Protein AF-A0A959LLV3-F1 (afdb_monomer_lite)

pLDDT: mean 79.11, std 17.23, range [24.64, 98.25]

Radius of gyration: 34.24 Å; chains: 1; bounding box: 100×91×89 Å

Foldseek 3Di:
DQKWKKKFKDFDADPVRFTWDWDADPPDPLAQVRIDTDGDGDPGHDIDTCRVFKPCPVVWDFDQWACADPVRHRDDPPPPDRDFRKIDWMKGADPRLVVLCVFQPVDSNNQVIKMWMWMADPVVRDIDGFWIWHNVQWDDD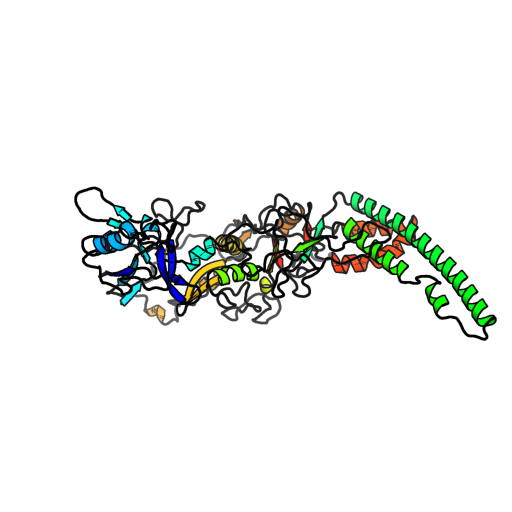PDPGSMTTGIIGGNPLLVVLLQPDALLPCPQQQADQFRPPPRFFFWFWEFAADPPLVQLLVQLVVLLVVLVVVLVVVVVVLVVLVVVLVVVQVVCCVVVVHDDDPVSVVVRDPPPPLNVQSLVLSLLSSCVSRRRQFIFGWHQPVSSVVVSCVVSQADEACVQEVLQHPQKDADPPLDDDPPVDPDRIDGRLSVQKTKTFFADDFGDGQWPDSPDSPDGTDGDPRGRHDNVRGDPGRSVVVLVLVCLVQCWDWDWDDDPNGIYIHIGHPVVVVPDPPPADCPPPDPRVVVCPDPDPDDPPLQAAAQKEFAAFDDWPFFPQQVLCRCVVRDIGGPDDCVPDVSHHHYHYRYSHFETGWDWAPLPSDDHSSVVSLVVLVVVCVVPVCSVVSSVSNVVVCCVQRHRRTYGNHSRTRGMYIFRWPPPDSRSTHGDNVPSNPDDDPDDPDDPPPDDD

Secondary structure (DSSP, 8-state):
--EEEEEEE--EE-TT--EEEEEEPTTS-SSGGGEEEEE---S--S-EE-GGGEE-GGG-----S--B-TTSSBPPTT-------BPPPEEE-HHHHHHHHHHHTSSTTTTT-EEEEEEEETTTTEEEEEEEEEGGGEEE--SSS--EEE-PEE--HHHHHHHHSBTT-GGGS-SSSS-STT----EEEEEE--SSHHHHHHHHHHHHHHHHHHHHHHHHHHHHHHHHHHHHHHHHHHHTTT---GGGGTSS--TTHHHHHHHHHHHHHHHHHTT-SEEEE--BHHHHHHHHHHHTT-B--TTTSHHHH-SEEEPTTS-----SS--SEEE-GGGGEEEEEESSSPPEESEE--SSTTSPPEE--S-S--GGG----BHHHHHHHHHHHTTEEEEEEEETTEEEEEEEEHHHHTTSPPSS--STTSGGGGG-SS---PPP---PBPSEEE--EEPPSS-HHHHHHHHHHT--EESS-TTT-TTB-SEEE--EEEEE---BTTSSSS--HHHHHHHHHHHGGGT-THHHHHHHHHHHHHHHHHTTPEEESSS-EEEEEEEEB-SS-STTB-B-TTTS---S---------S---

Sequence (593 aa):
MALRIYFRQLQNHDANGQSKIYKPRAGMPAIPQNMELVNGTVPKPDWEDMTDHVSGLESLKLTWTNERNDEGDPALNGSFQFKRAASASLTLNGKAYEYVKEWCEDDIAAALNAVEVKILDTGCDQEFYGWAIRSKELTSCEDEDCSYSVTLSQKDDPYHCIQKTLINDNHQFWFQEQPQGGKLHPRFTYCNEIRPNGMLIGVWYMISLLGSLVMTILWTVVILTGNIGGLIRKLFKWLNKGKVPQWLNAILPPGSDTIDEAKEKLKAMYIEGSGCGREHPAPLIRDYIQNVCDKCGVKVDQVTCPIFFSPILRSPAGEFVEASSGNESGPNPYYNACYLYAPYEKGVRRYSGMIGFGSAIQEDTTTFYQVNNAPNIPLSDFLNQLKGVYNADWYIKYVNGAPYLYFWRKDWFYREPAIYDFRKDSADRLKLLQGVCFEWNEVNYPASAKGLYAIDPQDLAGNEAAPQMGGTVDFALNDSNKLFQGILSKEVKYIGATKFRLDGANTDYLYDAMQQLLNGQALNPHIHSHMKHIIPWIREYADYALLLKNDTCELGKIIIWDGASRLHAKAVKDMVPMATDLQSSPVPNPNPR

Structure (mmCIF, N/CA/C/O backbone):
data_AF-A0A959LLV3-F1
#
_entry.id   AF-A0A959LLV3-F1
#
loop_
_atom_site.group_PDB
_atom_site.id
_atom_site.type_symbol
_atom_site.label_atom_id
_atom_site.label_alt_id
_atom_site.label_comp_id
_atom_site.label_asym_id
_atom_site.label_entity_id
_atom_site.label_seq_id
_atom_site.pdbx_PDB_ins_code
_atom_site.Cartn_x
_atom_site.Cartn_y
_atom_site.Cartn_z
_atom_site.occupancy
_atom_site.B_iso_or_equiv
_atom_site.auth_seq_id
_atom_site.auth_comp_id
_atom_site.auth_asym_id
_atom_site.auth_atom_id
_atom_site.pdbx_PDB_model_num
ATOM 1 N N . MET A 1 1 ? -24.295 -10.796 42.348 1.00 56.53 1 MET A N 1
ATOM 2 C CA . MET A 1 1 ? -23.160 -9.924 41.984 1.00 56.53 1 MET A CA 1
ATOM 3 C C . MET A 1 1 ? -23.501 -8.540 42.491 1.00 56.53 1 MET A C 1
ATOM 5 O O . MET A 1 1 ? -24.625 -8.115 42.258 1.00 56.53 1 MET A O 1
ATOM 9 N N . ALA A 1 2 ? -22.614 -7.889 43.239 1.00 82.94 2 ALA A N 1
ATOM 10 C CA . ALA A 1 2 ? -22.823 -6.507 43.664 1.00 82.94 2 ALA A CA 1
ATOM 11 C C . ALA A 1 2 ? -21.904 -5.625 42.813 1.00 82.94 2 ALA A C 1
ATOM 13 O O . ALA A 1 2 ? -20.702 -5.532 43.063 1.00 82.94 2 ALA A O 1
ATOM 14 N N . LEU A 1 3 ? -22.463 -5.057 41.748 1.00 90.00 3 LEU A N 1
ATOM 15 C CA . LEU A 1 3 ? -21.761 -4.098 40.903 1.00 90.00 3 LEU A CA 1
ATOM 16 C C . LEU A 1 3 ? -21.846 -2.719 41.555 1.00 90.00 3 LEU A C 1
ATOM 18 O O . LEU A 1 3 ? -22.908 -2.329 42.038 1.00 90.00 3 LEU A O 1
ATOM 22 N N . ARG A 1 4 ? -20.736 -1.984 41.550 1.00 93.38 4 ARG A N 1
ATOM 23 C CA . ARG A 1 4 ? -20.701 -0.557 41.881 1.00 93.38 4 ARG A CA 1
ATOM 24 C C . ARG A 1 4 ? -20.358 0.247 40.645 1.00 93.38 4 ARG A C 1
ATOM 26 O O . ARG A 1 4 ? -19.533 -0.190 39.844 1.00 93.38 4 ARG A O 1
ATOM 33 N N . ILE A 1 5 ? -20.967 1.413 40.495 1.00 93.75 5 ILE A N 1
ATOM 34 C CA . ILE A 1 5 ? -20.751 2.290 39.345 1.00 93.75 5 ILE A CA 1
ATOM 35 C C . ILE A 1 5 ? -20.266 3.656 39.819 1.00 93.75 5 ILE A C 1
ATOM 37 O O . ILE A 1 5 ? -20.811 4.242 40.751 1.00 93.75 5 ILE A O 1
ATOM 41 N N . TYR A 1 6 ? -19.217 4.147 39.172 1.00 96.12 6 TYR A N 1
ATOM 42 C CA . TYR A 1 6 ? -18.558 5.402 39.497 1.00 96.12 6 TYR A CA 1
ATOM 43 C C . TYR A 1 6 ? -18.555 6.314 38.281 1.00 96.12 6 TYR A C 1
ATOM 45 O O . TYR A 1 6 ? -18.242 5.856 37.178 1.00 96.12 6 TYR A O 1
ATOM 53 N N . PHE A 1 7 ? -18.856 7.594 38.486 1.00 96.19 7 PHE A N 1
ATOM 54 C CA . PHE A 1 7 ? -18.847 8.620 37.442 1.00 96.19 7 PHE A CA 1
ATOM 55 C C . PHE A 1 7 ? -17.717 9.621 37.670 1.00 96.19 7 PHE A C 1
ATOM 57 O O . PHE A 1 7 ? -17.367 9.922 38.809 1.00 96.19 7 PHE A O 1
ATOM 64 N N . ARG A 1 8 ? -17.172 10.162 36.581 1.00 95.19 8 ARG A N 1
ATOM 65 C CA . ARG A 1 8 ? -16.369 11.394 36.586 1.00 95.19 8 ARG A CA 1
ATOM 66 C C . ARG A 1 8 ? -16.562 12.156 35.281 1.00 95.19 8 ARG A C 1
ATOM 68 O O . ARG A 1 8 ? -16.921 11.559 34.267 1.00 95.19 8 ARG A O 1
ATOM 75 N N . GLN A 1 9 ? -16.276 13.451 35.251 1.00 94.69 9 GLN A N 1
ATOM 76 C CA . GLN A 1 9 ? -16.297 14.200 33.991 1.00 94.69 9 GLN A CA 1
ATOM 77 C C . GLN A 1 9 ? -15.119 13.787 33.095 1.00 94.69 9 GLN A C 1
ATOM 79 O O . GLN A 1 9 ? -13.988 13.635 33.563 1.00 94.69 9 GLN A O 1
ATOM 84 N N . LEU A 1 10 ? -15.374 13.596 31.795 1.00 90.12 10 LEU A N 1
ATOM 85 C CA . LEU A 1 10 ? -14.335 13.259 30.819 1.00 90.12 10 LEU A CA 1
ATOM 86 C C . LEU A 1 10 ? -13.317 14.400 30.709 1.00 90.12 10 LEU A C 1
ATOM 88 O O . LEU A 1 10 ? -13.620 15.472 30.186 1.00 90.12 10 LEU A O 1
ATOM 92 N N . GLN A 1 11 ? -12.087 14.135 31.140 1.00 91.56 11 GLN A N 1
ATOM 93 C CA . GLN A 1 11 ? -10.961 15.040 30.952 1.00 91.56 11 GLN A CA 1
ATOM 94 C C . GLN A 1 11 ? -10.339 14.826 29.566 1.00 91.56 11 GLN A C 1
ATOM 96 O O . GLN A 1 11 ? -9.846 13.740 29.253 1.00 91.56 11 GLN A O 1
ATOM 101 N N . ASN A 1 12 ? -10.322 15.874 28.739 1.00 84.19 12 ASN A N 1
ATOM 102 C CA . ASN A 1 12 ? -9.592 15.848 27.472 1.00 84.19 12 ASN A CA 1
ATOM 103 C C . ASN A 1 12 ? -8.103 16.101 27.720 1.00 84.19 12 ASN A C 1
ATOM 105 O O . ASN A 1 12 ? -7.742 16.886 28.602 1.00 84.19 12 ASN A O 1
ATOM 109 N N . HIS A 1 13 ? -7.251 15.477 26.913 1.00 80.44 13 HIS A N 1
ATOM 110 C CA . HIS A 1 13 ? -5.807 15.695 26.908 1.00 80.44 13 HIS A CA 1
ATOM 111 C C . HIS A 1 13 ? -5.336 15.990 25.481 1.00 80.44 13 HIS A C 1
ATOM 113 O O . HIS A 1 13 ? -5.915 15.476 24.524 1.00 80.44 13 HIS A O 1
ATOM 119 N N . ASP A 1 14 ? -4.305 16.820 25.324 1.00 75.94 14 ASP A N 1
ATOM 120 C CA . ASP A 1 14 ? -3.617 16.950 24.035 1.00 75.94 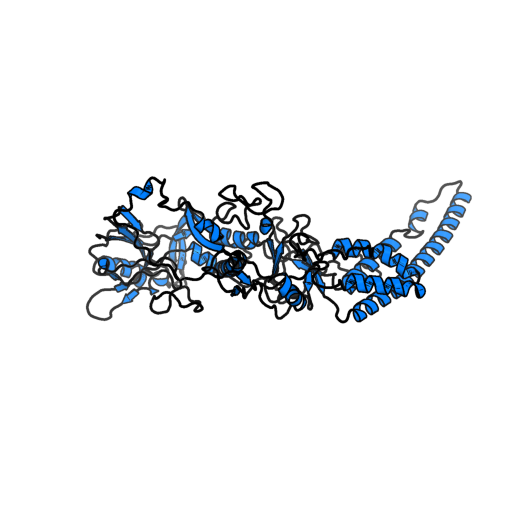14 ASP A CA 1
ATOM 121 C C . ASP A 1 14 ? -2.587 15.832 23.809 1.00 75.94 14 ASP A C 1
ATOM 123 O O . ASP A 1 14 ? -2.369 14.972 24.662 1.00 75.94 14 ASP A O 1
ATOM 127 N N . ALA A 1 15 ? -1.920 15.867 22.653 1.00 60.16 15 ALA A N 1
ATOM 128 C CA . ALA A 1 15 ? -0.862 14.921 22.296 1.00 60.16 15 ALA A CA 1
ATOM 129 C C . ALA A 1 15 ? 0.321 14.902 23.289 1.00 60.16 15 ALA A C 1
ATOM 131 O O . ALA A 1 15 ? 1.062 13.924 23.332 1.00 60.16 15 ALA A O 1
ATOM 132 N N . ASN A 1 16 ? 0.489 15.951 24.105 1.00 66.88 16 ASN A N 1
ATOM 133 C CA . ASN A 1 16 ? 1.526 16.048 25.134 1.00 66.88 16 ASN A CA 1
ATOM 134 C C . ASN A 1 16 ? 1.014 15.636 26.529 1.00 66.88 16 ASN A C 1
ATOM 136 O O . ASN A 1 16 ? 1.737 15.781 27.516 1.00 66.88 16 ASN A O 1
ATOM 140 N N . GLY A 1 17 ? -0.231 15.161 26.634 1.00 70.06 17 GLY A N 1
ATOM 141 C CA . GLY A 1 17 ? -0.870 14.773 27.891 1.00 70.06 17 GLY A CA 1
ATOM 142 C C . GLY A 1 17 ? -1.389 15.944 28.732 1.00 70.06 17 GLY A C 1
ATOM 143 O O . GLY A 1 17 ? -1.849 15.726 29.854 1.00 70.06 17 GLY A O 1
ATOM 144 N N . GLN A 1 18 ? -1.354 17.183 28.233 1.00 80.62 18 GLN A N 1
ATOM 145 C CA . GLN A 1 18 ? -1.837 18.340 28.991 1.00 80.62 18 GLN A CA 1
ATOM 146 C C . GLN A 1 18 ? -3.364 18.367 29.029 1.00 80.62 18 GLN A C 1
ATOM 148 O O . GLN A 1 18 ? -4.011 18.252 27.988 1.00 80.62 18 GLN A O 1
ATOM 153 N N . SER A 1 19 ? -3.932 18.574 30.219 1.00 88.44 19 SER A N 1
ATOM 154 C CA . SER A 1 19 ? -5.378 18.683 30.429 1.00 88.44 19 SER A CA 1
ATOM 155 C C . SER A 1 19 ? -5.977 19.863 29.660 1.00 88.44 19 SER A C 1
ATOM 157 O O . SER A 1 19 ? -5.518 21.007 29.777 1.00 88.44 19 SER A O 1
ATOM 159 N N . LYS A 1 20 ? -7.019 19.578 28.877 1.00 90.00 20 LYS A N 1
ATOM 160 C CA . LYS A 1 20 ? -7.792 20.549 28.104 1.00 90.00 20 LYS A CA 1
ATOM 161 C C . LYS A 1 20 ? -9.269 20.519 28.481 1.00 90.00 20 LYS A C 1
ATOM 163 O O . LYS A 1 20 ? -9.827 19.462 28.767 1.00 90.00 20 LYS A O 1
ATOM 168 N N . ILE A 1 21 ? -9.921 21.670 28.382 1.00 92.50 21 ILE A N 1
ATOM 169 C CA . ILE A 1 21 ? -11.373 21.829 28.512 1.00 92.50 21 ILE A CA 1
ATOM 170 C C . ILE A 1 21 ? -11.913 22.660 27.354 1.00 92.50 21 ILE A C 1
ATOM 172 O O . ILE A 1 21 ? -11.187 23.468 26.771 1.00 92.50 21 ILE A O 1
ATOM 176 N N . TYR A 1 22 ? -13.188 22.469 27.028 1.00 91.50 22 TYR A N 1
ATOM 177 C CA . TYR A 1 22 ? -13.872 23.303 26.049 1.00 91.50 22 TYR A CA 1
ATOM 178 C C . TYR A 1 22 ? -14.249 24.642 26.680 1.00 91.50 22 TYR A C 1
ATOM 180 O O . TYR A 1 22 ? -14.864 24.684 27.745 1.00 91.50 22 TYR A O 1
ATOM 188 N N . LYS A 1 23 ? -13.888 25.746 26.025 1.00 91.25 23 LYS A N 1
ATOM 189 C CA . LYS A 1 23 ? -14.382 27.085 26.363 1.00 91.25 23 LYS A CA 1
ATOM 190 C C . LYS A 1 23 ? -14.812 27.833 25.106 1.00 91.25 23 LYS A C 1
ATOM 192 O O . LYS A 1 23 ? -14.258 27.570 24.039 1.00 91.25 23 LYS A O 1
ATOM 197 N N . PRO A 1 24 ? -15.751 28.787 25.218 1.00 90.00 24 PRO A N 1
ATOM 198 C CA . PRO A 1 24 ? -16.044 29.699 24.126 1.00 90.00 24 PRO A CA 1
ATOM 199 C C . PRO A 1 24 ? -14.785 30.465 23.728 1.00 90.00 24 PRO A C 1
ATOM 201 O O . PRO A 1 24 ? -14.076 30.999 24.587 1.00 90.00 24 PRO A O 1
ATOM 204 N N . ARG A 1 25 ? -14.532 30.550 22.424 1.00 90.19 25 ARG A N 1
ATOM 205 C CA . ARG A 1 25 ? -13.453 31.359 21.865 1.00 90.19 25 ARG A CA 1
ATOM 206 C C . ARG A 1 25 ? -13.613 32.811 22.307 1.00 90.19 25 ARG A C 1
ATOM 208 O O . ARG A 1 25 ? -14.714 33.365 22.270 1.00 90.19 25 ARG A O 1
ATOM 215 N N . ALA A 1 26 ? -12.513 33.439 22.717 1.00 89.44 26 ALA A N 1
ATOM 216 C CA . ALA A 1 26 ? -12.541 34.801 23.242 1.00 89.44 26 ALA A CA 1
ATOM 217 C C . ALA A 1 26 ? -13.235 35.778 22.267 1.00 89.44 26 ALA A C 1
ATOM 219 O O . ALA A 1 26 ? -12.851 35.886 21.103 1.00 89.44 26 ALA A O 1
ATOM 220 N N . GLY A 1 27 ? -14.261 36.487 22.753 1.00 89.38 27 GLY A N 1
ATOM 221 C CA . GLY A 1 27 ? -15.034 37.460 21.971 1.00 89.38 27 GLY A CA 1
ATOM 222 C C . GLY A 1 27 ? -16.145 36.875 21.089 1.00 89.38 27 GLY A C 1
ATOM 223 O O . GLY A 1 27 ? -16.822 37.639 20.405 1.00 89.38 27 GLY A O 1
ATOM 224 N N . MET A 1 28 ? -16.362 35.558 21.107 1.00 89.25 28 MET A N 1
ATOM 225 C CA . MET A 1 28 ? -17.459 34.899 20.394 1.00 89.25 28 MET A CA 1
ATOM 226 C C . MET A 1 28 ? -18.617 34.549 21.345 1.00 89.25 28 MET A C 1
ATOM 228 O O . MET A 1 28 ? -18.387 34.309 22.533 1.00 89.25 28 MET A O 1
ATOM 232 N N . PRO A 1 29 ? -19.869 34.482 20.851 1.00 85.94 29 PRO A N 1
ATOM 233 C CA . PRO A 1 29 ? -20.989 33.997 21.646 1.00 85.94 29 PRO A CA 1
ATOM 234 C C . PRO A 1 29 ? -20.775 32.535 22.050 1.00 85.94 29 PRO A C 1
ATOM 236 O O . PRO A 1 29 ? -20.217 31.740 21.287 1.00 85.94 29 PRO A O 1
ATOM 239 N N . ALA A 1 30 ? -21.238 32.200 23.252 1.00 85.50 30 ALA A N 1
ATOM 240 C CA . ALA A 1 30 ? -21.077 30.899 23.882 1.00 85.50 30 ALA A CA 1
ATOM 241 C C . ALA A 1 30 ? -22.056 29.874 23.283 1.00 85.50 30 ALA A C 1
ATOM 243 O O . ALA A 1 30 ? -23.089 29.557 23.861 1.00 85.50 30 ALA A O 1
ATOM 244 N N . ILE A 1 31 ? -21.741 29.419 22.072 1.00 84.56 31 ILE A N 1
ATOM 245 C CA . ILE A 1 31 ? -22.479 28.391 21.331 1.00 84.56 31 ILE A CA 1
ATOM 246 C C . ILE A 1 31 ? -21.525 27.253 20.939 1.00 84.56 31 ILE A C 1
ATOM 248 O O . ILE A 1 31 ? -20.337 27.521 20.732 1.00 84.56 31 ILE A O 1
ATOM 252 N N . PRO A 1 32 ? -22.009 26.006 20.759 1.00 77.62 32 PRO A N 1
ATOM 253 C CA . PRO A 1 32 ? -21.156 24.838 20.502 1.00 77.62 32 PRO A CA 1
ATOM 254 C C . PRO A 1 32 ? -20.165 24.994 19.336 1.00 77.62 32 PRO A C 1
ATOM 256 O O . PRO A 1 32 ? -19.060 24.463 19.377 1.00 77.62 32 PRO A O 1
ATOM 259 N N . GLN A 1 33 ? -20.533 25.763 18.307 1.00 82.56 33 GLN A N 1
ATOM 260 C CA . GLN A 1 33 ? -19.712 26.021 17.114 1.00 82.56 33 GLN A CA 1
ATOM 261 C C . GLN A 1 33 ? -18.476 26.891 17.393 1.00 82.56 33 GLN A C 1
ATOM 263 O O . GLN A 1 33 ? -17.529 26.882 16.611 1.00 82.56 33 GLN A O 1
ATOM 268 N N . ASN A 1 34 ? -18.483 27.636 18.499 1.00 88.00 34 ASN A N 1
ATOM 269 C CA . ASN A 1 34 ? -17.423 28.566 18.878 1.00 88.00 34 ASN A CA 1
ATOM 270 C C . ASN A 1 34 ? -16.546 28.025 20.011 1.00 88.00 34 ASN A C 1
ATOM 272 O O . ASN A 1 34 ? -15.788 28.790 20.607 1.00 88.00 34 ASN A O 1
ATOM 276 N N . MET A 1 35 ? -16.658 26.738 20.339 1.00 89.00 35 MET A N 1
ATOM 277 C CA . MET A 1 35 ? -15.869 26.131 21.405 1.00 89.00 35 MET A CA 1
ATOM 278 C C . MET A 1 35 ? -14.459 25.800 20.914 1.00 89.00 35 MET A C 1
ATOM 280 O O . MET A 1 35 ? -14.271 25.256 19.828 1.00 89.00 35 MET A O 1
ATOM 284 N N . GLU A 1 36 ? -13.459 26.094 21.737 1.00 91.06 36 GLU A N 1
ATOM 285 C CA . GLU A 1 36 ? -12.064 25.720 21.518 1.00 91.06 36 GLU A CA 1
ATOM 286 C C . GLU A 1 36 ? -11.511 24.956 22.728 1.00 91.06 36 GLU A C 1
ATOM 288 O O . GLU A 1 36 ? -11.966 25.130 23.861 1.00 91.06 36 GLU A O 1
ATOM 293 N N . LEU A 1 37 ? -10.533 24.082 22.479 1.00 90.38 37 LEU A N 1
ATOM 294 C CA . LEU A 1 37 ? -9.806 23.377 23.534 1.00 90.38 37 LEU A CA 1
ATOM 295 C C . LEU A 1 37 ? -8.749 24.312 24.122 1.00 90.38 37 LEU A C 1
ATOM 297 O O . LEU A 1 37 ? -7.776 24.661 23.454 1.00 90.38 37 LEU A O 1
ATOM 301 N N . VAL A 1 38 ? -8.911 24.673 25.391 1.00 92.62 38 VAL A N 1
ATOM 302 C CA . VAL A 1 38 ? -7.947 25.477 26.153 1.00 92.62 38 VAL A CA 1
ATOM 303 C C . VAL A 1 38 ? -7.377 24.675 27.313 1.00 92.62 38 VAL A C 1
ATOM 305 O O . VAL A 1 38 ? -7.992 23.717 27.774 1.00 92.62 38 VAL A O 1
ATOM 308 N N . ASN A 1 39 ? -6.210 25.075 27.818 1.00 94.75 39 ASN A N 1
ATOM 309 C CA . ASN A 1 39 ? -5.633 24.467 29.017 1.00 94.75 39 ASN A CA 1
ATOM 310 C C . ASN A 1 39 ? -6.580 24.622 30.214 1.00 94.75 39 ASN A C 1
ATOM 312 O O . ASN A 1 39 ? -7.019 25.732 30.526 1.00 94.75 39 ASN A O 1
ATOM 316 N N . GLY A 1 40 ? -6.863 23.516 30.898 1.00 93.62 40 GLY A N 1
ATOM 317 C CA . GLY A 1 40 ? -7.686 23.510 32.101 1.00 93.62 40 GLY A CA 1
ATOM 318 C C . GLY A 1 40 ? -8.113 22.109 32.520 1.00 93.62 40 GLY A C 1
ATOM 319 O O . GLY A 1 40 ? -7.952 21.144 31.773 1.00 93.62 40 GLY A O 1
ATOM 320 N N . THR A 1 41 ? -8.672 22.024 33.723 1.00 93.12 41 THR A N 1
ATOM 321 C CA . THR A 1 41 ? -9.193 20.788 34.315 1.00 93.12 41 THR A CA 1
ATOM 322 C C . THR A 1 41 ? -10.711 20.870 34.396 1.00 93.12 41 THR A C 1
ATOM 324 O O . THR A 1 41 ? -11.254 21.953 34.635 1.00 93.12 41 THR A O 1
ATOM 327 N N . VAL A 1 42 ? -11.394 19.748 34.178 1.00 93.62 42 VAL A N 1
ATOM 328 C CA . VAL A 1 42 ? -12.846 19.655 34.367 1.00 93.62 42 VAL A CA 1
ATOM 329 C C . VAL A 1 42 ? -13.226 19.897 35.839 1.00 93.62 42 VAL A C 1
ATOM 331 O O . VAL A 1 42 ? -12.426 19.582 36.722 1.00 93.62 42 VAL A O 1
ATOM 334 N N . PRO A 1 43 ? -14.416 20.454 36.129 1.00 93.56 43 PRO A N 1
ATOM 335 C CA . PRO A 1 43 ? -14.851 20.748 37.499 1.00 93.56 43 PRO A CA 1
ATOM 336 C C . PRO A 1 43 ? -14.852 19.552 38.463 1.00 93.56 43 PRO A C 1
ATOM 338 O O . PRO A 1 43 ? -14.486 19.713 39.626 1.00 93.56 43 PRO A O 1
ATOM 341 N N . LYS A 1 44 ? -15.256 18.365 37.994 1.00 93.88 44 LYS A N 1
ATOM 342 C CA . LYS A 1 44 ? -15.373 17.135 38.798 1.00 93.88 44 LYS A CA 1
ATOM 343 C C . LYS A 1 44 ? -14.497 16.015 38.194 1.00 93.88 44 LYS A C 1
ATOM 345 O O . LYS A 1 44 ? -15.024 15.132 37.512 1.00 93.88 44 LYS A O 1
ATOM 350 N N . PRO A 1 45 ? -13.158 16.066 38.375 1.00 89.81 45 PRO A N 1
ATOM 351 C CA . PRO A 1 45 ? -12.219 15.126 37.749 1.00 89.81 45 PRO A CA 1
ATOM 352 C C . PRO A 1 45 ? -12.105 13.779 38.484 1.00 89.81 45 PRO A C 1
ATOM 354 O O . PRO A 1 45 ? -11.602 12.807 37.914 1.00 89.81 45 PRO A O 1
ATOM 357 N N . ASP A 1 46 ? -12.549 13.722 39.740 1.00 94.81 46 ASP A N 1
ATOM 358 C CA . ASP A 1 46 ? -12.452 12.545 40.600 1.00 94.81 46 ASP A CA 1
ATOM 359 C C . ASP A 1 46 ? -13.658 11.610 40.436 1.00 94.81 46 ASP A C 1
ATOM 361 O O . ASP A 1 46 ? -14.742 12.024 40.029 1.00 94.81 46 ASP A O 1
ATOM 365 N N . TRP A 1 47 ? -13.458 10.328 40.753 1.00 94.38 47 TRP A N 1
ATOM 366 C CA . TRP A 1 47 ? -14.509 9.312 40.700 1.00 94.38 47 TRP A CA 1
ATOM 367 C C . TRP A 1 47 ? -15.489 9.462 41.869 1.00 94.38 47 TRP A C 1
ATOM 369 O O . TRP A 1 47 ? -15.095 9.357 43.030 1.00 94.38 47 TRP A O 1
ATOM 379 N N . GLU A 1 48 ? -16.773 9.615 41.561 1.00 96.50 48 GLU A N 1
ATOM 380 C CA . GLU A 1 48 ? -17.873 9.648 42.525 1.00 96.50 48 GLU A CA 1
ATOM 381 C C . GLU A 1 48 ? -18.714 8.370 42.433 1.00 96.50 48 GLU A C 1
ATOM 383 O O . GLU A 1 48 ? -19.073 7.946 41.336 1.00 96.50 48 GLU A O 1
ATOM 388 N N . ASP A 1 49 ? -19.036 7.755 43.575 1.00 95.88 49 ASP A N 1
ATOM 389 C CA . ASP A 1 49 ? -19.913 6.577 43.632 1.00 95.88 49 ASP A CA 1
ATOM 390 C C . ASP A 1 49 ? -21.362 6.986 43.335 1.00 95.88 49 ASP A C 1
ATOM 392 O O . ASP A 1 49 ? -21.923 7.853 44.010 1.00 95.88 49 ASP A O 1
ATOM 396 N N . MET A 1 50 ? -21.950 6.369 42.312 1.00 96.12 50 MET A N 1
ATOM 397 C CA . MET A 1 50 ? -23.312 6.633 41.844 1.00 96.12 50 MET A CA 1
ATOM 398 C C . MET A 1 50 ? -24.209 5.398 41.965 1.00 96.12 50 MET A C 1
ATOM 400 O O . MET A 1 50 ? -25.317 5.395 41.437 1.00 96.12 50 MET A O 1
ATOM 404 N N . THR A 1 51 ? -23.757 4.348 42.656 1.00 94.25 51 THR A N 1
ATOM 405 C CA . THR A 1 51 ? -24.436 3.042 42.708 1.00 94.25 51 THR A CA 1
ATOM 406 C C . THR A 1 51 ? -25.888 3.137 43.167 1.00 94.25 51 THR A C 1
ATOM 408 O O . THR A 1 51 ? -26.766 2.590 42.506 1.00 94.25 51 THR A O 1
ATOM 411 N N . ASP A 1 52 ? -26.168 3.909 44.217 1.00 94.75 52 ASP A N 1
ATOM 412 C CA . ASP A 1 52 ? -27.527 4.060 44.763 1.00 94.75 52 ASP A CA 1
ATOM 413 C C . ASP A 1 52 ? -28.459 4.904 43.870 1.00 94.75 52 ASP A C 1
ATOM 415 O O . ASP A 1 52 ? -29.656 5.027 44.128 1.00 94.75 52 ASP A O 1
ATOM 419 N N . HIS A 1 53 ? -27.912 5.498 42.809 1.00 94.19 53 HIS A N 1
ATOM 420 C CA . HIS A 1 53 ? -28.592 6.411 41.894 1.00 94.19 53 HIS A CA 1
ATOM 421 C C . HIS A 1 53 ? -28.717 5.847 40.470 1.00 94.19 53 HIS A C 1
ATOM 423 O O . HIS A 1 53 ? -29.166 6.550 39.562 1.00 94.19 53 HIS A O 1
ATOM 429 N N . VAL A 1 54 ? -28.344 4.580 40.264 1.00 92.81 54 VAL A N 1
ATOM 430 C CA . VAL A 1 54 ? -28.433 3.892 38.972 1.00 92.81 54 VAL A CA 1
ATOM 431 C C . VAL A 1 54 ? -29.221 2.597 39.133 1.00 92.81 54 VAL A C 1
ATOM 433 O O . VAL A 1 54 ? -28.856 1.717 39.908 1.00 92.81 54 VAL A O 1
ATOM 436 N N . SER A 1 55 ? -30.302 2.462 38.372 1.00 91.69 55 SER A N 1
ATOM 437 C CA . SER A 1 55 ? -31.125 1.249 38.313 1.00 91.69 55 SER A CA 1
ATOM 438 C C . SER A 1 55 ? -30.820 0.440 37.046 1.00 91.69 55 SER A C 1
ATOM 440 O O . SER A 1 55 ? -30.379 0.995 36.035 1.00 91.69 55 SER A O 1
ATOM 442 N N . GLY A 1 56 ? -31.054 -0.877 37.086 1.00 87.31 56 GLY A N 1
ATOM 443 C CA . GLY A 1 56 ? -30.778 -1.787 35.967 1.00 87.31 56 GLY A CA 1
ATOM 444 C C . GLY A 1 56 ? -29.369 -2.393 35.968 1.00 87.31 56 GLY A C 1
ATOM 445 O O . GLY A 1 56 ? -29.021 -3.113 35.028 1.00 87.31 56 GLY A O 1
ATOM 446 N N . LEU A 1 57 ? -28.564 -2.149 37.012 1.00 86.88 57 LEU A N 1
ATOM 447 C CA . LEU A 1 57 ? -27.207 -2.699 37.161 1.00 86.88 57 LEU A CA 1
ATOM 448 C C . LEU A 1 57 ? -27.197 -4.234 37.154 1.00 86.88 57 LEU A C 1
ATOM 450 O O . LEU A 1 57 ? -26.293 -4.851 36.603 1.00 86.88 57 LEU A O 1
ATOM 454 N N . GLU A 1 58 ? -28.225 -4.866 37.708 1.00 82.81 58 GLU A N 1
ATOM 455 C CA . GLU A 1 58 ? -28.421 -6.317 37.722 1.00 82.81 58 GLU A CA 1
ATOM 456 C C . GLU A 1 58 ? -28.595 -6.930 36.324 1.00 82.81 58 GLU A C 1
ATOM 458 O O . GLU A 1 58 ? -28.322 -8.114 36.126 1.00 82.81 58 GLU A O 1
ATOM 463 N N . SER A 1 59 ? -29.026 -6.121 35.353 1.00 80.38 59 SER A N 1
ATOM 464 C CA . SER A 1 59 ? -29.208 -6.514 33.954 1.00 80.38 59 SER A CA 1
ATOM 465 C C . SER A 1 59 ? -28.059 -6.059 33.048 1.00 80.38 59 SER A C 1
ATOM 467 O O . SER A 1 59 ? -28.090 -6.295 31.835 1.00 80.38 59 SER A O 1
ATOM 469 N N . LEU A 1 60 ? -27.034 -5.422 33.625 1.00 80.62 60 LEU A N 1
ATOM 470 C CA . LEU A 1 60 ? -25.938 -4.821 32.884 1.00 80.62 60 LEU A CA 1
ATOM 471 C C . LEU A 1 60 ? -25.133 -5.888 32.142 1.00 80.62 60 LEU A C 1
ATOM 473 O O . LEU A 1 60 ? -24.395 -6.680 32.725 1.00 80.62 60 LEU A O 1
ATOM 477 N N . LYS A 1 61 ? -25.243 -5.867 30.816 1.00 77.44 61 LYS A N 1
ATOM 478 C CA . LYS A 1 61 ? -24.384 -6.636 29.919 1.00 77.44 61 LYS A CA 1
ATOM 479 C C . LYS A 1 61 ? -23.402 -5.685 29.269 1.00 77.44 61 LYS A C 1
ATOM 481 O O . LYS A 1 61 ? -23.809 -4.815 28.504 1.00 77.44 61 LYS A O 1
ATOM 486 N N . LEU A 1 62 ? -22.122 -5.856 29.575 1.00 71.62 62 LEU A N 1
ATOM 487 C CA . LEU A 1 62 ? -21.041 -5.174 28.877 1.00 71.62 62 LEU A CA 1
ATOM 488 C C . LEU A 1 62 ? -20.638 -6.026 27.680 1.00 71.62 62 LEU A C 1
ATOM 490 O O . LEU A 1 62 ? -20.377 -7.221 27.814 1.00 71.62 62 LEU A O 1
ATOM 494 N N . THR A 1 63 ? -20.629 -5.420 26.501 1.00 61.72 63 THR A N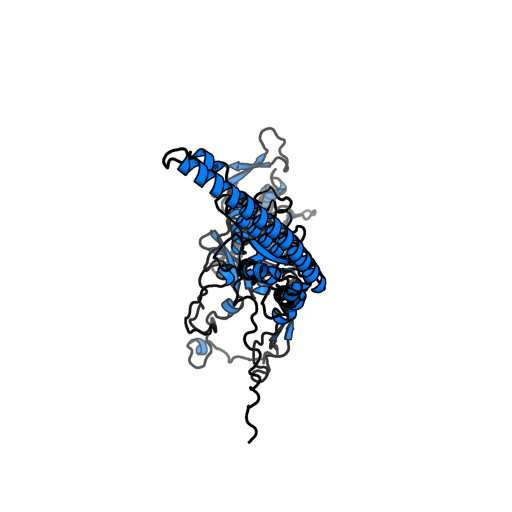 1
ATOM 495 C CA . THR A 1 63 ? -20.228 -6.102 25.272 1.00 61.72 63 THR A CA 1
ATOM 496 C C . THR A 1 63 ? -19.111 -5.305 24.642 1.00 61.72 63 THR A C 1
ATOM 498 O O . THR A 1 63 ? -19.280 -4.125 24.374 1.00 61.72 63 THR A O 1
ATOM 501 N N . TRP A 1 64 ? -17.955 -5.928 24.447 1.00 59.38 64 TRP A N 1
ATOM 502 C CA . TRP A 1 64 ? -16.827 -5.321 23.749 1.00 59.38 64 TRP A CA 1
ATOM 503 C C . TRP A 1 64 ? -16.904 -5.724 22.280 1.00 59.38 64 TRP A C 1
ATOM 505 O O . TRP A 1 64 ? -17.226 -6.875 21.995 1.00 59.38 64 TRP A O 1
ATOM 515 N N . THR A 1 65 ? -16.680 -4.754 21.389 1.00 53.28 65 THR A N 1
ATOM 516 C CA . THR A 1 65 ? -16.643 -4.856 19.916 1.00 53.28 65 THR A CA 1
ATOM 517 C C . THR A 1 65 ? -17.029 -6.225 19.340 1.00 53.28 65 THR A C 1
ATOM 519 O O . THR A 1 65 ? -16.165 -7.039 19.027 1.00 53.28 65 THR A O 1
ATOM 522 N N . ASN A 1 66 ? -18.332 -6.441 19.156 1.00 45.34 66 ASN A N 1
ATOM 523 C CA . ASN A 1 66 ? -18.864 -7.379 18.170 1.00 45.34 66 ASN A CA 1
ATOM 524 C C . ASN A 1 66 ? -19.727 -6.575 17.197 1.00 45.34 66 ASN A C 1
ATOM 526 O O . ASN A 1 66 ? -20.393 -5.624 17.610 1.00 45.34 66 ASN A O 1
ATOM 530 N N . GLU A 1 67 ? -19.704 -6.943 15.916 1.00 48.56 67 GLU A N 1
ATOM 531 C CA . GLU A 1 67 ? -20.632 -6.411 14.915 1.00 48.56 67 GLU A CA 1
ATOM 532 C C . GLU A 1 67 ? -22.061 -6.612 15.450 1.00 48.56 67 GLU A C 1
ATOM 534 O O . GLU A 1 67 ? -22.385 -7.715 15.895 1.00 48.56 67 GLU A O 1
ATOM 539 N N . ARG A 1 68 ? -22.891 -5.560 15.493 1.00 44.69 68 ARG A N 1
ATOM 540 C CA . ARG A 1 68 ? -24.277 -5.648 15.980 1.00 44.69 68 ARG A CA 1
ATOM 541 C C . ARG A 1 68 ? -25.255 -4.961 15.034 1.00 44.69 68 ARG A C 1
ATOM 543 O O . ARG A 1 68 ? -24.919 -3.929 14.457 1.00 44.69 68 ARG A O 1
ATOM 550 N N . ASN A 1 69 ? -26.444 -5.537 14.877 1.00 49.53 69 ASN A N 1
ATOM 551 C CA . ASN A 1 69 ? -27.535 -4.950 14.098 1.00 49.53 69 ASN A CA 1
ATOM 552 C C . ASN A 1 69 ? -28.218 -3.799 14.865 1.00 49.53 69 ASN A C 1
ATOM 554 O O . ASN A 1 69 ? -27.760 -3.385 15.937 1.00 49.53 69 ASN A O 1
ATOM 558 N N . ASP A 1 70 ? -29.321 -3.269 14.322 1.00 41.56 70 ASP A N 1
ATOM 559 C CA . ASP A 1 70 ? -29.990 -2.130 14.941 1.00 41.56 70 ASP A CA 1
ATOM 560 C C . ASP A 1 70 ? -30.546 -2.384 16.345 1.00 41.56 70 ASP A C 1
ATOM 562 O O . ASP A 1 70 ? -30.606 -1.454 17.151 1.00 41.56 70 ASP A O 1
ATOM 566 N N . GLU A 1 71 ? -30.816 -3.648 16.651 1.00 43.25 71 GLU A N 1
ATOM 567 C CA . GLU A 1 71 ? -31.427 -4.151 17.880 1.00 43.25 71 GLU A CA 1
ATOM 568 C C . GLU A 1 71 ? -30.390 -4.592 18.930 1.00 43.25 71 GLU A C 1
ATOM 570 O O . GLU A 1 71 ? -30.745 -4.959 20.048 1.00 43.25 71 GLU A O 1
ATOM 575 N N . GLY A 1 72 ? -29.092 -4.526 18.607 1.00 39.16 72 GLY A N 1
ATOM 576 C CA . GLY A 1 72 ? -28.031 -4.960 19.513 1.00 39.16 72 GLY A CA 1
ATOM 577 C C . GLY A 1 72 ? -27.787 -6.472 19.505 1.00 39.16 72 GLY A C 1
ATOM 578 O O . GLY A 1 72 ? -27.106 -6.973 20.399 1.00 39.16 72 GLY A O 1
ATOM 579 N N . ASP A 1 73 ? -28.269 -7.205 18.509 1.00 47.31 73 ASP A N 1
ATOM 580 C CA . ASP A 1 73 ? -27.903 -8.605 18.284 1.00 47.31 73 ASP A CA 1
ATOM 581 C C . ASP A 1 73 ? -26.625 -8.708 17.445 1.00 47.31 73 ASP A C 1
ATOM 583 O O . ASP A 1 73 ? -26.327 -7.766 16.710 1.00 47.31 73 ASP A O 1
ATOM 587 N N . PRO A 1 74 ? -25.844 -9.807 17.527 1.00 48.28 74 PRO A N 1
ATOM 588 C CA . PRO A 1 74 ? -24.696 -10.022 16.647 1.00 48.28 74 PRO A CA 1
ATOM 589 C C . PRO A 1 74 ? -25.097 -9.826 15.179 1.00 48.28 74 PRO A C 1
ATOM 591 O O . PRO A 1 74 ? -26.076 -10.413 14.720 1.00 48.28 74 PRO A O 1
ATOM 594 N N . ALA A 1 75 ? -24.364 -8.992 14.443 1.00 48.62 75 ALA A N 1
ATOM 595 C CA . ALA A 1 75 ? -24.656 -8.722 13.045 1.00 48.62 75 ALA A CA 1
ATOM 596 C C . ALA A 1 75 ? -24.554 -10.020 12.237 1.00 48.62 75 ALA A C 1
ATOM 598 O O . ALA A 1 75 ? -23.600 -10.790 12.368 1.00 48.62 75 ALA A O 1
ATOM 599 N N . LEU A 1 76 ? -25.540 -10.256 11.375 1.00 44.88 76 LEU A N 1
ATOM 600 C CA . LEU A 1 76 ? -25.443 -11.293 10.357 1.00 44.88 76 LEU A CA 1
ATOM 601 C C . LEU A 1 76 ? -24.335 -10.903 9.368 1.00 44.88 76 LEU A C 1
ATOM 603 O O . LEU A 1 76 ? -24.241 -9.739 8.972 1.00 44.88 76 LEU A O 1
ATOM 607 N N . ASN A 1 77 ? -23.517 -11.880 8.959 1.00 40.72 77 ASN A N 1
ATOM 608 C CA . ASN A 1 77 ? -22.437 -11.701 7.982 1.00 40.72 77 ASN A CA 1
ATOM 609 C C . ASN A 1 77 ? -22.895 -10.818 6.803 1.00 40.72 77 ASN A C 1
ATOM 611 O O . ASN A 1 77 ? -23.695 -11.254 5.975 1.00 40.72 77 ASN A O 1
ATOM 615 N N . GLY A 1 78 ? -22.361 -9.595 6.708 1.00 39.75 78 GLY A N 1
ATOM 616 C CA . GLY A 1 78 ? -22.565 -8.702 5.562 1.00 39.75 78 GLY A CA 1
ATOM 617 C C . GLY A 1 78 ? -23.250 -7.359 5.836 1.00 39.75 78 GLY A C 1
ATOM 618 O O . GLY A 1 78 ? -23.242 -6.519 4.935 1.00 39.75 78 GLY A O 1
ATOM 619 N N . SER A 1 79 ? -23.785 -7.092 7.035 1.00 39.69 79 SER A N 1
ATOM 620 C CA . SER A 1 79 ? -24.256 -5.741 7.393 1.00 39.69 79 SER A CA 1
ATOM 621 C C . SER A 1 79 ? -23.133 -4.927 8.049 1.00 39.69 79 SER A C 1
ATOM 623 O O . SER A 1 79 ? -22.854 -5.070 9.237 1.00 39.69 79 SER A O 1
ATOM 625 N N . PHE A 1 80 ? -22.477 -4.066 7.269 1.00 39.94 80 PHE A N 1
ATOM 626 C CA . PHE A 1 80 ? -21.363 -3.210 7.700 1.00 39.94 80 PHE A CA 1
ATOM 627 C C . PHE A 1 80 ? -21.809 -2.027 8.577 1.00 39.94 80 PHE A C 1
ATOM 629 O O . PHE A 1 80 ? -21.632 -0.869 8.203 1.00 39.94 80 PHE A O 1
ATOM 636 N N . GLN A 1 81 ? -22.369 -2.286 9.757 1.00 40.47 81 GLN A N 1
ATOM 637 C CA . GLN A 1 81 ? -22.470 -1.258 10.792 1.00 40.47 81 GLN A CA 1
ATOM 638 C C . GLN A 1 81 ? -21.827 -1.762 12.080 1.00 40.47 81 GLN A C 1
ATOM 640 O O . GLN A 1 81 ? -22.433 -2.464 12.882 1.00 40.47 81 GLN A O 1
ATOM 645 N N . PHE A 1 82 ? -20.563 -1.385 12.287 1.00 42.50 82 PHE A N 1
ATOM 646 C CA . PHE A 1 82 ? -19.923 -1.500 13.593 1.00 42.50 82 PHE A CA 1
ATOM 647 C C . PHE A 1 82 ? -20.619 -0.525 14.548 1.00 42.50 82 PHE A C 1
ATOM 649 O O . PHE A 1 82 ? -20.242 0.646 14.644 1.00 42.50 82 PHE A O 1
ATOM 656 N N . LYS A 1 83 ? -21.664 -0.985 15.243 1.00 44.38 83 LYS A N 1
ATOM 657 C CA . LYS A 1 83 ? -22.185 -0.247 16.392 1.00 44.38 83 LYS A CA 1
ATOM 658 C C . LYS A 1 83 ? -21.134 -0.262 17.496 1.00 44.38 83 LYS A C 1
ATOM 660 O O . LYS A 1 83 ? -20.429 -1.250 17.695 1.00 44.38 83 LYS A O 1
ATOM 665 N N . ARG A 1 84 ? -21.013 0.868 18.200 1.00 51.78 84 ARG A N 1
ATOM 666 C CA . ARG A 1 84 ? -20.194 0.948 19.412 1.00 51.78 84 ARG A CA 1
ATOM 667 C C . ARG A 1 84 ? -20.612 -0.191 20.334 1.00 51.78 84 ARG A C 1
ATOM 669 O O . ARG A 1 84 ? -21.807 -0.422 20.499 1.00 51.78 84 ARG A O 1
ATOM 676 N N . ALA A 1 85 ? -19.630 -0.858 20.931 1.00 55.97 85 ALA A N 1
ATOM 677 C CA . ALA A 1 85 ? -19.833 -1.607 22.158 1.00 55.97 85 ALA A CA 1
ATOM 678 C C . ALA A 1 85 ? -20.744 -0.785 23.075 1.00 55.97 85 ALA A C 1
ATOM 680 O O . ALA A 1 85 ? -20.415 0.355 23.425 1.00 55.97 85 ALA A O 1
ATOM 681 N N . ALA A 1 86 ? -21.924 -1.334 23.337 1.00 59.47 86 ALA A N 1
ATOM 682 C CA . ALA A 1 86 ? -22.981 -0.688 24.085 1.00 59.47 86 ALA A CA 1
ATOM 683 C C . ALA A 1 86 ? -23.343 -1.586 25.260 1.00 59.47 86 ALA A C 1
ATOM 685 O O . ALA A 1 86 ? -23.369 -2.818 25.132 1.00 59.47 86 ALA A O 1
ATOM 686 N N . SER A 1 87 ? -23.599 -0.972 26.407 1.00 69.56 87 SER A N 1
ATOM 687 C CA . SER A 1 87 ? -24.235 -1.690 27.498 1.00 69.56 87 SER A CA 1
ATOM 688 C C . SER A 1 87 ? -25.728 -1.878 27.232 1.00 69.56 87 SER A C 1
ATOM 690 O O . SER A 1 87 ? -26.327 -1.150 26.438 1.00 69.56 87 SER A O 1
ATOM 692 N N . ALA A 1 88 ? -26.351 -2.803 27.962 1.00 68.56 88 ALA A N 1
ATOM 693 C CA . ALA A 1 88 ? -27.791 -2.711 28.203 1.00 68.56 88 ALA A CA 1
ATOM 694 C C . ALA A 1 88 ? -28.149 -1.326 28.786 1.00 68.56 88 ALA A C 1
ATOM 696 O O . ALA A 1 88 ? -27.307 -0.696 29.441 1.00 68.56 88 ALA A O 1
ATOM 697 N N . SER A 1 89 ? -29.371 -0.852 28.536 1.00 81.88 89 SER A N 1
ATOM 698 C CA . SER A 1 89 ? -29.829 0.445 29.038 1.00 81.88 89 SER A CA 1
ATOM 699 C C . SER A 1 89 ? -29.844 0.470 30.567 1.00 81.88 89 SER A C 1
ATOM 701 O O . SER A 1 89 ? -30.404 -0.416 31.210 1.00 81.88 89 SER A O 1
ATOM 703 N N . LEU A 1 90 ? -29.237 1.502 31.140 1.00 89.06 90 LEU A N 1
ATOM 704 C CA . LEU A 1 90 ? -29.275 1.842 32.557 1.00 89.06 90 LEU A CA 1
ATOM 705 C C . LEU A 1 90 ? -30.249 3.000 32.761 1.00 89.06 90 LEU A C 1
ATOM 707 O O . LEU A 1 90 ? -30.403 3.841 31.877 1.00 89.06 90 LEU A O 1
ATOM 711 N N . THR A 1 91 ? -30.882 3.064 33.930 1.00 91.38 91 THR A N 1
ATOM 712 C CA . THR A 1 91 ? -31.730 4.209 34.295 1.00 91.38 91 THR A CA 1
ATOM 713 C C . THR A 1 91 ? -31.024 5.040 35.355 1.00 91.38 91 THR A C 1
ATOM 715 O O . THR A 1 91 ? -30.692 4.528 36.424 1.00 91.38 91 THR A O 1
ATOM 718 N N . LEU A 1 92 ? -30.763 6.308 35.049 1.00 92.75 92 LEU A N 1
ATOM 719 C CA . LEU A 1 92 ? -30.132 7.260 35.958 1.00 92.75 92 LEU A CA 1
ATOM 720 C C . LEU A 1 92 ? -31.203 8.056 36.690 1.00 92.75 92 LEU A C 1
ATOM 722 O O . LEU A 1 92 ? -32.045 8.671 36.040 1.00 92.75 92 LEU A O 1
ATOM 726 N N . ASN A 1 93 ? -31.114 8.095 38.017 1.00 92.62 93 ASN A N 1
ATOM 727 C CA . ASN A 1 93 ? -32.044 8.800 38.895 1.00 92.62 93 ASN A CA 1
ATOM 728 C C . ASN A 1 93 ? -31.277 9.683 39.894 1.00 92.62 93 ASN A C 1
ATOM 730 O O . ASN A 1 93 ? -30.070 9.522 40.083 1.00 92.62 93 ASN A O 1
ATOM 734 N N . GLY A 1 94 ? -31.964 10.609 40.567 1.00 92.25 94 GLY A N 1
ATOM 735 C CA . GLY A 1 94 ? -31.398 11.403 41.667 1.00 92.25 94 GLY A CA 1
ATOM 736 C C . GLY A 1 94 ? -30.061 12.073 41.319 1.00 92.25 94 GLY A C 1
ATOM 737 O O . GLY A 1 94 ? -29.950 12.765 40.309 1.00 92.25 94 GLY A O 1
ATOM 738 N N . LYS A 1 95 ? -29.018 11.828 42.125 1.00 93.44 95 LYS A N 1
ATOM 739 C CA . LYS A 1 95 ? -27.701 12.462 41.944 1.00 93.44 95 LYS A CA 1
ATOM 740 C C . LYS A 1 95 ? -27.045 12.110 40.603 1.00 93.44 95 LYS A C 1
ATOM 742 O O . LYS A 1 95 ? -26.374 12.955 40.020 1.00 93.44 95 LYS A O 1
ATOM 747 N N . ALA A 1 96 ? -27.235 10.887 40.102 1.00 93.00 96 ALA A N 1
ATOM 748 C CA . ALA A 1 96 ? -26.669 10.467 38.818 1.00 93.00 96 ALA A CA 1
ATOM 749 C C . ALA A 1 96 ? -27.337 11.197 37.643 1.00 93.00 96 ALA A C 1
ATOM 751 O O . ALA A 1 96 ? -26.648 11.606 36.708 1.00 93.00 96 ALA A O 1
ATOM 752 N N . TYR A 1 97 ? -28.659 11.395 37.719 1.00 93.25 97 TYR A N 1
ATOM 753 C CA . TYR A 1 97 ? -29.417 12.199 36.759 1.00 93.25 97 TYR A CA 1
ATOM 754 C C . TYR A 1 97 ? -28.918 13.649 36.746 1.00 93.25 97 TYR A C 1
ATOM 756 O O . TYR A 1 97 ? -28.525 14.147 35.693 1.00 93.25 97 TYR A O 1
ATOM 764 N N . GLU A 1 98 ? -28.854 14.296 37.914 1.00 92.62 98 GLU A N 1
ATOM 765 C CA . GLU A 1 98 ? -28.398 15.688 38.038 1.00 92.62 98 GLU A CA 1
ATOM 766 C C . GLU A 1 98 ? -26.964 15.864 37.525 1.00 92.62 98 GLU A C 1
ATOM 768 O O . GLU A 1 98 ? -26.681 16.804 36.786 1.00 92.62 98 GLU A O 1
ATOM 773 N N . TYR A 1 99 ? -26.071 14.924 37.853 1.00 94.44 99 TYR A N 1
ATOM 774 C CA . TYR A 1 99 ? -24.672 14.961 37.424 1.00 94.44 99 TYR A CA 1
ATOM 775 C C . TYR A 1 99 ? -24.530 14.921 35.899 1.00 94.44 99 TYR A C 1
ATOM 777 O O . TYR A 1 99 ? -23.736 15.668 35.323 1.00 94.44 99 TYR A O 1
ATOM 785 N N . VAL A 1 100 ? -25.275 14.029 35.241 1.00 92.88 100 VAL A N 1
ATOM 786 C CA . VAL A 1 100 ? -25.229 13.887 33.783 1.00 92.88 100 VAL A CA 1
ATOM 787 C C . VAL A 1 100 ? -25.934 15.055 33.103 1.00 92.88 100 VAL A C 1
ATOM 789 O O . VAL A 1 100 ? -25.393 15.576 32.133 1.00 92.88 100 VAL A O 1
ATOM 792 N N . LYS A 1 101 ? -27.070 15.518 33.628 1.00 92.50 101 LYS A N 1
ATOM 793 C CA . LYS A 1 101 ? -27.782 16.685 33.099 1.00 92.50 101 LYS A CA 1
ATOM 794 C C . LYS A 1 101 ? -26.913 17.941 33.114 1.00 92.50 101 LYS A C 1
ATOM 796 O O . LYS A 1 101 ? -26.726 18.567 32.073 1.00 92.50 101 LYS A O 1
ATOM 801 N N . GLU A 1 102 ? -26.310 18.246 34.266 1.00 93.94 102 GLU A N 1
ATOM 802 C CA . GLU A 1 102 ? -25.456 19.426 34.455 1.00 93.94 102 GLU A CA 1
ATOM 803 C C . GLU A 1 102 ? -24.321 19.462 33.419 1.00 93.94 102 GLU A C 1
ATOM 805 O O . GLU A 1 102 ? -23.997 20.515 32.878 1.00 93.94 102 GLU A O 1
ATOM 810 N N . TRP A 1 103 ? -23.721 18.307 33.113 1.00 94.38 103 TRP A N 1
ATOM 811 C CA . TRP A 1 103 ? -22.521 18.233 32.278 1.00 94.38 103 TRP A CA 1
ATOM 812 C C . TRP A 1 103 ? -22.776 17.960 30.790 1.00 94.38 103 TRP A C 1
ATOM 814 O O . TRP A 1 103 ? -22.034 18.449 29.933 1.00 94.38 103 TRP A O 1
ATOM 824 N N . CYS A 1 104 ? -23.786 17.151 30.473 1.00 92.00 104 CYS A N 1
ATOM 825 C CA . CYS A 1 104 ? -24.066 16.663 29.122 1.00 92.00 104 CYS A CA 1
ATOM 826 C C . CYS A 1 104 ? -25.299 17.304 28.473 1.00 92.00 104 CYS A C 1
ATOM 828 O O . CYS A 1 104 ? -25.523 17.035 27.293 1.00 92.00 104 CYS A O 1
ATOM 830 N N . GLU A 1 105 ? -26.061 18.141 29.184 1.00 90.06 105 GLU A N 1
ATOM 831 C CA . GLU A 1 105 ? -27.220 18.859 28.630 1.00 90.06 105 GLU A CA 1
ATOM 832 C C . GLU A 1 105 ? -27.184 20.364 28.934 1.00 90.06 105 GLU A C 1
ATOM 834 O O . GLU A 1 105 ? -27.273 21.165 28.005 1.00 90.06 105 GLU A O 1
ATOM 839 N N . ASP A 1 106 ? -26.981 20.746 30.199 1.00 91.06 106 ASP A N 1
ATOM 840 C CA . ASP A 1 106 ? -27.046 22.149 30.635 1.00 91.06 106 ASP A CA 1
ATOM 841 C C . ASP A 1 106 ? -25.748 22.937 30.350 1.00 91.06 106 ASP A C 1
ATOM 843 O O . ASP A 1 106 ? -25.778 24.161 30.191 1.00 91.06 106 ASP A O 1
ATOM 847 N N . ASP A 1 107 ? -24.593 22.261 30.275 1.00 92.00 107 ASP A N 1
ATOM 848 C CA . ASP A 1 107 ? -23.312 22.908 29.977 1.00 92.00 107 ASP A CA 1
ATOM 849 C C . ASP A 1 107 ? -23.270 23.455 28.539 1.00 92.00 107 ASP A C 1
ATOM 851 O O . ASP A 1 107 ? -23.751 22.850 27.583 1.00 92.00 107 ASP A O 1
ATOM 855 N N . ILE A 1 108 ? -22.599 24.589 28.341 1.00 89.19 108 ILE A N 1
ATOM 856 C CA . ILE A 1 108 ? -22.464 25.217 27.015 1.00 89.19 108 ILE A CA 1
ATOM 857 C C . ILE A 1 108 ? -21.744 24.278 26.023 1.00 89.19 108 ILE A C 1
ATOM 859 O O . ILE A 1 108 ? -21.982 24.325 24.812 1.00 89.19 108 ILE A O 1
ATOM 863 N N . ALA A 1 109 ? -20.858 23.416 26.526 1.00 89.25 109 ALA A N 1
ATOM 864 C CA . ALA A 1 109 ? -20.148 22.387 25.777 1.00 89.25 109 ALA A CA 1
ATOM 865 C C . ALA A 1 109 ? -20.841 21.013 25.823 1.00 89.25 109 ALA A C 1
ATOM 867 O O . ALA A 1 109 ? -20.220 20.031 25.418 1.00 89.25 109 ALA A O 1
ATOM 868 N N . ALA A 1 110 ? -22.104 20.914 26.254 1.00 88.62 110 ALA A N 1
ATOM 869 C CA . ALA A 1 110 ? -22.870 19.669 26.405 1.00 88.62 110 ALA A CA 1
ATOM 870 C C . ALA A 1 110 ? -22.727 18.686 25.225 1.00 88.62 110 ALA A C 1
ATOM 872 O O . ALA A 1 110 ? -22.513 17.489 25.413 1.00 88.62 110 ALA A O 1
ATOM 873 N N . ALA A 1 111 ? -22.764 19.191 23.986 1.00 85.62 111 ALA A N 1
ATOM 874 C CA . ALA A 1 111 ? -22.613 18.377 22.775 1.00 85.62 111 ALA A CA 1
ATOM 875 C C . ALA A 1 111 ? -21.230 17.698 22.631 1.00 85.62 111 ALA A C 1
ATOM 877 O O . ALA A 1 111 ? -21.100 16.701 21.919 1.00 85.62 111 ALA A O 1
ATOM 878 N N . LEU A 1 112 ? -20.198 18.249 23.272 1.00 86.44 112 LEU A N 1
ATOM 879 C CA . LEU A 1 112 ? -18.805 17.792 23.223 1.00 86.44 112 LEU A CA 1
ATOM 880 C C . LEU A 1 112 ? -18.363 17.107 24.525 1.00 86.44 112 LEU A C 1
ATOM 882 O O . LEU A 1 112 ? -17.406 16.330 24.517 1.00 86.44 112 LEU A O 1
ATOM 886 N N . ASN A 1 113 ? -19.058 17.382 25.626 1.00 90.44 113 ASN A N 1
ATOM 887 C CA . ASN A 1 113 ? -18.810 16.793 26.931 1.00 90.44 113 ASN A CA 1
ATOM 888 C C . ASN A 1 113 ? -19.246 15.322 26.990 1.00 90.44 113 ASN A C 1
ATOM 890 O O . ASN A 1 113 ? -20.099 14.846 26.237 1.00 90.44 113 ASN A O 1
ATOM 894 N N . ALA A 1 114 ? -18.650 14.591 27.927 1.00 91.06 114 ALA A N 1
ATOM 895 C CA . ALA A 1 114 ? -19.057 13.239 28.278 1.00 91.06 114 ALA A CA 1
ATOM 896 C C . ALA A 1 114 ? -18.785 12.971 29.762 1.00 91.06 114 ALA A C 1
ATOM 898 O O . ALA A 1 114 ? -17.919 13.613 30.369 1.00 91.06 114 ALA A O 1
ATOM 899 N N . VAL A 1 115 ? -19.490 11.995 30.325 1.00 93.38 115 VAL A N 1
ATOM 900 C CA . VAL A 1 115 ? -19.224 11.443 31.659 1.00 93.38 115 VAL A CA 1
ATOM 901 C C . VAL A 1 115 ? -18.545 10.094 31.482 1.00 93.38 115 VAL A C 1
ATOM 903 O O . VAL A 1 115 ? -19.073 9.226 30.794 1.00 93.38 115 VAL A O 1
ATOM 906 N N . GLU A 1 116 ? -17.367 9.911 32.066 1.00 91.69 116 GLU A N 1
ATOM 907 C CA . GLU A 1 116 ? -16.719 8.605 32.121 1.00 91.69 116 GLU A CA 1
ATOM 908 C C . GLU A 1 116 ? -17.335 7.739 33.210 1.00 91.69 116 GLU A C 1
ATOM 910 O O . GLU A 1 116 ? -17.657 8.214 34.300 1.00 91.69 116 GLU A O 1
ATOM 915 N N . VAL A 1 117 ? -17.437 6.449 32.910 1.00 91.94 117 VAL A N 1
ATOM 916 C CA . VAL A 1 117 ? -18.049 5.451 33.774 1.00 91.94 117 VAL A CA 1
ATOM 917 C C . VAL A 1 117 ? -17.043 4.342 34.062 1.00 91.94 117 VAL A C 1
ATOM 919 O O . VAL A 1 117 ? -16.445 3.763 33.150 1.00 91.94 117 VAL A O 1
ATOM 922 N N . LYS A 1 118 ? -16.870 4.043 35.350 1.00 91.44 118 LYS A N 1
ATOM 923 C CA . LYS A 1 118 ? -16.119 2.895 35.864 1.00 91.44 118 LYS A CA 1
ATOM 924 C C . LYS A 1 118 ? -17.082 1.968 36.589 1.00 91.44 118 LYS A C 1
ATOM 926 O O . LYS A 1 118 ? -17.879 2.426 37.403 1.00 91.44 118 LYS A O 1
ATOM 931 N N . ILE A 1 119 ? -16.982 0.671 36.328 1.00 90.56 119 ILE A N 1
ATOM 932 C CA . ILE A 1 119 ? -17.799 -0.351 36.988 1.00 90.56 119 ILE A CA 1
ATOM 933 C C . ILE A 1 119 ? -16.870 -1.260 37.788 1.00 90.56 119 ILE A C 1
ATOM 935 O O . ILE A 1 119 ? -15.895 -1.765 37.245 1.00 90.56 119 ILE A O 1
ATOM 939 N N . LEU A 1 120 ? -17.157 -1.466 39.068 1.00 90.44 120 LEU A N 1
ATOM 940 C CA . LEU A 1 120 ? -16.426 -2.371 39.950 1.00 90.44 120 LEU A CA 1
ATOM 941 C C . LEU A 1 120 ? -17.308 -3.579 40.263 1.00 90.44 120 LEU A C 1
ATOM 943 O O . LEU A 1 120 ? -18.380 -3.426 40.854 1.00 90.44 120 LEU A O 1
ATOM 947 N N . ASP A 1 121 ? -16.846 -4.777 39.913 1.00 87.00 121 ASP A N 1
ATOM 948 C CA . ASP A 1 121 ? -17.442 -6.014 40.410 1.00 87.00 121 ASP A CA 1
ATOM 949 C C . ASP A 1 121 ? -16.826 -6.375 41.760 1.00 87.00 121 ASP A C 1
ATOM 951 O O . ASP A 1 121 ? -15.713 -6.896 41.842 1.00 87.00 121 ASP A O 1
ATOM 955 N N . THR A 1 122 ? -17.570 -6.109 42.835 1.00 86.56 122 THR A N 1
ATOM 956 C CA . THR A 1 122 ? -17.113 -6.391 44.205 1.00 86.56 122 THR A CA 1
ATOM 957 C C . THR A 1 122 ? -16.994 -7.885 44.512 1.00 86.56 122 THR A C 1
ATOM 959 O O . THR A 1 122 ? -16.350 -8.248 45.493 1.00 86.56 122 THR A O 1
ATOM 962 N N . GLY A 1 123 ? -17.594 -8.764 43.699 1.00 82.44 123 GLY A N 1
ATOM 963 C CA . GLY A 1 123 ? -17.466 -10.213 43.860 1.00 82.44 123 GLY A CA 1
ATOM 964 C C . GLY A 1 123 ? -16.147 -10.763 43.319 1.00 82.44 123 GLY A C 1
ATOM 965 O O . GLY A 1 123 ? -15.633 -11.746 43.852 1.00 82.44 123 GLY A O 1
ATOM 966 N N . CYS A 1 124 ? -15.601 -10.128 42.281 1.00 79.56 124 CYS A N 1
ATOM 967 C CA . CYS A 1 124 ? -14.377 -10.556 41.599 1.00 79.56 124 CYS A CA 1
ATOM 968 C C . CYS A 1 124 ? -13.192 -9.597 41.791 1.00 79.56 124 CYS A C 1
ATOM 970 O O . CYS A 1 124 ? -12.111 -9.888 41.288 1.00 79.56 124 CYS A O 1
ATOM 972 N N . ASP A 1 125 ? -13.392 -8.477 42.495 1.00 80.12 125 ASP A N 1
ATOM 973 C CA . ASP A 1 125 ? -12.424 -7.379 42.653 1.00 80.12 125 ASP A CA 1
ATOM 974 C C . ASP A 1 125 ? -11.861 -6.898 41.304 1.00 80.12 125 ASP A C 1
ATOM 976 O O . ASP A 1 125 ? -10.668 -6.647 41.131 1.00 80.12 125 ASP A O 1
ATOM 980 N N . GLN A 1 126 ? -12.744 -6.829 40.302 1.00 77.06 126 GLN A N 1
ATOM 981 C CA . GLN A 1 126 ? -12.386 -6.468 38.937 1.00 77.06 126 GLN A CA 1
ATOM 982 C C . GLN A 1 126 ? -13.030 -5.141 38.548 1.00 77.06 126 GLN A C 1
ATOM 984 O O . GLN A 1 126 ? -14.242 -4.952 38.664 1.00 77.06 126 GLN A O 1
ATOM 989 N N . GLU A 1 127 ? -12.205 -4.222 38.055 1.00 82.38 127 GLU A N 1
ATOM 990 C CA . GLU A 1 127 ? -12.644 -2.922 37.561 1.00 82.38 127 GLU A CA 1
ATOM 991 C C . GLU A 1 127 ? -12.732 -2.918 36.031 1.00 82.38 127 GLU A C 1
ATOM 993 O O . GLU A 1 127 ? -11.784 -3.266 35.321 1.00 82.38 127 GLU A O 1
ATOM 998 N N . PHE A 1 128 ? -13.870 -2.465 35.517 1.00 81.44 128 PHE A N 1
ATOM 999 C CA . PHE A 1 128 ? -14.124 -2.241 34.104 1.00 81.44 128 PHE A CA 1
ATOM 1000 C C . PHE A 1 128 ? -14.084 -0.739 33.817 1.00 81.44 128 PHE A C 1
ATOM 1002 O O . PHE A 1 128 ? -14.911 0.035 34.304 1.00 81.44 128 PHE A O 1
ATOM 1009 N N . TYR A 1 129 ? -13.115 -0.343 32.996 1.00 81.69 129 TYR A N 1
ATOM 1010 C CA . TYR A 1 129 ? -12.921 1.021 32.509 1.00 81.69 129 TYR A CA 1
ATOM 1011 C C . TYR A 1 129 ? -13.314 1.139 31.033 1.00 81.69 129 TYR A C 1
ATOM 1013 O O . TYR A 1 129 ? -13.574 0.140 30.362 1.00 81.69 129 TYR A O 1
ATOM 1021 N N . GLY A 1 130 ? -13.288 2.368 30.511 1.00 76.38 130 GLY A N 1
ATOM 1022 C CA . GLY A 1 130 ? -13.446 2.620 29.079 1.00 76.38 130 GLY A CA 1
ATOM 1023 C C . GLY A 1 130 ? -14.899 2.727 28.638 1.00 76.38 130 GLY A C 1
ATOM 1024 O O . GLY A 1 130 ? -15.200 2.411 27.495 1.00 76.38 130 GLY A O 1
ATOM 1025 N N . TRP A 1 131 ? -15.787 3.183 29.520 1.00 85.81 131 TRP A N 1
ATOM 1026 C CA . TRP A 1 131 ? -17.180 3.484 29.207 1.00 85.81 131 TRP A CA 1
ATOM 1027 C C . TRP A 1 131 ? -17.443 4.974 29.393 1.00 85.81 131 TRP A C 1
ATOM 1029 O O . TRP A 1 131 ? -16.843 5.615 30.259 1.00 85.81 131 TRP A O 1
ATOM 1039 N N . ALA A 1 132 ? -18.320 5.535 28.572 1.00 89.31 132 ALA A N 1
ATOM 1040 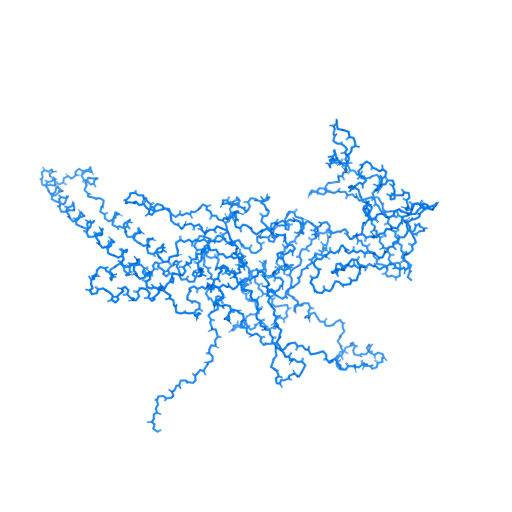C CA . ALA A 1 132 ? -18.738 6.920 28.674 1.00 89.31 132 ALA A CA 1
ATOM 1041 C C . ALA A 1 132 ? -20.225 7.075 28.344 1.00 89.31 132 ALA A C 1
ATOM 1043 O O . ALA A 1 132 ? -20.780 6.313 27.555 1.00 89.31 132 ALA A O 1
ATOM 1044 N N . ILE A 1 133 ? -20.839 8.091 28.939 1.00 90.56 133 ILE A N 1
ATOM 1045 C CA . ILE A 1 133 ? -22.178 8.580 28.619 1.00 90.56 133 ILE A CA 1
ATOM 1046 C C . ILE A 1 133 ? -22.001 9.899 27.873 1.00 90.56 133 ILE A C 1
ATOM 1048 O O . ILE A 1 133 ? -21.299 10.800 28.345 1.00 90.56 133 ILE A O 1
ATOM 1052 N N . ARG A 1 134 ? -22.610 10.010 26.693 1.00 88.56 134 ARG A N 1
ATOM 1053 C CA . ARG A 1 134 ? -22.604 11.231 25.871 1.00 88.56 134 ARG A CA 1
ATOM 1054 C C . ARG A 1 134 ? -24.024 11.762 25.706 1.00 88.56 134 ARG A C 1
ATOM 1056 O O . ARG A 1 134 ? -24.971 10.991 25.762 1.00 88.56 134 ARG A O 1
ATOM 1063 N N . SER A 1 135 ? -24.161 13.049 25.397 1.00 86.38 135 SER A N 1
ATOM 1064 C CA . SER A 1 135 ? -25.458 13.713 25.169 1.00 86.38 135 SER A CA 1
ATOM 1065 C C . SER A 1 135 ? -26.386 12.958 24.207 1.00 86.38 135 SER A C 1
ATOM 1067 O O . SER A 1 135 ? -27.563 12.779 24.484 1.00 86.38 135 SER A O 1
ATOM 1069 N N . LYS A 1 136 ? -25.844 12.418 23.110 1.00 83.00 136 LYS A N 1
ATOM 1070 C CA . LYS A 1 136 ? -26.602 11.631 22.118 1.00 83.00 136 LYS A CA 1
ATOM 1071 C C . LYS A 1 136 ? -27.144 10.279 22.612 1.00 83.00 136 LYS A C 1
ATOM 1073 O O . LYS A 1 136 ? -27.911 9.648 21.896 1.00 83.00 136 LYS A O 1
ATOM 1078 N N . GLU A 1 137 ? -26.647 9.783 23.741 1.00 79.88 137 GLU A N 1
ATOM 1079 C CA . GLU A 1 137 ? -27.043 8.503 24.348 1.00 79.88 137 GLU A CA 1
ATOM 1080 C C . GLU A 1 137 ? -28.099 8.707 25.445 1.00 79.88 137 GLU A C 1
ATOM 1082 O O . GLU A 1 137 ? -28.565 7.731 26.029 1.00 79.88 137 GLU A O 1
ATOM 1087 N N . LEU A 1 138 ? -28.475 9.962 25.721 1.00 85.19 138 LEU A N 1
ATOM 1088 C CA . LEU A 1 138 ? -29.516 10.315 26.675 1.00 85.19 138 LEU A CA 1
ATOM 1089 C C . LEU A 1 138 ? -30.876 10.234 25.987 1.00 85.19 138 LEU A C 1
ATOM 1091 O O . LEU A 1 138 ? -31.141 10.957 25.028 1.00 85.19 138 LEU A O 1
ATOM 1095 N N . THR A 1 139 ? -31.746 9.366 26.494 1.00 81.06 139 THR A N 1
ATOM 1096 C CA . THR A 1 139 ? -33.164 9.366 26.127 1.00 81.06 139 THR A CA 1
ATOM 1097 C C . THR A 1 139 ? -33.933 9.905 27.325 1.00 81.06 139 THR A C 1
ATOM 1099 O O . THR A 1 139 ? -34.004 9.238 28.361 1.00 81.06 139 THR A O 1
ATOM 1102 N N . SER A 1 140 ? -34.431 11.139 27.226 1.00 72.25 140 SER A N 1
ATOM 1103 C CA . SER A 1 140 ? -35.285 11.730 28.258 1.00 72.25 140 SER A CA 1
ATOM 1104 C C . SER A 1 140 ? -36.683 11.124 28.179 1.00 72.25 140 SER A C 1
ATOM 1106 O O . SER A 1 140 ? -37.276 11.085 27.099 1.00 72.25 140 SER A O 1
ATOM 1108 N N . CYS A 1 141 ? -37.230 10.699 29.313 1.00 58.97 141 CYS A N 1
ATOM 1109 C CA . CYS A 1 141 ? -38.667 10.476 29.433 1.00 58.97 141 CYS A CA 1
ATOM 1110 C C . CYS A 1 141 ? -39.328 11.838 29.701 1.00 58.97 141 CYS A C 1
ATOM 1112 O O . CYS A 1 141 ? -38.910 12.546 30.612 1.00 58.97 141 CYS A O 1
ATOM 1114 N N . GLU A 1 142 ? -40.311 12.233 28.887 1.00 54.34 142 GLU A N 1
ATOM 1115 C CA . GLU A 1 142 ? -41.055 13.500 29.051 1.00 54.34 142 GLU A CA 1
ATOM 1116 C C . GLU A 1 142 ? -42.116 13.444 30.172 1.00 54.34 142 GLU A C 1
ATOM 1118 O O . GLU A 1 142 ? -42.781 14.444 30.438 1.00 54.34 142 GLU A O 1
ATOM 1123 N N . ASP A 1 143 ? -42.259 12.303 30.848 1.00 52.69 143 ASP A N 1
ATOM 1124 C CA . ASP A 1 143 ? -43.216 12.115 31.937 1.00 52.69 143 ASP A CA 1
ATOM 1125 C C . ASP A 1 143 ? -42.583 12.444 33.302 1.00 52.69 143 ASP A C 1
ATOM 1127 O O . ASP A 1 143 ? -41.367 12.402 33.451 1.00 52.69 143 ASP A O 1
ATOM 1131 N N . GLU A 1 144 ? -43.420 12.780 34.288 1.00 58.59 144 GLU A N 1
ATOM 1132 C CA . GLU A 1 144 ? -43.159 13.448 35.586 1.00 58.59 144 GLU A CA 1
ATOM 1133 C C . GLU A 1 144 ? -42.011 12.912 36.490 1.00 58.59 144 GLU A C 1
ATOM 1135 O O . GLU A 1 144 ? -41.759 13.486 37.552 1.00 58.59 144 GLU A O 1
ATOM 1140 N N . ASP A 1 145 ? -41.270 11.882 36.073 1.00 64.00 145 ASP A N 1
ATOM 1141 C CA . ASP A 1 145 ? -40.110 11.315 36.762 1.00 64.00 145 ASP A CA 1
ATOM 1142 C C . ASP A 1 145 ? -38.781 11.733 36.094 1.00 64.00 145 ASP A C 1
ATOM 1144 O O . ASP A 1 145 ? -38.426 11.268 35.009 1.00 64.00 145 ASP A O 1
ATOM 1148 N N . CYS A 1 146 ? -37.997 12.573 36.786 1.00 75.38 146 CYS A N 1
ATOM 1149 C CA . CYS A 1 146 ? -36.653 13.026 36.390 1.00 75.38 146 CYS A CA 1
ATOM 1150 C C . CYS A 1 146 ? -35.642 11.864 36.284 1.00 75.38 146 CYS A C 1
ATOM 1152 O O . CYS A 1 146 ? -34.836 11.637 37.193 1.00 75.38 146 CYS A O 1
ATOM 1154 N N . SER A 1 147 ? -35.682 11.135 35.171 1.00 87.75 147 SER A N 1
ATOM 1155 C CA . SER A 1 147 ? -34.833 9.978 34.898 1.00 87.75 147 SER A CA 1
ATOM 1156 C C . SER A 1 147 ? -34.310 9.986 33.458 1.00 87.75 147 SER A C 1
ATOM 1158 O O . SER A 1 147 ? -34.993 10.431 32.534 1.00 87.75 147 SER A O 1
ATOM 1160 N N . TYR A 1 148 ? -33.084 9.494 33.254 1.00 87.94 148 TYR A N 1
ATOM 1161 C CA . TYR A 1 148 ? -32.556 9.214 31.912 1.00 87.94 148 TYR A CA 1
ATOM 1162 C C . TYR A 1 148 ? -32.426 7.717 31.700 1.00 87.94 148 TYR A C 1
ATOM 1164 O O . TYR A 1 148 ? -31.815 7.032 32.522 1.00 87.94 148 TYR A O 1
ATOM 1172 N N . SER A 1 149 ? -32.884 7.233 30.547 1.00 87.44 149 SER A N 1
ATOM 1173 C CA . SER A 1 149 ? -32.426 5.946 30.029 1.00 87.44 149 SER A CA 1
ATOM 1174 C C . SER A 1 149 ? -31.156 6.172 29.212 1.00 87.44 149 SER A C 1
ATOM 1176 O O . SER A 1 149 ? -31.162 6.954 28.256 1.00 87.44 149 SER A O 1
ATOM 1178 N N . VAL A 1 150 ? -30.060 5.523 29.607 1.00 87.62 150 VAL A N 1
ATOM 1179 C CA . VAL A 1 150 ? -28.744 5.683 28.977 1.00 87.62 150 VAL A CA 1
ATOM 1180 C C . VAL A 1 150 ? -28.144 4.342 28.598 1.00 87.62 150 VAL A C 1
ATOM 1182 O O . VAL A 1 150 ? -28.192 3.377 29.357 1.00 87.62 150 VAL A O 1
ATOM 1185 N N . THR A 1 151 ? -27.500 4.288 27.442 1.00 85.81 151 THR A N 1
ATOM 1186 C CA . THR A 1 151 ? -26.619 3.176 27.068 1.00 85.81 151 THR A CA 1
ATOM 1187 C C . THR A 1 151 ? -25.176 3.634 27.187 1.00 85.81 151 THR A C 1
ATOM 1189 O O . THR A 1 151 ? -24.808 4.643 26.585 1.00 85.81 151 THR A O 1
ATOM 1192 N N . LEU A 1 152 ? -24.345 2.901 27.928 1.00 84.50 152 LEU A N 1
ATOM 1193 C CA . LEU A 1 152 ? -22.920 3.206 28.018 1.00 84.50 152 LEU A CA 1
ATOM 1194 C C . LEU A 1 152 ? -22.258 2.916 26.674 1.00 84.50 152 LEU A C 1
ATOM 1196 O O . LEU A 1 152 ? -22.413 1.816 26.144 1.00 84.50 152 LEU A O 1
ATOM 1200 N N . SER A 1 153 ? -21.481 3.861 26.153 1.00 80.06 153 SER A N 1
ATOM 1201 C CA . SER A 1 153 ? -20.670 3.654 24.957 1.00 80.06 153 SER A CA 1
ATOM 1202 C C . SER A 1 153 ? -19.202 3.435 25.307 1.00 80.06 153 SER A C 1
ATOM 1204 O O . SER A 1 153 ? -18.653 4.098 26.187 1.00 80.06 153 SER A O 1
ATOM 1206 N N . GLN A 1 154 ? -18.537 2.509 24.616 1.00 75.81 154 GLN A N 1
ATOM 1207 C CA . GLN A 1 154 ? -17.104 2.301 24.818 1.00 75.81 154 GLN A CA 1
ATOM 1208 C C . GLN A 1 154 ? -16.306 3.553 24.399 1.00 75.81 154 GLN A C 1
ATOM 1210 O O . GLN A 1 154 ? -16.430 4.059 23.278 1.00 75.81 154 GLN A O 1
ATOM 1215 N N . LYS A 1 155 ? -15.460 4.049 25.307 1.00 74.12 155 LYS A N 1
ATOM 1216 C CA . LYS A 1 155 ? -14.439 5.071 25.065 1.00 74.12 155 LYS A CA 1
ATOM 1217 C C . LYS A 1 155 ? -13.220 4.388 24.449 1.00 74.12 155 LYS A C 1
ATOM 1219 O O . LYS A 1 155 ? -12.340 3.916 25.162 1.00 74.12 155 LYS A O 1
ATOM 1224 N N . ASP A 1 156 ? -13.182 4.348 23.123 1.00 73.38 156 ASP A N 1
ATOM 1225 C CA . ASP A 1 156 ? -12.016 3.882 22.371 1.00 73.38 156 ASP A CA 1
ATOM 1226 C C . ASP A 1 156 ? -11.573 4.958 21.373 1.00 73.38 156 ASP A C 1
ATOM 1228 O O . ASP A 1 156 ? -11.724 4.844 20.155 1.00 73.38 156 ASP A O 1
ATOM 1232 N N . ASP A 1 157 ? -11.102 6.083 21.921 1.00 77.88 157 ASP A N 1
ATOM 1233 C CA . ASP A 1 157 ? -10.637 7.228 21.133 1.00 77.88 157 ASP A CA 1
ATOM 1234 C C . ASP A 1 157 ? -9.519 6.842 20.140 1.00 77.88 157 ASP A C 1
ATOM 1236 O O . ASP A 1 157 ? -9.593 7.280 18.985 1.00 77.88 157 ASP A O 1
ATOM 1240 N N . PRO A 1 158 ? -8.535 5.983 20.497 1.00 83.25 158 PRO A N 1
ATOM 1241 C CA . PRO A 1 158 ? -7.540 5.515 19.535 1.00 83.25 158 PRO A CA 1
ATOM 1242 C C . PRO A 1 158 ? -8.149 4.677 18.406 1.00 83.25 158 PRO A C 1
ATOM 1244 O O . PRO A 1 158 ? -7.806 4.882 17.239 1.00 83.25 158 PRO A O 1
ATOM 1247 N N . TYR A 1 159 ? -9.095 3.785 18.714 1.00 81.62 159 TYR A N 1
ATOM 1248 C CA . TYR A 1 159 ? -9.798 3.002 17.695 1.00 81.62 159 TYR A CA 1
ATOM 1249 C C . TYR A 1 159 ? -10.611 3.889 16.755 1.00 81.62 159 TYR A C 1
ATOM 1251 O O . TYR A 1 159 ? -10.533 3.752 15.534 1.00 81.62 159 TYR A O 1
ATOM 1259 N N . HIS A 1 160 ? -11.326 4.875 17.296 1.00 81.00 160 HIS A N 1
ATOM 1260 C CA . HIS A 1 160 ? -12.065 5.845 16.493 1.00 81.00 160 HIS A CA 1
ATOM 1261 C C . HIS A 1 160 ? -11.161 6.724 15.626 1.00 81.00 160 HIS A C 1
ATOM 1263 O O . HIS A 1 160 ? -11.541 7.068 14.505 1.00 81.00 160 HIS A O 1
ATOM 1269 N N . CYS A 1 161 ? -9.973 7.084 16.113 1.00 86.19 161 CYS A N 1
ATOM 1270 C CA . CYS A 1 161 ? -8.987 7.782 15.299 1.00 86.19 161 CYS A CA 1
ATOM 1271 C C . CYS A 1 161 ? -8.534 6.913 14.114 1.00 86.19 161 CYS A C 1
ATOM 1273 O O . CYS A 1 161 ? -8.545 7.388 12.975 1.00 86.19 161 CYS A O 1
ATOM 1275 N N . ILE A 1 162 ? -8.238 5.630 14.350 1.00 89.06 162 ILE A N 1
ATOM 1276 C CA . ILE A 1 162 ? -7.861 4.656 13.309 1.00 89.06 162 ILE A CA 1
ATOM 1277 C C . ILE A 1 162 ? -8.977 4.462 12.269 1.00 89.06 162 ILE A C 1
ATOM 1279 O O . ILE A 1 162 ? -8.691 4.345 11.079 1.00 89.06 162 ILE A O 1
ATOM 1283 N N . GLN A 1 163 ? -10.244 4.479 12.691 1.00 85.25 163 GLN A N 1
ATOM 1284 C CA . GLN A 1 163 ? -11.405 4.345 11.800 1.00 85.25 163 GLN A CA 1
ATOM 1285 C C . GLN A 1 163 ? -11.666 5.564 10.908 1.00 85.25 163 GLN A C 1
ATOM 1287 O O . GLN A 1 163 ? -12.322 5.442 9.879 1.00 85.25 163 GLN A O 1
ATOM 1292 N N . LYS A 1 164 ? -11.211 6.754 11.308 1.00 87.00 164 LYS A N 1
ATOM 1293 C CA . LYS A 1 164 ? -11.449 7.999 10.557 1.00 87.00 164 LYS A CA 1
ATOM 1294 C C . LYS A 1 164 ? -10.245 8.445 9.741 1.00 87.00 164 LYS A C 1
ATOM 1296 O O . LYS A 1 164 ? -10.401 9.194 8.781 1.00 87.00 164 LYS A O 1
ATOM 1301 N N . THR A 1 165 ? -9.050 8.038 10.150 1.00 91.94 165 THR A N 1
ATOM 1302 C CA . THR A 1 165 ? -7.809 8.494 9.535 1.00 91.94 165 THR A CA 1
ATOM 1303 C C . THR A 1 165 ? -7.491 7.638 8.321 1.00 91.94 165 THR A C 1
ATOM 1305 O O . THR A 1 165 ? -7.309 6.424 8.437 1.00 91.94 165 THR A O 1
ATOM 1308 N N . LEU A 1 166 ? -7.410 8.285 7.159 1.00 96.31 166 LEU A N 1
ATOM 1309 C CA . LEU A 1 166 ? -6.998 7.646 5.916 1.00 96.31 166 LEU A CA 1
ATOM 1310 C C . LEU A 1 166 ? -5.547 7.172 6.010 1.00 96.31 166 LEU A C 1
ATOM 1312 O O . LEU A 1 166 ? -4.697 7.855 6.584 1.00 96.31 166 LEU A O 1
ATOM 1316 N N . ILE A 1 167 ? -5.243 6.022 5.410 1.00 97.31 167 ILE A N 1
ATOM 1317 C CA . ILE A 1 167 ? -3.889 5.455 5.477 1.00 97.31 167 ILE A CA 1
ATOM 1318 C C . ILE A 1 167 ? -2.825 6.371 4.856 1.00 97.31 167 ILE A C 1
ATOM 1320 O O . ILE A 1 167 ? -1.693 6.425 5.334 1.00 97.31 167 ILE A O 1
ATOM 1324 N N . ASN A 1 168 ? -3.207 7.138 3.836 1.00 95.81 168 ASN A N 1
ATOM 1325 C CA . ASN A 1 168 ? -2.375 8.100 3.117 1.00 95.81 168 ASN A CA 1
ATOM 1326 C C . ASN A 1 168 ? -2.406 9.523 3.712 1.00 95.81 168 ASN A C 1
ATOM 1328 O O . ASN A 1 168 ? -2.015 10.466 3.023 1.00 95.81 168 ASN A O 1
ATOM 1332 N N . ASP A 1 169 ? -2.909 9.716 4.935 1.00 96.12 169 ASP A N 1
ATOM 1333 C CA . ASP A 1 169 ? -2.946 11.035 5.570 1.00 96.12 169 ASP A CA 1
ATOM 1334 C C . ASP A 1 169 ? -1.544 11.660 5.621 1.00 96.12 169 ASP A C 1
ATOM 1336 O O . ASP A 1 169 ? -0.605 11.063 6.141 1.00 96.12 169 ASP A O 1
ATOM 1340 N N . ASN A 1 170 ? -1.379 12.859 5.064 1.00 95.06 170 ASN A N 1
ATOM 1341 C CA . ASN A 1 170 ? -0.052 13.424 4.817 1.00 95.06 170 ASN A CA 1
ATOM 1342 C C . ASN A 1 170 ? 0.496 14.270 5.986 1.00 95.06 170 ASN A C 1
ATOM 1344 O O . ASN A 1 170 ? 1.301 15.171 5.757 1.00 95.06 170 ASN A O 1
ATOM 1348 N N . HIS A 1 171 ? 0.083 14.018 7.237 1.00 93.75 171 HIS A N 1
ATOM 1349 C CA . HIS A 1 171 ? 0.556 14.792 8.403 1.00 93.75 171 HIS A CA 1
ATOM 1350 C C . HIS A 1 171 ? 2.080 14.731 8.613 1.00 93.75 171 HIS A C 1
ATOM 1352 O O . HIS A 1 171 ? 2.666 15.698 9.090 1.00 93.75 171 HIS A O 1
ATOM 1358 N N . GLN A 1 172 ? 2.725 13.637 8.193 1.00 92.12 172 GLN A N 1
ATOM 1359 C CA . GLN A 1 172 ? 4.183 13.452 8.220 1.00 92.12 172 GLN A CA 1
ATOM 1360 C C . GLN A 1 172 ? 4.893 13.832 6.908 1.00 92.12 172 GLN A C 1
ATOM 1362 O O . GLN A 1 172 ? 6.103 13.636 6.793 1.00 92.12 172 GLN A O 1
ATOM 1367 N N . PHE A 1 173 ? 4.172 14.347 5.904 1.00 95.06 173 PHE A N 1
ATOM 1368 C CA . PHE A 1 173 ? 4.702 14.621 4.558 1.00 95.06 173 PHE A CA 1
ATOM 1369 C C . PHE A 1 173 ? 5.272 13.377 3.839 1.00 95.06 173 PHE A C 1
ATOM 1371 O O . PHE A 1 173 ? 6.168 13.489 2.999 1.00 95.06 173 PHE A O 1
ATOM 1378 N N . TRP A 1 174 ? 4.776 12.177 4.179 1.00 94.62 174 TRP A N 1
ATOM 1379 C CA . TRP A 1 174 ? 5.194 10.896 3.587 1.00 94.62 174 TRP A CA 1
ATOM 1380 C C . TRP A 1 174 ? 4.452 10.538 2.291 1.00 94.62 174 TRP A C 1
ATOM 1382 O O . TRP A 1 174 ? 4.960 9.742 1.505 1.00 94.62 174 TRP A O 1
ATOM 1392 N N . PHE A 1 175 ? 3.262 11.092 2.058 1.00 96.19 175 PHE A N 1
ATOM 1393 C CA . PHE A 1 175 ? 2.341 10.707 0.982 1.00 96.19 175 PHE A CA 1
ATOM 1394 C C . PHE A 1 175 ? 2.089 11.876 0.026 1.00 96.19 175 PHE A C 1
ATOM 1396 O O . PHE A 1 175 ? 0.966 12.331 -0.177 1.00 96.19 175 PHE A O 1
ATOM 1403 N N . GLN A 1 176 ? 3.174 12.357 -0.573 1.00 94.44 176 GLN A N 1
ATOM 1404 C CA . GLN A 1 176 ? 3.200 13.404 -1.595 1.00 94.44 176 GLN A CA 1
ATOM 1405 C C . GLN A 1 176 ? 4.271 13.068 -2.636 1.00 94.44 176 GLN A C 1
ATOM 1407 O O . GLN A 1 176 ? 5.149 12.254 -2.351 1.00 94.44 176 GLN A O 1
ATOM 1412 N N . GLU A 1 177 ? 4.222 13.698 -3.812 1.00 92.81 177 GLU A N 1
ATOM 1413 C CA . GLU A 1 177 ? 5.108 13.377 -4.946 1.00 92.81 177 GLU A CA 1
ATOM 1414 C C . GLU A 1 177 ? 6.580 13.245 -4.544 1.00 92.81 177 GLU A C 1
ATOM 1416 O O . GLU A 1 177 ? 7.208 12.234 -4.855 1.00 92.81 177 GLU A O 1
ATOM 1421 N N . GLN A 1 178 ? 7.084 14.211 -3.772 1.00 92.81 178 GLN A N 1
ATOM 1422 C CA . GLN A 1 178 ? 8.404 14.190 -3.142 1.00 92.81 178 GLN A CA 1
ATOM 1423 C C . GLN A 1 178 ? 8.257 14.118 -1.619 1.00 92.81 178 GLN A C 1
ATOM 1425 O O . GLN A 1 178 ? 8.089 15.163 -0.974 1.00 92.81 178 GLN A O 1
ATOM 1430 N N . PRO A 1 179 ? 8.287 12.921 -1.011 1.00 92.88 179 PRO A N 1
ATOM 1431 C CA . PRO A 1 179 ? 8.138 12.822 0.430 1.00 92.88 179 PRO A CA 1
ATOM 1432 C C . PRO A 1 179 ? 9.310 13.489 1.170 1.00 92.88 179 PRO A C 1
ATOM 1434 O O . PRO A 1 179 ? 10.454 13.475 0.712 1.00 92.88 179 PRO A O 1
ATOM 1437 N N . GLN A 1 180 ? 9.029 14.101 2.322 1.00 91.50 180 GLN A N 1
ATOM 1438 C CA . GLN A 1 180 ? 10.053 14.764 3.140 1.00 91.50 180 GLN A CA 1
ATOM 1439 C C . GLN A 1 180 ? 10.709 13.792 4.133 1.00 91.50 180 GLN A C 1
ATOM 1441 O O . GLN A 1 180 ? 10.304 12.640 4.289 1.00 91.50 180 GLN A O 1
ATOM 1446 N N . GLY A 1 181 ? 11.773 14.249 4.802 1.00 84.25 181 GLY A N 1
ATOM 1447 C CA . GLY A 1 181 ? 12.448 13.465 5.843 1.00 84.25 181 GLY A CA 1
ATOM 1448 C C . GLY A 1 181 ? 13.203 12.237 5.319 1.00 84.25 181 GLY A C 1
ATOM 1449 O O . GLY A 1 181 ? 13.430 11.297 6.073 1.00 84.25 181 GLY A O 1
ATOM 1450 N N . GLY A 1 182 ? 13.567 12.220 4.030 1.00 83.69 182 GLY A N 1
ATOM 1451 C CA . GLY A 1 182 ? 14.283 11.105 3.399 1.00 83.69 182 GLY A CA 1
ATOM 1452 C C . GLY A 1 182 ? 13.418 9.871 3.122 1.00 83.69 182 GLY A C 1
ATOM 1453 O O . GLY A 1 182 ? 13.950 8.821 2.758 1.00 83.69 182 GLY A O 1
ATOM 1454 N N . LYS A 1 183 ? 12.093 9.969 3.288 1.00 90.88 183 LYS A N 1
ATOM 1455 C CA . LYS A 1 183 ? 11.164 8.892 2.943 1.00 90.88 183 LYS A CA 1
ATOM 1456 C C . LYS A 1 183 ? 11.071 8.771 1.418 1.00 90.88 183 LYS A C 1
ATOM 1458 O O . LYS A 1 183 ? 10.819 9.751 0.738 1.00 90.88 183 LYS A O 1
ATOM 1463 N N . LEU A 1 184 ? 11.263 7.572 0.873 1.00 93.62 184 LEU A N 1
ATOM 1464 C CA . LEU A 1 184 ? 11.087 7.282 -0.556 1.00 93.62 184 LEU A CA 1
ATOM 1465 C C . LEU A 1 184 ? 10.329 5.967 -0.692 1.00 93.62 184 LEU A C 1
ATOM 1467 O O . LEU A 1 184 ? 10.790 4.966 -0.148 1.00 93.62 184 LEU A O 1
ATOM 1471 N N . HIS A 1 185 ? 9.202 5.917 -1.399 1.00 95.56 185 HIS A N 1
ATOM 1472 C CA . HIS A 1 185 ? 8.476 4.655 -1.606 1.00 95.56 185 HIS A CA 1
ATOM 1473 C C . HIS A 1 185 ? 9.032 3.882 -2.810 1.00 95.56 185 HIS A C 1
ATOM 1475 O O . HIS A 1 185 ? 9.401 4.511 -3.798 1.00 95.56 185 HIS A O 1
ATOM 1481 N N . PRO A 1 186 ? 9.128 2.541 -2.761 1.00 96.12 186 PRO A N 1
ATOM 1482 C CA . PRO A 1 186 ? 9.605 1.751 -3.895 1.00 96.12 186 PRO A CA 1
ATOM 1483 C C . PRO A 1 186 ? 8.761 1.980 -5.156 1.00 96.12 186 PRO A C 1
ATOM 1485 O O . PRO A 1 186 ? 7.535 2.017 -5.085 1.00 96.12 186 PRO A O 1
ATOM 1488 N N . ARG A 1 187 ? 9.413 2.108 -6.313 1.00 95.12 187 ARG A N 1
ATOM 1489 C CA . ARG A 1 187 ? 8.781 2.284 -7.626 1.00 95.12 187 ARG A CA 1
ATOM 1490 C C . ARG A 1 187 ? 8.928 1.026 -8.459 1.00 95.12 187 ARG A C 1
ATOM 1492 O O . ARG A 1 187 ? 10.009 0.753 -8.975 1.00 95.12 187 ARG A O 1
ATOM 1499 N N . PHE A 1 188 ? 7.849 0.270 -8.597 1.00 95.12 188 PHE A N 1
ATOM 1500 C CA . PHE A 1 188 ? 7.862 -0.975 -9.352 1.00 95.12 188 PHE A CA 1
ATOM 1501 C C . PHE A 1 188 ? 7.673 -0.708 -10.832 1.00 95.12 188 PHE A C 1
ATOM 1503 O O . PHE A 1 188 ? 6.722 -0.040 -11.240 1.00 95.12 188 PHE A O 1
ATOM 1510 N N . THR A 1 189 ? 8.568 -1.272 -11.638 1.00 93.81 189 THR A N 1
ATOM 1511 C CA . THR A 1 189 ? 8.397 -1.260 -13.090 1.00 93.81 189 THR A CA 1
ATOM 1512 C C . THR A 1 189 ? 7.210 -2.125 -13.468 1.00 93.81 189 THR A C 1
ATOM 1514 O O . THR A 1 189 ? 7.072 -3.246 -12.973 1.00 93.81 189 THR A O 1
ATOM 1517 N N . TYR A 1 190 ? 6.383 -1.617 -14.375 1.00 94.38 190 TYR A N 1
ATOM 1518 C CA . TYR A 1 190 ? 5.360 -2.412 -15.030 1.00 94.38 190 TYR A CA 1
ATOM 1519 C C . TYR A 1 190 ? 5.516 -2.334 -16.540 1.00 94.38 190 TYR A C 1
ATOM 1521 O O . TYR A 1 190 ? 6.084 -1.385 -17.077 1.00 94.38 190 TYR A O 1
ATOM 1529 N N . CYS A 1 191 ? 4.994 -3.349 -17.210 1.00 94.06 191 CYS A N 1
ATOM 1530 C CA . CYS A 1 191 ? 4.933 -3.458 -18.645 1.00 94.06 191 CYS A CA 1
ATOM 1531 C C . CYS A 1 191 ? 3.478 -3.611 -19.080 1.00 94.06 191 CYS A C 1
ATOM 1533 O O . CYS A 1 191 ? 2.803 -4.550 -18.652 1.00 94.06 191 CYS A O 1
ATOM 1535 N N . ASN A 1 192 ? 3.005 -2.725 -19.956 1.00 92.94 192 ASN A N 1
ATOM 1536 C CA . ASN A 1 192 ? 1.731 -2.951 -20.629 1.00 92.94 192 ASN A CA 1
ATOM 1537 C C . ASN A 1 192 ? 1.895 -3.996 -21.725 1.00 92.94 192 ASN A C 1
ATOM 1539 O O . ASN A 1 192 ? 2.571 -3.754 -22.727 1.00 92.94 192 ASN A O 1
ATOM 1543 N N . GLU A 1 193 ? 1.264 -5.148 -21.541 1.00 89.56 193 GLU A N 1
ATOM 1544 C CA . GLU A 1 193 ? 1.325 -6.233 -22.511 1.00 89.56 193 GLU A CA 1
ATOM 1545 C C . GLU A 1 193 ? 0.584 -5.839 -23.803 1.00 89.56 193 GLU A C 1
ATOM 1547 O O . GLU A 1 193 ? -0.645 -5.733 -23.842 1.00 89.56 193 GLU A O 1
ATOM 1552 N N . ILE A 1 194 ? 1.334 -5.622 -24.888 1.00 87.88 194 ILE A N 1
ATOM 1553 C CA . ILE A 1 194 ? 0.772 -5.247 -26.191 1.00 87.88 194 ILE A CA 1
ATOM 1554 C C . ILE A 1 194 ? 0.216 -6.496 -26.881 1.00 87.88 194 ILE A C 1
ATOM 1556 O O . ILE A 1 194 ? 0.962 -7.407 -27.245 1.00 87.88 194 ILE A O 1
ATOM 1560 N N . ARG A 1 195 ? -1.100 -6.516 -27.119 1.00 84.56 195 ARG A N 1
ATOM 1561 C CA . ARG A 1 195 ? -1.792 -7.613 -27.809 1.00 84.56 195 ARG A CA 1
ATOM 1562 C C . ARG A 1 195 ? -2.471 -7.137 -29.098 1.00 84.56 195 ARG A C 1
ATOM 1564 O O . ARG A 1 195 ? -3.173 -6.128 -29.058 1.00 84.56 195 ARG A O 1
ATOM 1571 N N . PRO A 1 196 ? -2.351 -7.885 -30.211 1.00 88.94 196 PRO A N 1
ATOM 1572 C CA . PRO A 1 196 ? -1.516 -9.079 -30.395 1.00 88.94 196 PRO A CA 1
ATOM 1573 C C . PRO A 1 196 ? -0.011 -8.743 -30.425 1.00 88.94 196 PRO A C 1
ATOM 1575 O O . PRO A 1 196 ? 0.365 -7.642 -30.829 1.00 88.94 196 PRO A O 1
ATOM 1578 N N . ASN A 1 197 ? 0.854 -9.712 -30.087 1.00 88.88 197 ASN A N 1
ATOM 1579 C CA . ASN A 1 197 ? 2.315 -9.512 -30.027 1.00 88.88 197 ASN A CA 1
ATOM 1580 C C . ASN A 1 197 ? 2.923 -9.021 -31.362 1.00 88.88 197 ASN A C 1
ATOM 1582 O O . ASN A 1 197 ? 3.943 -8.337 -31.391 1.00 88.88 197 ASN A O 1
ATOM 1586 N N . GLY A 1 198 ? 2.252 -9.291 -32.489 1.00 89.69 198 GLY A N 1
ATOM 1587 C CA . GLY A 1 198 ? 2.629 -8.768 -33.807 1.00 89.69 198 GLY A CA 1
ATOM 1588 C C . GLY A 1 198 ? 2.732 -7.238 -33.875 1.00 89.69 198 GLY A C 1
ATOM 1589 O O . GLY A 1 198 ? 3.566 -6.722 -34.619 1.00 89.69 198 GLY A O 1
ATOM 1590 N N . MET A 1 199 ? 1.946 -6.501 -33.078 1.00 91.38 199 MET A N 1
ATOM 1591 C CA . MET A 1 199 ? 2.058 -5.039 -33.005 1.00 91.38 199 MET A CA 1
ATOM 1592 C C . MET A 1 199 ? 3.384 -4.606 -32.376 1.00 91.38 199 MET A C 1
ATOM 1594 O O . MET A 1 199 ? 4.044 -3.718 -32.914 1.00 91.38 199 MET A O 1
ATOM 1598 N N . LEU A 1 200 ? 3.807 -5.262 -31.290 1.00 92.69 200 LEU A N 1
ATOM 1599 C CA . LEU A 1 200 ? 5.104 -5.004 -30.664 1.00 92.69 200 LEU A CA 1
ATOM 1600 C C . LEU A 1 200 ? 6.249 -5.301 -31.636 1.00 92.69 200 LEU A C 1
ATOM 1602 O O . LEU A 1 200 ? 7.142 -4.472 -31.802 1.00 92.69 200 LEU A O 1
ATOM 1606 N N . ILE A 1 201 ? 6.194 -6.449 -32.318 1.00 92.25 201 ILE A N 1
ATOM 1607 C CA . ILE A 1 201 ? 7.192 -6.830 -33.327 1.00 92.25 201 ILE A CA 1
ATOM 1608 C C . ILE A 1 201 ? 7.298 -5.744 -34.404 1.00 92.25 201 ILE A C 1
ATOM 1610 O O . ILE A 1 201 ? 8.403 -5.318 -34.737 1.00 92.25 201 ILE A O 1
ATOM 1614 N N . GLY A 1 202 ? 6.163 -5.246 -34.907 1.00 90.94 202 GLY A N 1
ATOM 1615 C CA . GLY A 1 202 ? 6.128 -4.153 -35.881 1.00 90.94 202 GLY A CA 1
ATOM 1616 C C . GLY A 1 202 ? 6.759 -2.858 -35.357 1.00 90.94 202 GLY A C 1
ATOM 1617 O O . GLY A 1 202 ? 7.601 -2.269 -36.036 1.00 90.94 202 GLY A O 1
ATOM 1618 N N . VAL A 1 203 ? 6.412 -2.435 -34.135 1.00 91.56 203 VAL A N 1
ATOM 1619 C CA . VAL A 1 203 ? 6.986 -1.237 -33.492 1.00 91.56 203 VAL A CA 1
ATOM 1620 C C . VAL A 1 203 ? 8.498 -1.376 -33.337 1.00 91.56 203 VAL A C 1
ATOM 1622 O O . VAL A 1 203 ? 9.252 -0.498 -33.756 1.00 91.56 203 VAL A O 1
ATOM 1625 N N . TRP A 1 204 ? 8.966 -2.490 -32.786 1.00 91.94 204 TRP A N 1
ATOM 1626 C CA . TRP A 1 204 ? 10.389 -2.732 -32.585 1.00 91.94 204 TRP A CA 1
ATOM 1627 C C . TRP A 1 204 ? 11.167 -2.893 -33.896 1.00 91.94 204 TRP A C 1
ATOM 1629 O O . TRP A 1 204 ? 12.329 -2.485 -33.971 1.00 91.94 204 TRP A O 1
ATOM 1639 N N . TYR A 1 205 ? 10.541 -3.420 -34.950 1.00 91.00 205 TYR A N 1
ATOM 1640 C CA . TYR A 1 205 ? 11.135 -3.461 -36.286 1.00 91.00 205 TYR A CA 1
ATOM 1641 C C . TYR A 1 205 ? 11.309 -2.049 -36.859 1.00 91.00 205 TYR A C 1
ATOM 1643 O O . TYR A 1 205 ? 12.374 -1.720 -37.383 1.00 91.00 205 TYR A O 1
ATOM 1651 N N . MET A 1 206 ? 10.319 -1.169 -36.679 1.00 89.56 206 MET A N 1
ATOM 1652 C CA . MET A 1 206 ? 10.434 0.242 -37.065 1.00 89.56 206 MET A CA 1
ATOM 1653 C C . MET A 1 206 ? 11.506 0.980 -36.254 1.00 89.56 206 MET A C 1
ATOM 1655 O O . MET A 1 206 ? 12.304 1.716 -36.837 1.00 89.56 206 MET A O 1
ATOM 1659 N N . ILE A 1 207 ? 11.588 0.741 -34.939 1.00 90.25 207 ILE A N 1
ATOM 1660 C CA . ILE A 1 207 ? 12.664 1.279 -34.088 1.00 90.25 207 ILE A CA 1
ATOM 1661 C C . ILE A 1 207 ? 14.028 0.766 -34.571 1.00 90.25 207 ILE A C 1
ATOM 1663 O O . ILE A 1 207 ? 14.965 1.553 -34.684 1.00 90.25 207 ILE A O 1
ATOM 1667 N N . SER A 1 208 ? 14.144 -0.520 -34.920 1.00 89.75 208 SER A N 1
ATOM 1668 C CA . SER A 1 208 ? 15.368 -1.099 -35.494 1.00 89.75 208 SER A CA 1
ATOM 1669 C C . SER A 1 208 ? 15.771 -0.405 -36.791 1.00 89.75 208 SER A C 1
ATOM 1671 O O . SER A 1 208 ? 16.931 -0.034 -36.946 1.00 89.75 208 SER A O 1
ATOM 1673 N N . LEU A 1 209 ? 14.836 -0.218 -37.728 1.00 88.88 209 LEU A N 1
ATOM 1674 C CA . LEU A 1 209 ? 15.105 0.416 -39.021 1.00 88.88 209 LEU A CA 1
ATOM 1675 C C . LEU A 1 209 ? 15.556 1.871 -38.861 1.00 88.88 209 LEU A C 1
ATOM 1677 O O . LEU A 1 209 ? 16.587 2.260 -39.412 1.00 88.88 209 LEU A O 1
ATOM 1681 N N . LEU A 1 210 ? 14.816 2.659 -38.078 1.00 88.12 210 LEU A N 1
ATOM 1682 C CA . LEU A 1 210 ? 15.146 4.060 -37.816 1.00 88.12 210 LEU A CA 1
ATOM 1683 C C . LEU A 1 210 ? 16.462 4.184 -37.043 1.00 88.12 210 LEU A C 1
ATOM 1685 O O . LEU A 1 210 ? 17.319 4.986 -37.411 1.00 88.12 210 LEU A O 1
ATOM 1689 N N . GLY A 1 211 ? 16.662 3.346 -36.024 1.00 86.81 211 GLY A N 1
ATOM 1690 C CA . GLY A 1 211 ? 17.904 3.275 -35.261 1.00 86.81 211 GLY A CA 1
ATOM 1691 C C . GLY A 1 211 ? 19.101 2.929 -36.143 1.00 86.81 211 GLY A C 1
ATOM 1692 O O . GLY A 1 211 ? 20.136 3.584 -36.055 1.00 86.81 211 GLY A O 1
ATOM 1693 N N . SER A 1 212 ? 18.966 1.962 -37.056 1.00 87.62 212 SER A N 1
ATOM 1694 C CA . SER A 1 212 ? 20.014 1.631 -38.032 1.00 87.62 212 SER A CA 1
ATOM 1695 C C . SER A 1 212 ? 20.338 2.798 -38.960 1.00 87.62 212 SER A C 1
ATOM 1697 O O . SER A 1 212 ? 21.516 3.073 -39.189 1.00 87.62 212 SER A O 1
ATOM 1699 N N . LEU A 1 213 ? 19.325 3.510 -39.465 1.00 87.38 213 LEU A N 1
ATOM 1700 C CA . LEU A 1 213 ? 19.526 4.683 -40.318 1.00 87.38 213 LEU A CA 1
ATOM 1701 C C . LEU A 1 213 ? 20.302 5.778 -39.572 1.00 87.38 213 LEU A C 1
ATOM 1703 O O . LEU A 1 213 ? 21.325 6.256 -40.063 1.00 87.38 213 LEU A O 1
ATOM 1707 N N . VAL A 1 214 ? 19.857 6.122 -38.361 1.00 85.19 214 VAL A N 1
ATOM 1708 C CA . VAL A 1 214 ? 20.503 7.128 -37.504 1.00 85.19 214 VAL A CA 1
ATOM 1709 C C . VAL A 1 214 ? 21.941 6.732 -37.192 1.00 85.19 214 VAL A C 1
ATOM 1711 O O . VAL A 1 214 ? 22.855 7.529 -37.392 1.00 85.19 214 VAL A O 1
ATOM 1714 N N . MET A 1 215 ? 22.168 5.493 -36.753 1.00 83.75 215 MET A N 1
ATOM 1715 C CA . MET A 1 215 ? 23.507 5.017 -36.405 1.00 83.75 215 MET A CA 1
ATOM 1716 C C . MET A 1 215 ? 24.438 4.998 -37.620 1.00 83.75 215 MET A C 1
ATOM 1718 O O . MET A 1 215 ? 25.610 5.334 -37.481 1.00 83.75 215 MET A O 1
ATOM 1722 N N . THR A 1 216 ? 23.932 4.675 -38.813 1.00 85.19 216 THR A N 1
ATOM 1723 C CA . THR A 1 216 ? 24.716 4.719 -40.061 1.00 85.19 216 THR A CA 1
ATOM 1724 C C . THR A 1 216 ? 25.137 6.147 -40.406 1.00 85.19 216 THR A C 1
ATOM 1726 O O . THR A 1 216 ? 26.298 6.388 -40.751 1.00 85.19 216 THR A O 1
ATOM 1729 N N . ILE A 1 217 ? 24.225 7.114 -40.263 1.00 85.25 217 ILE A N 1
ATOM 1730 C CA . ILE A 1 217 ? 24.524 8.537 -40.473 1.00 85.25 217 ILE A CA 1
ATOM 1731 C C . ILE A 1 217 ? 25.560 9.015 -39.449 1.00 85.25 217 ILE A C 1
ATOM 1733 O O . ILE A 1 217 ? 26.575 9.591 -39.840 1.00 85.25 217 ILE A O 1
ATOM 1737 N N . LEU A 1 218 ? 25.356 8.728 -38.158 1.00 82.88 218 LEU A N 1
ATOM 1738 C CA . LEU A 1 218 ? 26.283 9.115 -37.089 1.00 82.88 218 LEU A CA 1
ATOM 1739 C C . LEU A 1 218 ? 27.676 8.516 -37.301 1.00 82.88 218 LEU A C 1
ATOM 1741 O O . LEU A 1 218 ? 28.665 9.241 -37.230 1.00 82.88 218 LEU A O 1
ATOM 1745 N N . TRP A 1 219 ? 27.770 7.228 -37.642 1.00 82.19 219 TRP A N 1
ATOM 1746 C CA . TRP A 1 219 ? 29.048 6.588 -37.965 1.00 82.19 219 TRP A CA 1
ATOM 1747 C C . TRP A 1 219 ? 29.735 7.242 -39.160 1.00 82.19 219 TRP A C 1
ATOM 1749 O O . TRP A 1 219 ? 30.938 7.493 -39.109 1.00 82.19 219 TRP A O 1
ATOM 1759 N N . THR A 1 220 ? 28.984 7.572 -40.211 1.00 83.62 220 THR A N 1
ATOM 1760 C CA . THR A 1 220 ? 29.529 8.258 -41.391 1.00 83.62 220 THR A CA 1
ATOM 1761 C C . THR A 1 220 ? 30.077 9.635 -41.017 1.00 83.62 220 THR A C 1
ATOM 1763 O O . THR A 1 220 ? 31.197 9.973 -41.397 1.00 83.62 220 THR A O 1
ATOM 1766 N N . VAL A 1 221 ? 29.340 10.408 -40.212 1.00 82.06 221 VAL A N 1
ATOM 1767 C CA . VAL A 1 221 ? 29.786 11.717 -39.709 1.00 82.06 221 VAL A CA 1
ATOM 1768 C C . VAL A 1 221 ? 31.043 11.573 -38.854 1.00 82.06 221 VAL A C 1
ATOM 1770 O O . VAL A 1 221 ? 32.001 12.316 -39.067 1.00 82.06 221 VAL A O 1
ATOM 1773 N N . VAL A 1 222 ? 31.089 10.607 -37.936 1.00 80.06 222 VAL A N 1
ATOM 1774 C CA . VAL A 1 222 ? 32.246 10.354 -37.059 1.00 80.06 222 VAL A CA 1
ATOM 1775 C C . VAL A 1 222 ? 33.477 9.931 -37.862 1.00 80.06 222 VAL A C 1
ATOM 1777 O O . VAL A 1 222 ? 34.575 10.413 -37.592 1.00 80.06 222 VAL A O 1
ATOM 1780 N N . ILE A 1 223 ? 33.314 9.099 -38.894 1.00 81.75 223 ILE A N 1
ATOM 1781 C CA . ILE A 1 223 ? 34.410 8.704 -39.791 1.00 81.75 223 ILE A CA 1
ATOM 1782 C C . ILE A 1 223 ? 34.909 9.908 -40.598 1.00 81.75 223 ILE A C 1
ATOM 1784 O O . ILE A 1 223 ? 36.116 10.144 -40.662 1.00 81.75 223 ILE A O 1
ATOM 1788 N N . LEU A 1 224 ? 34.008 10.695 -41.194 1.00 80.69 224 LEU A N 1
ATOM 1789 C CA . LEU A 1 224 ? 34.369 11.877 -41.984 1.00 80.69 224 LEU A CA 1
ATOM 1790 C C . LEU A 1 224 ? 35.100 12.914 -41.129 1.00 80.69 224 LEU A C 1
ATOM 1792 O O . LEU A 1 224 ? 36.209 13.330 -41.464 1.00 80.69 224 LEU A O 1
ATOM 1796 N N . THR A 1 225 ? 34.517 13.291 -39.995 1.00 75.81 225 THR A N 1
ATOM 1797 C CA . THR A 1 225 ? 35.098 14.271 -39.067 1.00 75.81 225 THR A CA 1
ATOM 1798 C C . THR A 1 225 ? 36.368 13.751 -38.394 1.00 75.81 225 THR A C 1
ATOM 1800 O O . THR A 1 225 ? 37.319 14.512 -38.219 1.00 75.81 225 THR A O 1
ATOM 1803 N N . GLY A 1 226 ? 36.445 12.455 -38.081 1.00 77.00 226 GLY A N 1
ATOM 1804 C CA . GLY A 1 226 ? 37.642 11.800 -37.557 1.00 77.00 226 GLY A CA 1
ATOM 1805 C C . GLY A 1 226 ? 38.797 11.798 -38.560 1.00 77.00 226 GLY A C 1
ATOM 1806 O O . GLY A 1 226 ? 39.920 12.159 -38.200 1.00 77.00 226 GLY A O 1
ATOM 1807 N N . ASN A 1 227 ? 38.527 11.476 -39.828 1.00 80.44 227 ASN A N 1
ATOM 1808 C CA . ASN A 1 227 ? 39.521 11.498 -40.905 1.00 80.44 227 ASN A CA 1
ATOM 1809 C C . ASN A 1 227 ? 39.993 12.923 -41.219 1.00 80.44 227 ASN A C 1
ATOM 1811 O O . ASN A 1 227 ? 41.201 13.175 -41.254 1.00 80.44 227 ASN A O 1
ATOM 1815 N N . ILE A 1 228 ? 39.061 13.871 -41.377 1.00 78.50 228 ILE A N 1
ATOM 1816 C CA . ILE A 1 228 ? 39.364 15.295 -41.592 1.00 78.50 228 ILE A CA 1
ATOM 1817 C C . ILE A 1 228 ? 40.163 15.839 -40.403 1.00 78.50 228 ILE A C 1
ATOM 1819 O O . ILE A 1 228 ? 41.210 16.460 -40.578 1.00 78.50 228 ILE A O 1
ATOM 1823 N N . GLY A 1 229 ? 39.742 15.533 -39.178 1.00 75.75 229 GLY A N 1
ATOM 1824 C CA . GLY A 1 229 ? 40.434 15.967 -37.974 1.00 75.75 229 GLY A CA 1
ATOM 1825 C C . GLY A 1 229 ? 41.803 15.338 -37.767 1.00 75.75 229 GLY A C 1
ATOM 1826 O O . GLY A 1 229 ? 42.727 15.989 -37.275 1.00 75.75 229 GLY A O 1
ATOM 1827 N N . GLY A 1 230 ? 41.965 14.075 -38.152 1.00 76.00 230 GLY A N 1
ATOM 1828 C CA . GLY A 1 230 ? 43.256 13.396 -38.182 1.00 76.00 230 GLY A CA 1
ATOM 1829 C C . GLY A 1 230 ? 44.214 14.045 -39.180 1.00 76.00 230 GLY A C 1
ATOM 1830 O O . GLY A 1 230 ? 45.382 14.264 -38.850 1.00 76.00 230 GLY A O 1
ATOM 1831 N N . LEU A 1 231 ? 43.720 14.413 -40.366 1.00 79.75 231 LEU A N 1
ATOM 1832 C CA . LEU A 1 231 ? 44.486 15.133 -41.386 1.00 79.75 231 LEU A CA 1
ATOM 1833 C C . LEU A 1 231 ? 44.900 16.529 -40.909 1.00 79.75 231 LEU A C 1
ATOM 1835 O O . LEU A 1 231 ? 46.085 16.852 -40.963 1.00 79.75 231 LEU A O 1
ATOM 1839 N N . ILE A 1 232 ? 43.971 17.316 -40.358 1.00 79.06 232 ILE A N 1
ATOM 1840 C CA . ILE A 1 232 ? 44.261 18.657 -39.824 1.00 79.06 232 ILE A CA 1
ATOM 1841 C C . ILE A 1 232 ? 45.284 18.567 -38.678 1.00 79.06 232 ILE A C 1
ATOM 1843 O O . ILE A 1 232 ? 46.248 19.333 -38.650 1.00 79.06 232 ILE A O 1
ATOM 1847 N N . ARG A 1 233 ? 45.159 17.582 -37.774 1.00 79.25 233 ARG A N 1
ATOM 1848 C CA . ARG A 1 233 ? 46.151 17.341 -36.708 1.00 79.25 233 ARG A CA 1
ATOM 1849 C C . ARG A 1 233 ? 47.534 16.994 -37.256 1.00 79.25 233 ARG A C 1
ATOM 1851 O O . ARG A 1 233 ? 48.527 17.508 -36.743 1.00 79.25 233 ARG A O 1
ATOM 1858 N N . LYS A 1 234 ? 47.621 16.141 -38.282 1.00 81.19 234 LYS A N 1
ATOM 1859 C CA . LYS A 1 234 ? 48.897 15.808 -38.943 1.00 81.19 234 LYS A CA 1
ATOM 1860 C C . LYS A 1 234 ? 49.516 17.040 -39.608 1.00 81.19 234 LYS A C 1
ATOM 1862 O O . LYS A 1 234 ? 50.710 17.271 -39.430 1.00 81.19 234 LYS A O 1
ATOM 1867 N N . LEU A 1 235 ? 48.706 17.857 -40.283 1.00 81.25 235 LEU A N 1
ATOM 1868 C CA . LEU A 1 235 ? 49.148 19.089 -40.938 1.00 81.25 235 LEU A CA 1
ATOM 1869 C C . LEU A 1 235 ? 49.701 20.106 -39.924 1.00 81.25 235 LEU A C 1
ATOM 1871 O O . LEU A 1 235 ? 50.792 20.633 -40.116 1.00 81.25 235 LEU A O 1
ATOM 1875 N N . PHE A 1 236 ? 49.007 20.322 -38.801 1.00 81.12 236 PHE A N 1
ATOM 1876 C CA . PHE A 1 236 ? 49.476 21.216 -37.733 1.00 81.12 236 PHE A CA 1
ATOM 1877 C C . PHE A 1 236 ? 50.723 20.689 -37.018 1.00 81.12 236 PHE A C 1
ATOM 1879 O O . PHE A 1 236 ? 51.622 21.471 -36.715 1.00 81.12 236 PHE A O 1
ATOM 1886 N N . LYS A 1 237 ? 50.827 19.373 -36.775 1.00 81.69 237 LYS A N 1
ATOM 1887 C CA . LYS A 1 237 ? 52.060 18.775 -36.228 1.00 81.69 237 LYS A CA 1
ATOM 1888 C C . LYS A 1 237 ? 53.252 18.995 -37.157 1.00 81.69 237 LYS A C 1
ATOM 1890 O O . LYS A 1 237 ? 54.342 19.279 -36.664 1.00 81.69 237 LYS A O 1
ATOM 1895 N N . TRP A 1 238 ? 53.035 18.878 -38.466 1.00 82.00 238 TRP A N 1
ATOM 1896 C CA . TRP A 1 238 ? 54.063 19.107 -39.476 1.00 82.00 238 TRP A CA 1
ATOM 1897 C C . TRP A 1 238 ? 54.468 20.588 -39.558 1.00 82.00 238 TRP A C 1
ATOM 1899 O O . TRP A 1 238 ? 55.655 20.895 -39.475 1.00 82.00 238 TRP A O 1
ATOM 1909 N N . LEU A 1 239 ? 53.500 21.510 -39.613 1.00 82.19 239 LEU A N 1
ATOM 1910 C CA . LEU A 1 239 ? 53.757 22.953 -39.722 1.00 82.19 239 LEU A CA 1
ATOM 1911 C C . LEU A 1 239 ? 54.342 23.575 -38.446 1.00 82.19 239 LEU A C 1
ATOM 1913 O O . LEU A 1 239 ? 55.148 24.498 -38.526 1.00 82.19 239 LEU A O 1
ATOM 1917 N N . ASN A 1 240 ? 53.962 23.083 -37.265 1.00 80.56 240 ASN A N 1
ATOM 1918 C CA . ASN A 1 240 ? 54.257 23.743 -35.990 1.00 80.56 240 ASN A CA 1
ATOM 1919 C C . ASN A 1 240 ? 55.262 22.972 -35.112 1.00 80.56 240 ASN A C 1
ATOM 1921 O O . ASN A 1 240 ? 55.152 22.967 -33.883 1.00 80.56 240 ASN A O 1
ATOM 1925 N N . LYS A 1 241 ? 56.222 22.271 -35.739 1.00 78.69 241 LYS A N 1
ATOM 1926 C CA . LYS A 1 241 ? 57.296 21.500 -35.070 1.00 78.69 241 LYS A CA 1
ATOM 1927 C C . LYS A 1 241 ? 56.786 20.610 -33.920 1.00 78.69 241 LYS A C 1
ATOM 1929 O O . LYS A 1 241 ? 57.359 20.582 -32.834 1.00 78.69 241 LYS A O 1
ATOM 1934 N N . GLY A 1 242 ? 55.678 19.905 -34.144 1.00 72.50 242 GLY A N 1
ATOM 1935 C CA . GLY A 1 242 ? 55.107 18.954 -33.185 1.00 72.50 242 GLY A CA 1
ATOM 1936 C C . GLY A 1 242 ? 54.129 19.524 -32.150 1.00 72.50 242 GLY A C 1
ATOM 1937 O O . GLY A 1 242 ? 53.546 18.737 -31.404 1.00 72.50 242 GLY A O 1
ATOM 1938 N N . LYS A 1 243 ? 53.874 20.842 -32.109 1.00 74.81 243 LYS A N 1
ATOM 1939 C CA . LYS A 1 243 ? 52.909 21.446 -31.168 1.00 74.81 243 LYS A CA 1
ATOM 1940 C C . LYS A 1 243 ? 51.513 21.579 -31.788 1.00 74.81 243 LYS A C 1
ATOM 1942 O O . LYS A 1 243 ? 51.305 22.380 -32.697 1.00 74.81 243 LYS A O 1
ATOM 1947 N N . VAL A 1 244 ? 50.541 20.822 -31.270 1.00 73.06 244 VAL A N 1
ATOM 1948 C CA . VAL A 1 244 ? 49.121 20.931 -31.660 1.00 73.06 244 VAL A CA 1
ATOM 1949 C C . VAL A 1 244 ? 48.409 21.922 -30.733 1.00 73.06 244 VAL A C 1
ATOM 1951 O O . VAL A 1 244 ? 48.484 21.740 -29.518 1.00 73.06 244 VAL A O 1
ATOM 1954 N N . PRO A 1 245 ? 47.712 22.945 -31.259 1.00 75.94 245 PRO A N 1
ATOM 1955 C CA . PRO A 1 245 ? 46.922 23.856 -30.436 1.00 75.94 245 PRO A CA 1
ATOM 1956 C C . PRO A 1 245 ? 45.791 23.130 -29.696 1.00 75.94 245 PRO A C 1
ATOM 1958 O O . PRO A 1 245 ? 45.083 22.317 -30.285 1.00 75.94 245 PRO A O 1
ATOM 1961 N N . GLN A 1 246 ? 45.582 23.457 -28.419 1.00 71.75 246 GLN A N 1
ATOM 1962 C CA . GLN A 1 246 ? 44.586 22.794 -27.567 1.00 71.75 246 GLN A CA 1
ATOM 1963 C C . GLN A 1 246 ? 43.144 22.995 -28.070 1.00 71.75 246 GLN A C 1
ATOM 1965 O O . GLN A 1 246 ? 42.334 22.077 -27.984 1.00 71.75 246 GLN A O 1
ATOM 1970 N N . TRP A 1 247 ? 42.849 24.143 -28.694 1.00 72.00 247 TRP A N 1
ATOM 1971 C CA . TRP A 1 247 ? 41.548 24.427 -29.315 1.00 72.00 247 TRP A CA 1
ATOM 1972 C C . TRP A 1 247 ? 41.220 23.495 -30.491 1.00 72.00 247 TRP A C 1
ATOM 1974 O O . TRP A 1 247 ? 40.055 23.234 -30.767 1.00 72.00 247 TRP A O 1
ATOM 1984 N N . LEU A 1 248 ? 42.232 22.927 -31.155 1.00 67.81 248 LEU A N 1
ATOM 1985 C CA . LEU A 1 248 ? 42.039 21.985 -32.258 1.00 67.81 248 LEU A CA 1
ATOM 1986 C C . LEU A 1 248 ? 41.441 20.650 -31.769 1.00 67.81 248 LEU A C 1
ATOM 1988 O O . LEU A 1 248 ? 40.785 19.954 -32.539 1.00 67.81 248 LEU A O 1
ATOM 1992 N N . ASN A 1 249 ? 41.632 20.309 -30.488 1.00 62.91 249 ASN A N 1
ATOM 1993 C CA . ASN A 1 249 ? 40.988 19.156 -29.853 1.00 62.91 249 ASN A CA 1
ATOM 1994 C C . ASN A 1 249 ? 39.521 19.429 -29.471 1.00 62.91 249 ASN A C 1
ATOM 1996 O O . ASN A 1 249 ? 38.795 18.478 -29.228 1.00 62.91 249 ASN A O 1
ATOM 2000 N N . ALA A 1 250 ? 39.084 20.694 -29.438 1.00 60.66 250 ALA A N 1
ATOM 2001 C CA . ALA A 1 250 ? 37.698 21.075 -29.146 1.00 60.66 250 ALA A CA 1
ATOM 2002 C C . ALA A 1 250 ? 36.813 21.178 -30.409 1.00 60.66 250 ALA A C 1
ATOM 2004 O O . ALA A 1 250 ? 35.594 21.197 -30.299 1.00 60.66 250 ALA A O 1
ATOM 2005 N N . ILE A 1 251 ? 37.414 21.250 -31.607 1.00 58.69 251 ILE A N 1
ATOM 2006 C CA . ILE A 1 251 ? 36.710 21.456 -32.894 1.00 58.69 251 ILE A CA 1
ATOM 2007 C C . ILE A 1 251 ? 36.554 20.153 -33.707 1.00 58.69 251 ILE A C 1
ATOM 2009 O O . ILE A 1 251 ? 35.818 20.106 -34.690 1.00 58.69 251 ILE A O 1
ATOM 2013 N N . LEU A 1 252 ? 37.214 19.064 -33.304 1.00 55.88 252 LEU A N 1
ATOM 2014 C CA . LEU A 1 252 ? 37.213 17.785 -34.020 1.00 55.88 252 LEU A CA 1
ATOM 2015 C C . LEU A 1 252 ? 36.616 16.681 -33.146 1.00 55.88 252 LEU A C 1
ATOM 2017 O O . LEU A 1 252 ? 37.086 16.502 -32.028 1.00 55.88 252 LEU A O 1
ATOM 2021 N N . PRO A 1 253 ? 35.719 15.867 -33.729 1.00 53.53 253 PRO A N 1
ATOM 2022 C CA . PRO A 1 253 ? 34.302 15.723 -33.368 1.00 53.53 253 PRO A CA 1
ATOM 2023 C C . PRO A 1 253 ? 34.044 15.273 -31.919 1.00 53.53 253 PRO A C 1
ATOM 2025 O O . PRO A 1 253 ? 34.958 14.754 -31.279 1.00 53.53 253 PRO A O 1
ATOM 2028 N N . PRO A 1 254 ? 32.786 15.361 -31.438 1.00 52.28 254 PRO A N 1
ATOM 2029 C CA . PRO A 1 254 ? 32.326 14.640 -30.250 1.00 52.28 254 PRO A CA 1
ATOM 2030 C C . PRO A 1 254 ? 32.397 13.123 -30.524 1.00 52.28 254 PRO A C 1
ATOM 2032 O O . PRO A 1 254 ? 31.442 12.479 -30.951 1.00 52.28 254 PRO A O 1
ATOM 2035 N N . GLY A 1 255 ? 33.601 12.564 -30.440 1.00 56.53 255 GLY A N 1
ATOM 2036 C CA . GLY A 1 255 ? 33.884 11.151 -30.662 1.00 56.53 255 GLY A CA 1
ATOM 2037 C C . GLY A 1 255 ? 33.440 10.340 -29.450 1.00 56.53 255 GLY A C 1
ATOM 2038 O O . GLY A 1 255 ? 33.586 10.816 -28.336 1.00 56.53 255 GLY A O 1
ATOM 2039 N N . SER A 1 256 ? 32.886 9.149 -29.697 1.00 61.03 256 SER A N 1
ATOM 2040 C CA . SER A 1 256 ? 32.202 8.239 -28.753 1.00 61.03 256 SER A CA 1
ATOM 2041 C C . SER A 1 256 ? 30.935 8.771 -28.082 1.00 61.03 256 SER A C 1
ATOM 2043 O O . SER A 1 256 ? 29.900 8.122 -28.218 1.00 61.03 256 SER A O 1
ATOM 2045 N N . ASP A 1 257 ? 30.957 9.949 -27.466 1.00 68.25 257 ASP A N 1
ATOM 2046 C CA . ASP A 1 257 ? 29.883 10.369 -26.552 1.00 68.25 257 ASP A CA 1
ATOM 2047 C C . ASP A 1 257 ? 28.530 10.528 -27.271 1.00 68.25 257 ASP A C 1
ATOM 2049 O O . ASP A 1 257 ? 27.513 10.023 -26.807 1.00 68.25 257 ASP A O 1
ATOM 2053 N N . THR A 1 258 ? 28.512 11.089 -28.488 1.00 73.44 258 THR A N 1
ATOM 2054 C CA . THR A 1 258 ? 27.282 11.196 -29.302 1.00 73.44 258 THR A CA 1
ATOM 2055 C C . THR A 1 258 ? 26.754 9.837 -29.778 1.00 73.44 258 THR A C 1
ATOM 2057 O O . THR A 1 258 ? 25.547 9.658 -29.947 1.00 73.44 258 THR A O 1
ATOM 2060 N N . ILE A 1 259 ? 27.641 8.863 -30.015 1.00 76.94 259 ILE A N 1
ATOM 2061 C CA . ILE A 1 259 ? 27.232 7.501 -30.390 1.00 76.94 259 ILE A CA 1
ATOM 2062 C C . ILE A 1 259 ? 26.617 6.803 -29.175 1.00 76.94 259 ILE A C 1
ATOM 2064 O O . ILE A 1 259 ? 25.609 6.112 -29.316 1.00 76.94 259 ILE A O 1
ATOM 2068 N N . ASP A 1 260 ? 27.211 6.966 -27.997 1.00 79.81 260 ASP A N 1
ATOM 2069 C CA . ASP A 1 260 ? 26.725 6.332 -26.777 1.00 79.81 260 ASP A CA 1
ATOM 2070 C C . ASP A 1 260 ? 25.409 6.964 -26.305 1.00 79.81 260 ASP A C 1
ATOM 2072 O O . ASP A 1 260 ? 24.466 6.230 -26.024 1.00 79.81 260 ASP A O 1
ATOM 2076 N N . GLU A 1 261 ? 25.250 8.287 -26.398 1.00 79.75 261 GLU A N 1
ATOM 2077 C CA . GLU A 1 261 ? 23.953 8.957 -26.212 1.00 79.75 261 GLU A CA 1
ATOM 2078 C C . GLU A 1 261 ? 22.877 8.426 -27.172 1.00 79.75 261 GLU A C 1
ATOM 2080 O O . GLU A 1 261 ? 21.737 8.181 -26.769 1.00 79.75 261 GLU A O 1
ATOM 2085 N N . ALA A 1 262 ? 23.218 8.210 -28.448 1.00 80.69 262 ALA A N 1
ATOM 2086 C CA . ALA A 1 262 ? 22.288 7.639 -29.420 1.00 80.69 262 ALA A CA 1
ATOM 2087 C C . ALA A 1 262 ? 21.911 6.187 -29.080 1.00 80.69 262 ALA A C 1
ATOM 2089 O O . ALA A 1 262 ? 20.750 5.803 -29.247 1.00 80.69 262 ALA A O 1
ATOM 2090 N N . LYS A 1 263 ? 22.853 5.386 -28.563 1.00 82.88 263 LYS A N 1
ATOM 2091 C CA . LYS A 1 263 ? 22.568 4.029 -28.067 1.00 82.88 263 LYS A CA 1
ATOM 2092 C C . LYS A 1 263 ? 21.668 4.053 -26.837 1.00 82.88 263 LYS A C 1
ATOM 2094 O O . LYS A 1 263 ? 20.740 3.252 -26.786 1.00 82.88 263 LYS A O 1
ATOM 2099 N N . GLU A 1 264 ? 21.896 4.951 -25.879 1.00 84.19 264 GLU A N 1
ATOM 2100 C CA . GLU A 1 264 ? 21.024 5.093 -24.704 1.00 84.19 264 GLU A CA 1
ATOM 2101 C C . GLU A 1 264 ? 19.607 5.513 -25.113 1.00 84.19 264 GLU A C 1
ATOM 2103 O O . GLU A 1 264 ? 18.625 4.929 -24.651 1.00 84.19 264 GLU A O 1
ATOM 2108 N N . LYS A 1 265 ? 19.478 6.435 -26.078 1.00 84.62 265 LYS A N 1
ATOM 2109 C CA . LYS A 1 265 ? 18.175 6.802 -26.665 1.00 84.62 265 LYS A CA 1
ATOM 2110 C C . LYS A 1 265 ? 17.496 5.615 -27.317 1.00 84.62 265 LYS A C 1
ATOM 2112 O O . LYS A 1 265 ? 16.305 5.398 -27.102 1.00 84.62 265 LYS A O 1
ATOM 2117 N N . LEU A 1 266 ? 18.252 4.825 -28.073 1.00 86.44 266 LEU A N 1
ATOM 2118 C CA . LEU A 1 266 ? 17.730 3.622 -28.701 1.00 86.44 266 LEU A CA 1
ATOM 2119 C C . LEU A 1 266 ? 17.241 2.620 -27.643 1.00 86.44 266 LEU A C 1
ATOM 2121 O O . LEU A 1 266 ? 16.105 2.169 -27.734 1.00 86.44 266 LEU A O 1
ATOM 2125 N N . LYS A 1 267 ? 18.036 2.327 -26.605 1.00 87.31 267 LYS A N 1
ATOM 2126 C CA . LYS A 1 267 ? 17.640 1.444 -25.490 1.00 87.31 267 LYS A CA 1
ATOM 2127 C C . LYS A 1 267 ? 16.352 1.913 -24.809 1.00 87.31 267 LYS A C 1
ATOM 2129 O O . LYS A 1 267 ? 15.451 1.103 -24.589 1.00 87.31 267 LYS A O 1
ATOM 2134 N N . ALA A 1 268 ? 16.244 3.210 -24.518 1.00 85.62 268 ALA A N 1
ATOM 2135 C CA . ALA A 1 268 ? 15.057 3.792 -23.901 1.00 85.62 268 ALA A CA 1
ATOM 2136 C C . ALA A 1 268 ? 13.817 3.659 -24.807 1.00 85.62 268 ALA A C 1
ATOM 2138 O O . ALA A 1 268 ? 12.747 3.286 -24.329 1.00 85.62 268 ALA A O 1
ATOM 2139 N N . MET A 1 269 ? 13.970 3.846 -26.126 1.00 87.94 269 MET A N 1
ATOM 2140 C CA . MET A 1 269 ? 12.890 3.618 -27.097 1.00 87.94 269 MET A CA 1
ATOM 2141 C C . MET A 1 269 ? 12.403 2.164 -27.116 1.00 87.94 269 MET A C 1
ATOM 2143 O O . MET A 1 269 ? 11.202 1.945 -27.250 1.00 87.94 269 MET A O 1
ATOM 2147 N N . TYR A 1 270 ? 13.286 1.170 -26.962 1.00 89.88 270 TYR A N 1
ATOM 2148 C CA . TYR A 1 270 ? 12.864 -0.236 -26.891 1.00 89.88 270 TYR A CA 1
ATOM 2149 C C . TYR A 1 270 ? 12.059 -0.546 -25.630 1.00 89.88 270 TYR A C 1
ATOM 2151 O O . TYR A 1 270 ? 11.024 -1.201 -25.742 1.00 89.88 270 TYR A O 1
ATOM 2159 N N . ILE A 1 271 ? 12.500 -0.054 -24.465 1.00 89.62 271 ILE A N 1
ATOM 2160 C CA . ILE A 1 271 ? 11.784 -0.231 -23.189 1.00 89.62 271 ILE A CA 1
ATOM 2161 C C . ILE A 1 271 ? 10.425 0.482 -23.200 1.00 89.62 271 ILE A C 1
ATOM 2163 O O . ILE A 1 271 ? 9.425 -0.049 -22.721 1.00 89.62 271 ILE A O 1
ATOM 2167 N N . GLU A 1 272 ? 10.354 1.687 -23.755 1.00 88.56 272 GLU A N 1
ATOM 2168 C CA . GLU A 1 272 ? 9.079 2.395 -23.899 1.00 88.56 272 GLU A CA 1
ATOM 2169 C C . GLU A 1 272 ? 8.170 1.702 -24.913 1.00 88.56 272 GLU A C 1
ATOM 2171 O O . GLU A 1 272 ? 6.988 1.495 -24.648 1.00 88.56 272 GLU A O 1
ATOM 2176 N N . GLY A 1 273 ? 8.732 1.287 -26.051 1.00 88.81 273 GLY A N 1
ATOM 2177 C CA . GLY A 1 273 ? 8.016 0.569 -27.101 1.00 88.81 273 GLY A CA 1
ATOM 2178 C C . GLY A 1 273 ? 7.501 -0.800 -26.657 1.00 88.81 273 GLY A C 1
ATOM 2179 O O . GLY A 1 273 ? 6.506 -1.266 -27.200 1.00 88.81 273 GLY A O 1
ATOM 2180 N N . SER A 1 274 ? 8.127 -1.423 -25.653 1.00 89.62 274 SER A N 1
ATOM 2181 C CA . SER A 1 274 ? 7.631 -2.654 -25.028 1.00 89.62 274 SER A CA 1
ATOM 2182 C C . SER A 1 274 ? 6.520 -2.447 -24.008 1.00 89.62 274 SER A C 1
ATOM 2184 O O . SER A 1 274 ? 6.018 -3.430 -23.465 1.00 89.62 274 SER A O 1
ATOM 2186 N N . GLY A 1 275 ? 6.173 -1.194 -23.705 1.00 91.19 275 GLY A N 1
ATOM 2187 C CA . GLY A 1 275 ? 5.243 -0.843 -22.638 1.00 91.19 275 GLY A CA 1
ATOM 2188 C C . GLY A 1 275 ? 5.867 -0.834 -21.241 1.00 91.19 275 GLY A C 1
ATOM 2189 O O . GLY A 1 275 ? 5.125 -0.633 -20.289 1.00 91.19 275 GLY A O 1
ATOM 2190 N N . CYS A 1 276 ? 7.190 -1.016 -21.107 1.00 92.62 276 CYS A N 1
ATOM 2191 C CA . CYS A 1 276 ? 7.914 -1.148 -19.830 1.00 92.62 276 CYS A CA 1
ATOM 2192 C C . CYS A 1 276 ? 8.575 0.155 -19.338 1.00 92.62 276 CYS A C 1
ATOM 2194 O O . CYS A 1 276 ? 9.447 0.133 -18.470 1.00 92.62 276 CYS A O 1
ATOM 2196 N N . GLY A 1 277 ? 8.238 1.295 -19.945 1.00 91.19 277 GLY A N 1
ATOM 2197 C CA . GLY A 1 277 ? 8.889 2.587 -19.688 1.00 91.19 277 GLY A CA 1
ATOM 2198 C C . GLY A 1 277 ? 8.400 3.333 -18.447 1.00 91.19 277 GLY A C 1
ATOM 2199 O O . GLY A 1 277 ? 8.822 4.464 -18.199 1.00 91.19 277 GLY A O 1
ATOM 2200 N N . ARG A 1 278 ? 7.488 2.740 -17.677 1.00 93.50 278 ARG A N 1
ATOM 2201 C CA . ARG A 1 278 ? 6.813 3.399 -16.560 1.00 93.50 278 ARG A CA 1
ATOM 2202 C C . ARG A 1 278 ? 6.874 2.570 -15.286 1.00 93.50 278 ARG A C 1
ATOM 2204 O O . ARG A 1 278 ? 7.060 1.355 -15.306 1.00 93.50 278 ARG A O 1
ATOM 2211 N N . GLU A 1 279 ? 6.710 3.266 -14.169 1.00 95.12 279 GLU A N 1
ATOM 2212 C CA . GLU A 1 279 ? 6.818 2.695 -12.834 1.00 95.12 279 GLU A CA 1
ATOM 2213 C C . GLU A 1 279 ? 5.731 3.238 -11.920 1.00 95.12 279 GLU A C 1
ATOM 2215 O O . GLU A 1 279 ? 5.443 4.435 -11.927 1.00 95.12 279 GLU A O 1
ATOM 2220 N N . HIS A 1 280 ? 5.154 2.377 -11.092 1.00 96.31 280 HIS A N 1
ATOM 2221 C CA . HIS A 1 280 ? 4.227 2.804 -10.055 1.00 96.31 280 HIS A CA 1
ATOM 2222 C C . HIS A 1 280 ? 4.913 2.839 -8.695 1.00 96.31 280 HIS A C 1
ATOM 2224 O O . HIS A 1 280 ? 5.468 1.821 -8.266 1.00 96.31 280 HIS A O 1
ATOM 2230 N N . PRO A 1 281 ? 4.855 3.973 -7.980 1.00 96.19 281 PRO A N 1
ATOM 2231 C CA . PRO A 1 281 ? 5.202 3.994 -6.573 1.00 96.19 281 PRO A CA 1
ATOM 2232 C C . PRO A 1 281 ? 4.221 3.138 -5.763 1.00 96.19 281 PRO A C 1
ATOM 2234 O O . PRO A 1 281 ? 3.008 3.265 -5.919 1.00 96.19 281 PRO A O 1
ATOM 2237 N N . ALA A 1 282 ? 4.743 2.291 -4.884 1.00 96.81 282 ALA A N 1
ATOM 2238 C CA . ALA A 1 282 ? 3.964 1.439 -3.994 1.00 96.81 282 ALA A CA 1
ATOM 2239 C C . ALA A 1 282 ? 4.560 1.507 -2.580 1.00 96.81 282 ALA A C 1
ATOM 2241 O O . ALA A 1 282 ? 5.606 0.897 -2.330 1.00 96.81 282 ALA A O 1
ATOM 2242 N N . PRO A 1 283 ? 3.942 2.257 -1.651 1.00 97.06 283 PRO A N 1
ATOM 2243 C CA . PRO A 1 283 ? 4.406 2.332 -0.272 1.00 97.06 283 PRO A CA 1
ATOM 2244 C C . PRO A 1 283 ? 4.404 0.980 0.430 1.00 97.06 283 PRO A C 1
ATOM 2246 O O . PRO A 1 283 ? 3.632 0.076 0.103 1.00 97.06 283 PRO A O 1
ATOM 2249 N N . LEU A 1 284 ? 5.253 0.859 1.448 1.00 97.12 284 LEU A N 1
ATOM 2250 C CA . LEU A 1 284 ? 5.260 -0.319 2.305 1.00 97.12 284 LEU A CA 1
ATOM 2251 C C . LEU A 1 284 ? 3.977 -0.358 3.141 1.00 97.12 284 LEU A C 1
ATOM 2253 O O . LEU A 1 284 ? 3.540 0.665 3.667 1.00 97.12 284 LEU A O 1
ATOM 2257 N N . ILE A 1 285 ? 3.414 -1.549 3.346 1.00 97.75 285 ILE A N 1
ATOM 2258 C CA . ILE A 1 285 ? 2.221 -1.736 4.189 1.00 97.75 285 ILE A CA 1
ATOM 2259 C C . ILE A 1 285 ? 2.467 -1.184 5.599 1.00 97.75 285 ILE A C 1
ATOM 2261 O O . ILE A 1 285 ? 1.627 -0.475 6.152 1.00 97.75 285 ILE A O 1
ATOM 2265 N N . ARG A 1 286 ? 3.658 -1.432 6.158 1.00 96.31 286 ARG A N 1
ATOM 2266 C CA . ARG A 1 286 ? 4.059 -0.892 7.465 1.00 96.31 286 ARG A CA 1
ATOM 2267 C C . ARG A 1 286 ? 4.093 0.636 7.509 1.00 96.31 286 ARG A C 1
ATOM 2269 O O . ARG A 1 286 ? 3.846 1.194 8.568 1.00 96.31 286 ARG A O 1
ATOM 2276 N N . ASP A 1 287 ? 4.366 1.310 6.391 1.00 97.00 287 ASP A N 1
ATOM 2277 C CA . ASP A 1 287 ? 4.408 2.775 6.346 1.00 97.00 287 ASP A CA 1
ATOM 2278 C C . ASP A 1 287 ? 2.995 3.359 6.444 1.00 97.00 287 ASP A C 1
ATOM 2280 O O . ASP A 1 287 ? 2.787 4.321 7.177 1.00 97.00 287 ASP A O 1
ATOM 2284 N N . TYR A 1 288 ? 2.018 2.738 5.775 1.00 97.94 288 TYR A N 1
ATOM 2285 C CA . TYR A 1 288 ? 0.600 3.079 5.918 1.00 97.94 288 TYR A CA 1
ATOM 2286 C C . TYR A 1 288 ? 0.091 2.864 7.348 1.00 97.94 288 TYR A C 1
ATOM 2288 O O . TYR A 1 288 ? -0.584 3.731 7.902 1.00 97.94 288 TYR A O 1
ATOM 2296 N N . ILE A 1 289 ? 0.443 1.729 7.963 1.00 98.25 289 ILE A N 1
ATOM 2297 C CA . ILE A 1 289 ? 0.057 1.421 9.348 1.00 98.25 289 ILE A CA 1
ATOM 2298 C C . ILE A 1 289 ? 0.700 2.424 10.314 1.00 98.25 289 ILE A C 1
ATOM 2300 O O . ILE A 1 289 ? -0.006 3.048 11.104 1.00 98.25 289 ILE A O 1
ATOM 2304 N N . GLN A 1 290 ? 2.021 2.618 10.223 1.00 97.31 290 GLN A N 1
ATOM 2305 C CA . GLN A 1 290 ? 2.771 3.507 11.111 1.00 97.31 290 GLN A CA 1
ATOM 2306 C C . GLN A 1 290 ? 2.267 4.949 11.028 1.00 97.31 290 GLN A C 1
ATOM 2308 O O . GLN A 1 290 ? 2.085 5.578 12.064 1.00 97.31 290 GLN A O 1
ATOM 2313 N N . ASN A 1 291 ? 1.983 5.448 9.822 1.00 96.88 291 ASN A N 1
ATOM 2314 C CA . ASN A 1 291 ? 1.509 6.815 9.618 1.00 96.88 291 ASN A CA 1
ATOM 2315 C C . ASN A 1 291 ? 0.244 7.127 10.430 1.00 96.88 291 ASN A C 1
ATOM 2317 O O . ASN A 1 291 ? 0.164 8.153 11.106 1.00 96.88 291 ASN A O 1
ATOM 2321 N N . VAL A 1 292 ? -0.743 6.231 10.388 1.00 97.56 292 VAL A N 1
ATOM 2322 C CA . VAL A 1 292 ? -1.994 6.419 11.132 1.00 97.56 292 VAL A CA 1
ATOM 2323 C C . VAL A 1 292 ? -1.798 6.146 12.621 1.00 97.56 292 VAL A C 1
ATOM 2325 O O . VAL A 1 292 ? -2.314 6.893 13.449 1.00 97.56 292 VAL A O 1
ATOM 2328 N N . CYS A 1 293 ? -1.022 5.120 12.974 1.00 97.25 293 CYS A N 1
ATOM 2329 C CA . CYS A 1 293 ? -0.659 4.824 14.358 1.00 97.25 293 CYS A CA 1
ATOM 2330 C C . CYS A 1 293 ? -0.002 6.029 15.054 1.00 97.25 293 CYS A C 1
ATOM 2332 O O . CYS A 1 293 ? -0.443 6.410 16.140 1.00 97.25 293 CYS A O 1
ATOM 2334 N N . ASP A 1 294 ? 0.952 6.692 14.396 1.00 95.88 294 ASP A N 1
ATOM 2335 C CA . ASP A 1 294 ? 1.622 7.896 14.901 1.00 95.88 294 ASP A CA 1
ATOM 2336 C C . ASP A 1 294 ? 0.638 9.048 15.113 1.00 95.88 294 ASP A C 1
ATOM 2338 O O . ASP A 1 294 ? 0.655 9.696 16.161 1.00 95.88 294 ASP A O 1
ATOM 2342 N N . LYS A 1 295 ? -0.270 9.275 14.155 1.00 93.69 295 LYS A N 1
ATOM 2343 C CA . LYS A 1 295 ? -1.304 10.314 14.269 1.00 93.69 295 LYS A CA 1
ATOM 2344 C C . LYS A 1 295 ? -2.275 10.051 15.420 1.00 93.69 295 LYS A C 1
ATOM 2346 O O . LYS A 1 295 ? -2.717 10.986 16.083 1.00 93.69 295 LYS A O 1
ATOM 2351 N N . CYS A 1 296 ? -2.606 8.784 15.650 1.00 92.38 296 CYS A N 1
ATOM 2352 C CA . CYS A 1 296 ? -3.572 8.359 16.657 1.00 92.38 296 CYS A CA 1
ATOM 2353 C C . CYS A 1 296 ? -2.955 8.061 18.030 1.00 92.38 296 CYS A C 1
ATOM 2355 O O . CYS A 1 296 ? -3.677 7.649 18.938 1.00 92.38 296 CYS A O 1
ATOM 2357 N N . GLY A 1 297 ? -1.639 8.236 18.197 1.00 92.62 297 GLY A N 1
ATOM 2358 C CA . GLY A 1 297 ? -0.937 7.908 19.441 1.00 92.62 297 GLY A CA 1
ATOM 2359 C C . GLY A 1 297 ? -0.956 6.413 19.786 1.00 92.62 297 GLY A C 1
ATOM 2360 O O . GLY A 1 297 ? -0.791 6.053 20.952 1.00 92.62 297 GLY A O 1
ATOM 2361 N N . VAL A 1 298 ? -1.173 5.544 18.794 1.00 94.12 298 VAL A N 1
ATOM 2362 C CA . VAL A 1 298 ? -1.192 4.084 18.943 1.00 94.12 298 VAL A CA 1
ATOM 2363 C C . VAL A 1 298 ? 0.183 3.536 18.614 1.00 94.12 298 VAL A C 1
ATOM 2365 O O . VAL A 1 298 ? 0.717 3.775 17.538 1.00 94.12 298 VAL A O 1
ATOM 2368 N N . LYS A 1 299 ? 0.761 2.764 19.528 1.00 95.75 299 LYS A N 1
ATOM 2369 C CA . LYS A 1 299 ? 2.060 2.129 19.308 1.00 95.75 299 LYS A CA 1
ATOM 2370 C C . LYS A 1 299 ? 1.903 0.866 18.465 1.00 95.75 299 LYS A C 1
ATOM 2372 O O . LYS A 1 299 ? 0.955 0.102 18.638 1.00 95.75 299 LYS A O 1
ATOM 2377 N N . VAL A 1 300 ? 2.851 0.625 17.571 1.00 95.38 300 VAL A N 1
ATOM 2378 C CA . VAL A 1 300 ? 2.940 -0.599 16.773 1.00 95.38 300 VAL A CA 1
ATOM 2379 C C . VAL A 1 300 ? 4.409 -0.964 16.610 1.00 95.38 300 VAL A C 1
ATOM 2381 O O . VAL A 1 300 ? 5.248 -0.090 16.405 1.00 95.38 300 VAL A O 1
ATOM 2384 N N . ASP A 1 301 ? 4.737 -2.242 16.767 1.00 92.62 301 ASP A N 1
ATOM 2385 C CA . ASP A 1 301 ? 6.115 -2.718 16.682 1.00 92.62 301 ASP A CA 1
ATOM 2386 C C . ASP A 1 301 ? 6.199 -4.171 16.183 1.00 92.62 301 ASP A C 1
ATOM 2388 O O . ASP A 1 301 ? 5.205 -4.795 15.803 1.00 92.62 301 ASP A O 1
ATOM 2392 N N . GLN A 1 302 ? 7.417 -4.716 16.165 1.00 88.44 302 GLN A N 1
ATOM 2393 C CA . GLN A 1 302 ? 7.704 -6.088 15.739 1.00 88.44 302 GLN A CA 1
ATOM 2394 C C . GLN A 1 302 ? 7.037 -7.175 16.599 1.00 88.44 302 GLN A C 1
ATOM 2396 O O . GLN A 1 302 ? 6.949 -8.314 16.152 1.00 88.44 302 GLN A O 1
ATOM 2401 N N . VAL A 1 303 ? 6.600 -6.858 17.822 1.00 85.25 303 VAL A N 1
ATOM 2402 C CA . VAL A 1 303 ? 5.918 -7.797 18.724 1.00 85.25 303 VAL A CA 1
ATOM 2403 C C . VAL A 1 303 ? 4.415 -7.740 18.488 1.00 85.25 303 VAL A C 1
ATOM 2405 O O . VAL A 1 303 ? 3.763 -8.779 18.402 1.00 85.25 303 VAL A O 1
ATOM 2408 N N . THR A 1 304 ? 3.847 -6.544 18.344 1.00 87.88 304 THR A N 1
ATOM 2409 C CA . THR A 1 304 ? 2.394 -6.389 18.192 1.00 87.88 304 THR A CA 1
ATOM 2410 C C . THR A 1 304 ? 1.925 -6.543 16.742 1.00 87.88 304 THR A C 1
ATOM 2412 O O . THR A 1 304 ? 0.805 -6.987 16.511 1.00 87.88 304 THR A O 1
ATOM 2415 N N . CYS A 1 305 ? 2.780 -6.288 15.748 1.00 90.19 305 CYS A N 1
ATOM 2416 C CA . CYS A 1 305 ? 2.499 -6.501 14.322 1.00 90.19 305 CYS A CA 1
ATOM 2417 C C . CYS A 1 305 ? 3.682 -7.204 13.611 1.00 90.19 305 CYS A C 1
ATOM 2419 O O . CYS A 1 305 ? 4.303 -6.659 12.690 1.00 90.19 305 CYS A O 1
ATOM 2421 N N . PRO A 1 306 ? 4.026 -8.440 14.012 1.00 86.19 306 PRO A N 1
ATOM 2422 C CA . PRO A 1 306 ? 5.219 -9.146 13.534 1.00 86.19 306 PRO A CA 1
ATOM 2423 C C . PRO A 1 306 ? 5.238 -9.379 12.019 1.00 86.19 306 PRO A C 1
ATOM 2425 O O . PRO A 1 306 ? 6.317 -9.396 11.431 1.00 86.19 306 PRO A O 1
ATOM 2428 N N . ILE A 1 307 ? 4.073 -9.507 11.371 1.00 87.38 307 ILE A N 1
ATOM 2429 C CA . ILE A 1 307 ? 3.966 -9.764 9.925 1.00 87.38 307 ILE A CA 1
ATOM 2430 C C . ILE A 1 307 ? 4.629 -8.648 9.110 1.00 87.38 307 ILE A C 1
ATOM 2432 O O . ILE A 1 307 ? 5.324 -8.947 8.146 1.00 87.38 307 ILE A O 1
ATOM 2436 N N . PHE A 1 308 ? 4.473 -7.382 9.502 1.00 93.25 308 PHE A N 1
ATOM 2437 C CA . PHE A 1 308 ? 4.982 -6.247 8.717 1.00 93.25 308 PHE A CA 1
ATOM 2438 C C . PHE A 1 308 ? 6.132 -5.494 9.394 1.00 93.25 308 PHE A C 1
ATOM 2440 O O . PHE A 1 308 ? 6.882 -4.790 8.718 1.00 93.25 308 PHE A O 1
ATOM 2447 N N . PHE A 1 309 ? 6.299 -5.642 10.713 1.00 93.62 309 PHE A N 1
ATOM 2448 C CA . PHE A 1 309 ? 7.292 -4.887 11.485 1.00 93.62 309 PHE A CA 1
ATOM 2449 C C . PHE A 1 309 ? 8.485 -5.724 11.946 1.00 93.62 309 PHE A C 1
ATOM 2451 O O . PHE A 1 309 ? 9.526 -5.146 12.257 1.00 93.62 309 PHE A O 1
ATOM 2458 N N . SER A 1 310 ? 8.386 -7.058 11.958 1.00 87.69 310 SER A N 1
ATOM 2459 C CA . SER A 1 310 ? 9.535 -7.903 12.288 1.00 87.69 310 SER A CA 1
ATOM 2460 C C . SER A 1 310 ? 10.358 -8.218 11.036 1.00 87.69 310 SER A C 1
ATOM 2462 O O . SER A 1 310 ? 9.793 -8.739 10.075 1.00 87.69 310 SER A O 1
ATOM 2464 N N . PRO A 1 311 ? 11.683 -7.989 11.017 1.00 84.88 311 PRO A N 1
ATOM 2465 C CA . PRO A 1 311 ? 12.541 -8.416 9.908 1.00 84.88 311 PRO A CA 1
ATOM 2466 C C . PRO A 1 311 ? 12.752 -9.940 9.873 1.00 84.88 311 PRO A C 1
ATOM 2468 O O . PRO A 1 311 ? 13.232 -10.475 8.877 1.00 84.88 311 PRO A O 1
ATOM 2471 N N . ILE A 1 312 ? 12.404 -10.648 10.953 1.00 79.62 312 ILE A N 1
ATOM 2472 C CA . ILE A 1 312 ? 12.575 -12.097 11.106 1.00 79.62 312 ILE A CA 1
ATOM 2473 C C . ILE A 1 312 ? 11.261 -12.690 11.617 1.00 79.62 312 ILE A C 1
ATOM 2475 O O . ILE A 1 312 ? 10.745 -12.254 12.649 1.00 79.62 312 ILE A O 1
ATOM 2479 N N . LEU A 1 313 ? 10.728 -13.708 10.941 1.00 67.62 313 LEU A N 1
ATOM 2480 C CA . LEU A 1 313 ? 9.615 -14.482 11.491 1.00 67.62 313 LEU A CA 1
ATOM 2481 C C . LEU A 1 313 ? 10.186 -15.555 12.414 1.00 67.62 313 LEU A C 1
ATOM 2483 O O . LEU A 1 313 ? 10.919 -16.442 11.978 1.00 67.62 313 LEU A O 1
ATOM 2487 N N . ARG A 1 314 ? 9.857 -15.458 13.702 1.00 56.78 314 ARG A N 1
ATOM 2488 C CA . ARG A 1 314 ? 10.123 -16.513 14.681 1.00 56.78 314 ARG A CA 1
ATOM 2489 C C . ARG A 1 314 ? 8.842 -17.314 14.864 1.00 56.78 314 ARG A C 1
ATOM 2491 O O . ARG A 1 314 ? 7.800 -16.732 15.162 1.00 56.78 314 ARG A O 1
ATOM 2498 N N . SER A 1 315 ? 8.910 -18.631 14.681 1.00 48.44 315 SER A N 1
ATOM 2499 C CA . SER A 1 315 ? 7.849 -19.506 15.181 1.00 48.44 315 SER A CA 1
ATOM 2500 C C . SER A 1 315 ? 7.873 -19.430 16.715 1.00 48.44 315 SER A C 1
ATOM 2502 O O . SER A 1 315 ? 8.951 -19.590 17.289 1.00 48.44 315 SER A O 1
ATOM 2504 N N . PRO A 1 316 ? 6.742 -19.194 17.404 1.00 41.44 316 PRO A N 1
ATOM 2505 C CA . PRO A 1 316 ? 6.700 -19.147 18.867 1.00 41.44 316 PRO A CA 1
ATOM 2506 C C . PRO A 1 316 ? 7.111 -20.457 19.563 1.00 41.44 316 PRO A C 1
ATOM 2508 O O . PRO A 1 316 ? 7.283 -20.451 20.776 1.00 41.44 316 PRO A O 1
ATOM 2511 N N . ALA A 1 317 ? 7.264 -21.567 18.828 1.00 41.47 317 ALA A N 1
ATOM 2512 C CA . ALA A 1 317 ? 7.436 -22.901 19.408 1.00 41.47 317 ALA A CA 1
ATOM 2513 C C . ALA A 1 317 ? 8.607 -23.729 18.844 1.00 41.47 317 ALA A C 1
ATOM 2515 O O . ALA A 1 317 ? 8.670 -24.918 19.124 1.00 41.47 317 ALA A O 1
ATOM 2516 N N . GLY A 1 318 ? 9.510 -23.171 18.029 1.00 40.81 318 GLY A N 1
ATOM 2517 C CA . GLY A 1 318 ? 10.615 -23.956 17.443 1.00 40.81 318 GLY A CA 1
ATOM 2518 C C . GLY A 1 318 ? 10.195 -25.059 16.450 1.00 40.81 318 GLY A C 1
ATOM 2519 O O . GLY A 1 318 ? 11.035 -25.561 15.720 1.00 40.81 318 GLY A O 1
ATOM 2520 N N . GLU A 1 319 ? 8.908 -25.394 16.318 1.00 37.03 319 GLU A N 1
ATOM 2521 C CA . GLU A 1 319 ? 8.441 -26.421 15.380 1.00 37.03 319 GLU A CA 1
ATOM 2522 C C . GLU A 1 319 ? 7.826 -25.840 14.096 1.00 37.03 319 GLU A C 1
ATOM 2524 O O . GLU A 1 319 ? 6.897 -25.024 14.117 1.00 37.03 319 GLU A O 1
ATOM 2529 N N . PHE A 1 320 ? 8.420 -26.296 12.986 1.00 33.34 320 PHE A N 1
ATOM 2530 C CA . PHE A 1 320 ? 7.985 -26.318 11.588 1.00 33.34 320 PHE A CA 1
ATOM 2531 C C . PHE A 1 320 ? 7.195 -25.106 11.073 1.00 33.34 320 PHE A C 1
ATOM 2533 O O . PHE A 1 320 ? 5.967 -25.088 10.991 1.00 33.34 320 PHE A O 1
ATOM 2540 N N . VAL A 1 321 ? 7.946 -24.132 10.562 1.00 35.97 321 VAL A N 1
ATOM 2541 C CA . VAL A 1 321 ? 7.661 -23.651 9.208 1.00 35.97 321 VAL A CA 1
ATOM 2542 C C . VAL A 1 321 ? 8.527 -24.519 8.303 1.00 35.97 321 VAL A C 1
ATOM 2544 O O . VAL A 1 321 ? 9.743 -24.530 8.483 1.00 35.97 321 VAL A O 1
ATOM 2547 N N . GLU A 1 322 ? 7.936 -25.260 7.367 1.00 32.97 322 GLU A N 1
ATOM 2548 C CA . GLU A 1 322 ? 8.675 -25.790 6.218 1.00 32.97 322 GLU A CA 1
ATOM 2549 C C . GLU A 1 322 ? 9.198 -24.601 5.393 1.00 32.97 322 GLU A C 1
ATOM 2551 O O . GLU A 1 322 ? 8.644 -24.203 4.377 1.00 32.97 322 GLU A O 1
ATOM 2556 N N . ALA A 1 323 ? 10.272 -23.978 5.872 1.00 35.09 323 ALA A N 1
ATOM 2557 C CA . ALA A 1 323 ? 11.340 -23.578 4.990 1.00 35.09 323 ALA A CA 1
ATOM 2558 C C . ALA A 1 323 ? 12.127 -24.863 4.734 1.00 35.09 323 ALA A C 1
ATOM 2560 O O . ALA A 1 323 ? 12.513 -25.557 5.675 1.00 35.09 323 ALA A O 1
ATOM 2561 N N . SER A 1 324 ? 12.392 -25.173 3.474 1.00 35.88 324 SER A N 1
ATOM 2562 C CA . SER A 1 324 ? 13.228 -26.277 2.988 1.00 35.88 324 SER A CA 1
ATOM 2563 C C . SER A 1 324 ? 14.680 -26.284 3.521 1.00 35.88 324 SER A C 1
ATOM 2565 O O . SER A 1 324 ? 15.544 -26.976 2.991 1.00 35.88 324 SER A O 1
ATOM 2567 N N . SER A 1 325 ? 14.981 -25.539 4.585 1.00 34.56 325 SER A N 1
ATOM 2568 C CA . SER A 1 325 ? 16.310 -25.356 5.151 1.00 34.56 325 SER A CA 1
ATOM 2569 C C . SER A 1 325 ? 16.254 -25.076 6.662 1.00 34.56 325 SER A C 1
ATOM 2571 O O . SER A 1 325 ? 16.497 -23.949 7.078 1.00 34.56 325 SER A O 1
ATOM 2573 N N . GLY A 1 326 ? 15.892 -26.079 7.468 1.00 34.62 326 GLY A N 1
ATOM 2574 C CA . GLY A 1 326 ? 16.345 -26.359 8.851 1.00 34.62 326 GLY A CA 1
ATOM 2575 C C . GLY A 1 326 ? 16.823 -25.256 9.820 1.00 34.62 326 GLY A C 1
ATOM 2576 O O . GLY A 1 326 ? 17.625 -25.567 10.692 1.00 34.62 326 GLY A O 1
ATOM 2577 N N . ASN A 1 327 ? 16.366 -24.008 9.720 1.00 36.97 327 ASN A N 1
ATOM 2578 C CA . ASN A 1 327 ? 16.688 -22.912 10.632 1.00 36.97 327 ASN A CA 1
ATOM 2579 C C . ASN A 1 327 ? 15.381 -22.309 11.161 1.00 36.97 327 ASN A C 1
ATOM 2581 O O . ASN A 1 327 ? 14.591 -21.750 10.404 1.00 36.97 327 ASN A O 1
ATOM 2585 N N . GLU A 1 328 ? 15.181 -22.377 12.479 1.00 48.91 328 GLU A N 1
ATOM 2586 C CA . GLU A 1 328 ? 13.973 -21.967 13.226 1.00 48.91 328 GLU A CA 1
ATOM 2587 C C . GLU A 1 328 ? 13.696 -20.442 13.233 1.00 48.91 328 GLU A C 1
ATOM 2589 O O . GLU A 1 328 ? 12.858 -19.932 13.980 1.00 48.91 328 GLU A O 1
ATOM 2594 N N . SER A 1 329 ? 14.377 -19.685 12.374 1.00 54.19 329 SER A N 1
ATOM 2595 C CA . SER A 1 329 ? 14.110 -18.272 12.122 1.00 54.19 329 SER A CA 1
ATOM 2596 C C . SER A 1 329 ? 14.549 -17.919 10.702 1.00 54.19 329 SER A C 1
ATOM 2598 O O . SER A 1 329 ? 15.720 -18.066 10.353 1.00 54.19 329 SER A O 1
ATOM 2600 N N . GLY A 1 330 ? 13.597 -17.483 9.879 1.00 61.12 330 GLY A N 1
ATOM 2601 C CA . GLY A 1 330 ? 13.841 -17.042 8.507 1.00 61.12 330 GLY A CA 1
ATOM 2602 C C . GLY A 1 330 ? 13.636 -15.532 8.360 1.00 61.12 330 GLY A C 1
ATOM 2603 O O . GLY A 1 330 ? 12.886 -14.940 9.150 1.00 61.12 330 GLY A O 1
ATOM 2604 N N . PRO A 1 331 ? 14.279 -14.885 7.368 1.00 74.75 331 PRO A N 1
ATOM 2605 C CA . PRO A 1 331 ? 13.954 -13.506 7.019 1.00 74.75 331 PRO A CA 1
ATOM 2606 C C . PRO A 1 331 ? 12.454 -13.407 6.732 1.00 74.75 331 PRO A C 1
ATOM 2608 O O . PRO A 1 331 ? 11.895 -14.252 6.035 1.00 74.75 331 PRO A O 1
ATOM 2611 N N . ASN A 1 332 ? 11.791 -12.403 7.300 1.00 80.81 332 ASN A N 1
ATOM 2612 C CA . ASN A 1 332 ? 10.371 -12.192 7.070 1.00 80.81 332 ASN A CA 1
ATOM 2613 C C . ASN A 1 332 ? 10.165 -11.618 5.659 1.00 80.81 332 ASN A C 1
ATOM 2615 O O . ASN A 1 332 ? 10.491 -10.444 5.450 1.00 80.81 332 ASN A O 1
ATOM 2619 N N . PRO A 1 333 ? 9.587 -12.370 4.704 1.00 75.38 333 PRO A N 1
ATOM 2620 C CA . PRO A 1 333 ? 9.370 -11.842 3.361 1.00 75.38 333 PRO A CA 1
ATOM 2621 C C . PRO A 1 333 ? 8.397 -10.655 3.377 1.00 75.38 333 PRO A C 1
ATOM 2623 O O . PRO A 1 333 ? 8.540 -9.717 2.599 1.00 75.38 333 PRO A O 1
ATOM 2626 N N . TYR A 1 334 ? 7.449 -10.634 4.316 1.00 88.12 334 TYR A N 1
ATOM 2627 C CA . TYR A 1 334 ? 6.412 -9.608 4.402 1.00 88.12 334 TYR A CA 1
ATOM 2628 C C . TYR A 1 334 ? 6.871 -8.316 5.072 1.00 88.12 334 TYR A C 1
ATOM 2630 O O . TYR A 1 334 ? 6.154 -7.318 5.013 1.00 88.12 334 TYR A O 1
ATOM 2638 N N . TYR A 1 335 ? 8.083 -8.288 5.639 1.00 89.56 335 TYR A N 1
ATOM 2639 C CA . TYR A 1 335 ? 8.675 -7.046 6.124 1.00 89.56 335 TYR A CA 1
ATOM 2640 C C . TYR A 1 335 ? 8.696 -6.008 4.996 1.00 89.56 335 TYR A C 1
ATOM 2642 O O . TYR A 1 335 ? 8.255 -4.878 5.187 1.00 89.56 335 TYR A O 1
ATOM 2650 N N . ASN A 1 336 ? 9.109 -6.416 3.794 1.00 92.56 336 ASN A N 1
ATOM 2651 C CA . ASN A 1 336 ? 9.171 -5.567 2.604 1.00 92.56 336 ASN A CA 1
ATOM 2652 C C . ASN A 1 336 ? 7.901 -5.634 1.734 1.00 92.56 336 ASN A C 1
ATOM 2654 O O . ASN A 1 336 ? 7.964 -5.379 0.531 1.00 92.56 336 ASN A O 1
ATOM 2658 N N . ALA A 1 337 ? 6.749 -5.989 2.310 1.00 94.25 337 ALA A N 1
ATOM 2659 C CA . ALA A 1 337 ? 5.495 -5.991 1.569 1.00 94.25 337 ALA A CA 1
ATOM 2660 C C . ALA A 1 337 ? 5.047 -4.556 1.247 1.00 94.25 337 ALA A C 1
ATOM 2662 O O . ALA A 1 337 ? 4.850 -3.726 2.140 1.00 94.25 337 ALA A O 1
ATOM 2663 N N . CYS A 1 338 ? 4.862 -4.284 -0.040 1.00 96.56 338 CYS A N 1
ATOM 2664 C CA . CYS A 1 338 ? 4.327 -3.045 -0.582 1.00 96.56 338 CYS A CA 1
ATOM 2665 C C . CYS A 1 338 ? 2.871 -3.221 -1.002 1.00 96.56 338 CYS A C 1
ATOM 2667 O O . CYS A 1 338 ? 2.472 -4.296 -1.453 1.00 96.56 338 CYS A O 1
ATOM 2669 N N . TYR A 1 339 ? 2.099 -2.143 -0.896 1.00 96.69 339 TYR A N 1
ATOM 2670 C CA . TYR A 1 339 ? 0.733 -2.064 -1.394 1.00 96.69 339 TYR A CA 1
ATOM 2671 C C . TYR A 1 339 ? 0.691 -1.141 -2.613 1.00 96.69 339 TYR A C 1
ATOM 2673 O O . TYR A 1 339 ? 0.888 0.069 -2.504 1.00 96.69 339 TYR A O 1
ATOM 2681 N N . LEU A 1 340 ? 0.476 -1.737 -3.782 1.00 96.12 340 LEU A N 1
ATOM 2682 C CA . LEU A 1 340 ? 0.281 -1.041 -5.045 1.00 96.12 340 LEU A CA 1
ATOM 2683 C C . LEU A 1 340 ? -1.219 -0.824 -5.260 1.00 96.12 340 LEU A C 1
ATOM 2685 O O . LEU A 1 340 ? -1.992 -1.779 -5.274 1.00 96.12 340 LEU A O 1
ATOM 2689 N N . TYR A 1 341 ? -1.613 0.424 -5.476 1.00 95.44 341 TYR A N 1
ATOM 2690 C CA . TYR A 1 341 ? -2.975 0.801 -5.829 1.00 95.44 341 TYR A CA 1
ATOM 2691 C C . TYR A 1 341 ? -2.895 1.945 -6.839 1.00 95.44 341 TYR A C 1
ATOM 2693 O O . TYR A 1 341 ? -2.316 2.987 -6.538 1.00 95.44 341 TYR A O 1
ATOM 2701 N N . ALA A 1 342 ? -3.383 1.720 -8.061 1.00 95.62 342 ALA A N 1
ATOM 2702 C CA . ALA A 1 342 ? -3.232 2.662 -9.169 1.00 95.62 342 ALA A CA 1
ATOM 2703 C C . ALA A 1 342 ? -4.469 2.703 -10.086 1.00 95.62 342 ALA A C 1
ATOM 2705 O O . ALA A 1 342 ? -4.371 2.335 -11.257 1.00 95.62 342 ALA A O 1
ATOM 2706 N N . PRO A 1 343 ? -5.640 3.130 -9.581 1.00 94.56 343 PRO A N 1
ATOM 2707 C CA . PRO A 1 343 ? -6.891 3.070 -10.342 1.00 94.56 343 PRO A CA 1
ATOM 2708 C C . PRO A 1 343 ? -7.093 4.210 -11.355 1.00 94.56 343 PRO A C 1
ATOM 2710 O O . PRO A 1 343 ? -7.955 4.079 -12.224 1.00 94.56 343 PRO A O 1
ATOM 2713 N N . TYR A 1 344 ? -6.364 5.332 -11.254 1.00 93.88 344 TYR A N 1
ATOM 2714 C CA . TYR A 1 344 ? -6.682 6.554 -12.015 1.00 93.88 344 TYR A CA 1
ATOM 2715 C C . TYR A 1 344 ? -5.559 7.018 -12.945 1.00 93.88 344 TYR A C 1
ATOM 2717 O O . TYR A 1 344 ? -5.797 7.304 -14.118 1.00 93.88 344 TYR A O 1
ATOM 2725 N N . GLU A 1 345 ? -4.335 7.123 -12.432 1.00 94.38 345 GLU A N 1
ATOM 2726 C CA . GLU A 1 345 ? -3.190 7.631 -13.180 1.00 94.38 345 GLU A CA 1
ATOM 2727 C C . GLU A 1 345 ? -2.222 6.528 -13.562 1.00 94.38 345 GLU A C 1
ATOM 2729 O O . GLU A 1 345 ? -1.904 5.646 -12.769 1.00 94.38 345 GLU A O 1
ATOM 2734 N N . LYS A 1 346 ? -1.660 6.665 -14.760 1.00 95.19 346 LYS A N 1
ATOM 2735 C CA . LYS A 1 346 ? -0.535 5.858 -15.225 1.00 95.19 346 LYS A CA 1
ATOM 2736 C C . LYS A 1 346 ? 0.694 6.119 -14.362 1.00 95.19 346 LYS A C 1
ATOM 2738 O O . LYS A 1 346 ? 0.911 7.248 -13.922 1.00 95.19 346 LYS A O 1
ATOM 2743 N N . GLY A 1 347 ? 1.556 5.120 -14.212 1.00 93.50 347 GLY A N 1
ATOM 2744 C CA . GLY A 1 347 ? 2.800 5.303 -13.464 1.00 93.50 347 GLY A CA 1
ATOM 2745 C C . GLY A 1 347 ? 3.758 6.333 -14.074 1.00 93.50 347 GLY A C 1
ATOM 2746 O O . GLY A 1 347 ? 3.640 6.732 -15.241 1.00 93.50 347 GLY A O 1
ATOM 2747 N N . VAL A 1 348 ? 4.719 6.744 -13.256 1.00 93.69 348 VAL A N 1
ATOM 2748 C CA . VAL A 1 348 ? 5.758 7.732 -13.550 1.00 93.69 348 VAL A CA 1
ATOM 2749 C C . VAL A 1 348 ? 6.644 7.212 -14.672 1.00 93.69 348 VAL A C 1
ATOM 2751 O O . VAL A 1 348 ? 7.050 6.049 -14.675 1.00 93.69 348 VAL A O 1
ATOM 2754 N N . ARG A 1 349 ? 6.939 8.062 -15.653 1.00 91.25 349 ARG A N 1
ATOM 2755 C CA . ARG A 1 349 ? 7.824 7.689 -16.756 1.00 91.25 349 ARG A CA 1
ATOM 2756 C C . ARG A 1 349 ? 9.255 7.601 -16.248 1.00 91.25 349 ARG A C 1
ATOM 2758 O O . ARG A 1 349 ? 9.718 8.517 -15.580 1.00 91.25 349 ARG A O 1
ATOM 2765 N N . ARG A 1 350 ? 9.972 6.534 -16.596 1.00 86.56 350 ARG A N 1
ATOM 2766 C CA . ARG A 1 350 ? 11.349 6.344 -16.130 1.00 86.56 350 ARG A CA 1
ATOM 2767 C C . ARG A 1 350 ? 12.282 7.428 -16.651 1.00 86.56 350 ARG A C 1
ATOM 2769 O O . ARG A 1 350 ? 13.118 7.922 -15.908 1.00 86.56 350 ARG A O 1
ATOM 2776 N N . TYR A 1 351 ? 12.128 7.788 -17.921 1.00 83.25 351 TYR A N 1
ATOM 2777 C CA . TYR A 1 351 ? 12.990 8.751 -18.592 1.00 83.25 351 TYR A CA 1
ATOM 2778 C C . TYR A 1 351 ? 12.192 9.926 -19.155 1.00 83.25 351 TYR A C 1
ATOM 2780 O O . TYR A 1 351 ? 11.141 9.756 -19.775 1.00 83.25 351 TYR A O 1
ATOM 2788 N N . SER A 1 352 ? 12.730 11.131 -19.000 1.00 76.94 352 SER A N 1
ATOM 2789 C CA . SER A 1 352 ? 12.272 12.335 -19.692 1.00 76.94 352 SER A CA 1
ATOM 2790 C C . SER A 1 352 ? 13.125 12.610 -20.943 1.00 76.94 352 SER A C 1
ATOM 2792 O O . SER A 1 352 ? 14.177 12.003 -21.147 1.00 76.94 352 SER A O 1
ATOM 2794 N N . GLY A 1 353 ? 12.648 13.486 -21.838 1.00 67.75 353 GLY A N 1
ATOM 2795 C CA . GLY A 1 353 ? 13.443 13.945 -22.989 1.00 67.75 353 GLY A CA 1
ATOM 2796 C C . GLY A 1 353 ? 13.586 12.959 -24.159 1.00 67.75 353 GLY A C 1
ATOM 2797 O O . GLY A 1 353 ? 14.410 13.177 -25.042 1.00 67.75 353 GLY A O 1
ATOM 2798 N N . MET A 1 354 ? 12.777 11.895 -24.220 1.00 64.62 354 MET A N 1
ATOM 2799 C CA . MET A 1 354 ? 12.861 10.888 -25.296 1.00 64.62 354 MET A CA 1
ATOM 2800 C C . MET A 1 354 ? 12.367 11.362 -26.673 1.00 64.62 354 MET A C 1
ATOM 2802 O O . MET A 1 354 ? 12.608 10.693 -27.677 1.00 64.62 354 MET A O 1
ATOM 2806 N N . ILE A 1 355 ? 11.691 12.513 -26.742 1.00 55.34 355 ILE A N 1
ATOM 2807 C CA . ILE A 1 355 ? 11.196 13.104 -27.989 1.00 55.34 355 ILE A CA 1
ATOM 2808 C C . ILE A 1 355 ? 12.145 14.239 -28.387 1.00 55.34 355 ILE A C 1
ATOM 2810 O O . ILE A 1 355 ? 12.049 15.344 -27.863 1.00 55.34 355 ILE A O 1
ATOM 2814 N N . GLY A 1 356 ? 13.069 13.959 -29.310 1.00 52.03 356 GLY A N 1
ATOM 2815 C CA . GLY A 1 356 ? 13.961 14.961 -29.903 1.00 52.03 356 GLY A CA 1
ATOM 2816 C C . GLY A 1 356 ? 15.441 14.564 -29.908 1.00 52.03 356 GLY A C 1
ATOM 2817 O O . GLY A 1 356 ? 16.016 14.130 -28.908 1.00 52.03 356 GLY A O 1
ATOM 2818 N N . PHE A 1 357 ? 16.108 14.769 -31.046 1.00 49.38 357 PHE A N 1
ATOM 2819 C CA . PHE A 1 357 ? 17.528 14.441 -31.234 1.00 49.38 357 PHE A CA 1
ATOM 2820 C C . PHE A 1 357 ? 18.510 15.357 -30.465 1.00 49.38 357 PHE A C 1
ATOM 2822 O O . PHE A 1 357 ? 19.712 15.187 -30.615 1.00 49.38 357 PHE A O 1
ATOM 2829 N N . GLY A 1 358 ? 18.036 16.257 -29.589 1.00 51.38 358 GLY A N 1
ATOM 2830 C CA . GLY A 1 358 ? 18.876 17.199 -28.825 1.00 51.38 358 GLY A CA 1
ATOM 2831 C C . GLY A 1 358 ? 18.677 17.223 -27.303 1.00 51.38 358 GLY A C 1
ATOM 2832 O O . GLY A 1 358 ? 19.441 17.891 -26.618 1.00 51.38 358 GLY A O 1
ATOM 2833 N N . SER A 1 359 ? 17.687 16.512 -26.752 1.00 58.66 359 SER A N 1
ATOM 2834 C CA . SER A 1 359 ? 17.467 16.462 -25.297 1.00 58.66 359 SER A CA 1
ATOM 2835 C C . SER A 1 359 ? 18.241 15.302 -24.672 1.00 58.66 359 SER A C 1
ATOM 2837 O O . SER A 1 359 ? 18.249 14.202 -25.231 1.00 58.66 359 SER A O 1
ATOM 2839 N N . ALA A 1 360 ? 18.905 15.539 -23.540 1.00 62.81 360 ALA A N 1
ATOM 2840 C CA . ALA A 1 360 ? 19.521 14.474 -22.755 1.00 62.81 360 ALA A CA 1
ATOM 2841 C C . ALA A 1 360 ? 18.427 13.581 -22.154 1.00 62.81 360 ALA A C 1
ATOM 2843 O O . ALA A 1 360 ? 17.388 14.082 -21.720 1.00 62.81 360 ALA A O 1
ATOM 2844 N N . ILE A 1 361 ? 18.665 12.269 -22.129 1.00 72.62 361 ILE A N 1
ATOM 2845 C CA . ILE A 1 361 ? 17.829 11.366 -21.340 1.00 72.62 361 ILE A CA 1
ATOM 2846 C C . ILE A 1 361 ? 18.135 11.637 -19.874 1.00 72.62 361 ILE A C 1
ATOM 2848 O O . ILE A 1 361 ? 19.287 11.543 -19.457 1.00 72.62 361 ILE A O 1
ATOM 2852 N N . GLN A 1 362 ? 17.106 11.971 -19.107 1.00 78.88 362 GLN A N 1
ATOM 2853 C CA . GLN A 1 362 ? 17.218 12.133 -17.664 1.00 78.88 362 GLN A CA 1
ATOM 2854 C C . GLN A 1 362 ? 16.229 11.198 -16.990 1.00 78.88 362 GLN A C 1
ATOM 2856 O O . GLN A 1 362 ? 15.047 11.182 -17.343 1.00 78.88 362 GLN A O 1
ATOM 2861 N N . GLU A 1 363 ? 16.735 10.402 -16.056 1.00 82.88 363 GLU A N 1
ATOM 2862 C CA . GLU A 1 363 ? 15.912 9.552 -15.208 1.00 82.88 363 GLU A CA 1
ATOM 2863 C C . GLU A 1 363 ? 15.054 10.416 -14.277 1.00 82.88 363 GLU A C 1
ATOM 2865 O O . GLU A 1 363 ? 15.534 11.398 -13.707 1.00 82.88 363 GLU A O 1
ATOM 2870 N N . ASP A 1 364 ? 13.775 10.075 -14.136 1.00 84.69 364 ASP A N 1
ATOM 2871 C CA . ASP A 1 364 ? 12.894 10.744 -13.184 1.00 84.69 364 ASP A CA 1
ATOM 2872 C C . ASP A 1 364 ? 13.153 10.216 -11.771 1.00 84.69 364 ASP A C 1
ATOM 2874 O O . ASP A 1 364 ? 12.702 9.128 -11.406 1.00 84.69 364 ASP A O 1
ATOM 2878 N N . THR A 1 365 ? 13.815 11.034 -10.956 1.00 86.31 365 THR A N 1
ATOM 2879 C CA . THR A 1 365 ? 14.084 10.763 -9.538 1.00 86.31 365 THR A CA 1
ATOM 2880 C C . THR A 1 365 ? 13.228 11.623 -8.606 1.00 86.31 365 THR A C 1
ATOM 2882 O O . THR A 1 365 ? 13.644 11.922 -7.489 1.00 86.31 365 THR A O 1
ATOM 2885 N N . THR A 1 366 ? 12.076 12.104 -9.075 1.00 86.56 366 THR A N 1
ATOM 2886 C CA . THR A 1 366 ? 11.283 13.123 -8.375 1.00 86.56 366 THR A CA 1
ATOM 2887 C C . THR A 1 366 ? 9.993 12.574 -7.794 1.00 86.56 366 THR A C 1
ATOM 2889 O O . THR A 1 366 ? 9.648 12.928 -6.676 1.00 86.56 366 THR A O 1
ATOM 2892 N N . THR A 1 367 ? 9.295 11.681 -8.493 1.00 91.75 367 THR A N 1
ATOM 2893 C CA . THR A 1 367 ? 7.968 11.233 -8.047 1.00 91.75 367 THR A CA 1
ATOM 2894 C C . THR A 1 367 ? 8.041 9.856 -7.390 1.00 91.75 367 THR A C 1
ATOM 2896 O O . THR A 1 367 ? 8.270 8.856 -8.068 1.00 91.75 367 THR A O 1
ATOM 2899 N N . PHE A 1 368 ? 7.828 9.798 -6.073 1.00 94.62 368 PHE A N 1
ATOM 2900 C CA . PHE A 1 368 ? 7.791 8.579 -5.249 1.00 94.62 368 PHE A CA 1
ATOM 2901 C C . PHE A 1 368 ? 6.426 8.331 -4.598 1.00 94.62 368 PHE A C 1
ATOM 2903 O O . PHE A 1 368 ? 6.271 7.384 -3.837 1.00 94.62 368 PHE A O 1
ATOM 2910 N N . TYR A 1 369 ? 5.419 9.147 -4.889 1.00 95.75 369 TYR A N 1
ATOM 2911 C CA . TYR A 1 369 ? 4.031 8.866 -4.538 1.00 95.75 369 TYR A CA 1
ATOM 2912 C C . TYR A 1 369 ? 3.103 9.567 -5.526 1.00 95.75 369 TYR A C 1
ATOM 2914 O O . TYR A 1 369 ? 3.356 10.708 -5.895 1.00 95.75 369 TYR A O 1
ATOM 2922 N N . GLN A 1 370 ? 2.025 8.912 -5.947 1.00 95.25 370 GLN A N 1
ATOM 2923 C CA . GLN A 1 370 ? 1.016 9.533 -6.807 1.00 95.25 370 GLN A CA 1
ATOM 2924 C C . GLN A 1 370 ? -0.227 9.820 -5.975 1.00 95.25 370 GLN A C 1
ATOM 2926 O O . GLN A 1 370 ? -0.991 8.910 -5.660 1.00 95.25 370 GLN A O 1
ATOM 2931 N N . VAL A 1 371 ? -0.430 11.090 -5.615 1.00 94.94 371 VAL A N 1
ATOM 2932 C CA . VAL A 1 371 ? -1.541 11.512 -4.744 1.00 94.94 371 VAL A CA 1
ATOM 2933 C C . VAL A 1 371 ? -2.894 11.158 -5.359 1.00 94.94 371 VAL A C 1
ATOM 2935 O O . VAL A 1 371 ? -3.791 10.710 -4.651 1.00 94.94 371 VAL A O 1
ATOM 2938 N N . ASN A 1 372 ? -3.016 11.274 -6.681 1.00 94.88 372 ASN A N 1
ATOM 2939 C CA . ASN A 1 372 ? -4.248 10.948 -7.392 1.00 94.88 372 ASN A CA 1
ATOM 2940 C C . ASN A 1 372 ? -4.577 9.453 -7.348 1.00 94.88 372 ASN A C 1
ATOM 2942 O O . ASN A 1 372 ? -5.747 9.108 -7.362 1.00 94.88 372 ASN A O 1
ATOM 2946 N N . ASN A 1 373 ? -3.577 8.577 -7.214 1.00 95.44 373 ASN A N 1
ATOM 2947 C CA . ASN A 1 373 ? -3.759 7.134 -7.040 1.00 95.44 373 ASN A CA 1
ATOM 2948 C C . ASN A 1 373 ? -3.885 6.716 -5.569 1.00 95.44 373 ASN A C 1
ATOM 2950 O O . ASN A 1 373 ? -3.852 5.527 -5.272 1.00 95.44 373 ASN A O 1
ATOM 2954 N N . ALA A 1 374 ? -3.992 7.650 -4.625 1.00 93.81 374 ALA A N 1
ATOM 2955 C CA . ALA A 1 374 ? -3.963 7.293 -3.219 1.00 93.81 374 ALA A CA 1
ATOM 2956 C C . ALA A 1 374 ? -5.207 6.485 -2.782 1.00 93.81 374 ALA A C 1
ATOM 2958 O O . ALA A 1 374 ? -6.332 6.842 -3.147 1.00 93.81 374 ALA A O 1
ATOM 2959 N N . PRO A 1 375 ? -5.045 5.435 -1.953 1.00 94.44 375 PRO A N 1
ATOM 2960 C CA . PRO A 1 375 ? -6.182 4.703 -1.405 1.00 94.44 375 PRO A CA 1
ATOM 2961 C C . PRO A 1 375 ? -7.026 5.603 -0.497 1.00 94.44 375 PRO A C 1
ATOM 2963 O O . PRO A 1 375 ? -6.523 6.141 0.487 1.00 94.44 375 PRO A O 1
ATOM 2966 N N . ASN A 1 376 ? -8.319 5.733 -0.796 1.00 93.69 376 ASN A N 1
ATOM 2967 C CA . ASN A 1 376 ? -9.262 6.492 0.028 1.00 93.69 376 ASN A CA 1
ATOM 2968 C C . ASN A 1 376 ? -9.970 5.575 1.035 1.00 93.69 376 ASN A C 1
ATOM 2970 O O . ASN A 1 376 ? -11.184 5.383 0.974 1.00 93.69 376 ASN A O 1
ATOM 2974 N N . ILE A 1 377 ? -9.185 4.950 1.913 1.00 92.94 377 ILE A N 1
ATOM 2975 C CA . ILE A 1 377 ? -9.677 4.029 2.943 1.00 92.94 377 ILE A CA 1
ATOM 2976 C C . ILE A 1 377 ? -9.031 4.341 4.299 1.00 92.94 377 ILE A C 1
ATOM 2978 O O . ILE A 1 377 ? -7.840 4.677 4.350 1.00 92.94 377 ILE A O 1
ATOM 2982 N N . PRO A 1 378 ? -9.785 4.236 5.407 1.00 92.75 378 PRO A N 1
ATOM 2983 C CA . PRO A 1 378 ? -9.221 4.354 6.742 1.00 92.75 378 PRO A CA 1
ATOM 2984 C C . PRO A 1 378 ? -8.375 3.131 7.105 1.00 92.75 378 PRO A C 1
ATOM 2986 O O . PRO A 1 378 ? -8.514 2.056 6.510 1.00 92.75 378 PRO A O 1
ATOM 2989 N N . LEU A 1 379 ? -7.513 3.269 8.117 1.00 95.88 379 LEU A N 1
ATOM 2990 C CA . LEU A 1 379 ? -6.649 2.165 8.546 1.00 95.88 379 LEU A CA 1
ATOM 2991 C C . LEU A 1 379 ? -7.457 0.939 8.996 1.00 95.88 379 LEU A C 1
ATOM 2993 O O . LEU A 1 379 ? -7.057 -0.178 8.682 1.00 95.88 379 LEU A O 1
ATOM 2997 N N . SER A 1 380 ? -8.602 1.109 9.663 1.00 90.94 380 SER A N 1
ATOM 2998 C CA . SER A 1 380 ? -9.450 -0.030 10.060 1.00 90.94 380 SER A CA 1
ATOM 2999 C C . SER A 1 380 ? -9.864 -0.896 8.869 1.00 90.94 380 SER A C 1
ATOM 3001 O O . SER A 1 380 ? -9.804 -2.126 8.932 1.00 90.94 380 SER A O 1
ATOM 3003 N N . ASP A 1 381 ? -10.254 -0.255 7.769 1.00 89.62 381 ASP A N 1
ATOM 3004 C CA . ASP A 1 381 ? -10.721 -0.942 6.568 1.00 89.62 381 ASP A CA 1
ATOM 3005 C C . ASP A 1 381 ? -9.545 -1.569 5.834 1.00 89.62 381 ASP A C 1
ATOM 3007 O O . ASP A 1 381 ? -9.633 -2.715 5.404 1.00 89.62 381 ASP A O 1
ATOM 3011 N N . PHE A 1 382 ? -8.406 -0.877 5.784 1.00 95.38 382 PHE A N 1
ATOM 3012 C CA . PHE A 1 382 ? -7.174 -1.433 5.238 1.00 95.38 382 PHE A CA 1
ATOM 3013 C C . PHE A 1 382 ? -6.713 -2.687 5.998 1.00 95.38 382 PHE A C 1
ATOM 3015 O O . PHE A 1 382 ? -6.442 -3.718 5.382 1.00 95.38 382 PHE A O 1
ATOM 3022 N N . LEU A 1 383 ? -6.707 -2.663 7.335 1.00 93.81 383 LEU A N 1
ATOM 3023 C CA . LEU A 1 383 ? -6.400 -3.844 8.150 1.00 93.81 383 LEU A CA 1
ATOM 3024 C C . LEU A 1 383 ? -7.424 -4.964 7.922 1.00 93.81 383 LEU A C 1
ATOM 3026 O O . LEU A 1 383 ? -7.043 -6.131 7.855 1.00 93.81 383 LEU A O 1
ATOM 3030 N N . ASN A 1 384 ? -8.705 -4.636 7.728 1.00 88.75 384 ASN A N 1
ATOM 3031 C CA . ASN A 1 384 ? -9.734 -5.613 7.362 1.00 88.75 384 ASN A CA 1
ATOM 3032 C C . ASN A 1 384 ? -9.520 -6.231 5.970 1.00 88.75 384 ASN A C 1
ATOM 3034 O O . ASN A 1 384 ? -9.831 -7.406 5.783 1.00 88.75 384 ASN A O 1
ATOM 3038 N N . GLN A 1 385 ? -8.964 -5.493 5.009 1.00 89.06 385 GLN A N 1
ATOM 3039 C CA . GLN A 1 385 ? -8.564 -6.062 3.718 1.00 89.06 385 GLN A CA 1
ATOM 3040 C C . GLN A 1 385 ? -7.389 -7.033 3.895 1.00 89.06 385 GLN A C 1
ATOM 3042 O O . GLN A 1 385 ? -7.428 -8.162 3.403 1.00 89.06 385 GLN A O 1
ATOM 3047 N N . LEU A 1 386 ? -6.370 -6.631 4.662 1.00 90.06 386 LEU A N 1
ATOM 3048 C CA . LEU A 1 386 ? -5.179 -7.447 4.910 1.00 90.06 386 LEU A CA 1
ATOM 3049 C C . LEU A 1 386 ? -5.486 -8.706 5.730 1.00 90.06 386 LEU A C 1
ATOM 3051 O O . LEU A 1 386 ? -4.905 -9.762 5.475 1.00 90.06 386 LEU A O 1
ATOM 3055 N N . LYS A 1 387 ? -6.413 -8.638 6.693 1.00 86.12 387 LYS A N 1
ATOM 3056 C CA . LYS A 1 387 ? -6.716 -9.773 7.579 1.00 86.12 387 LYS A CA 1
ATOM 3057 C C . LYS A 1 387 ? -7.203 -11.005 6.812 1.00 86.12 387 LYS A C 1
ATOM 3059 O O . LYS A 1 387 ? -6.901 -12.127 7.213 1.00 86.12 387 LYS A O 1
ATOM 3064 N N . GLY A 1 388 ? -7.909 -10.799 5.694 1.00 79.00 388 GLY A N 1
ATOM 3065 C CA . GLY A 1 388 ? -8.349 -11.874 4.805 1.00 79.00 388 GLY A CA 1
ATOM 3066 C C . GLY A 1 388 ? -7.173 -12.605 4.158 1.00 79.00 388 GLY A C 1
ATOM 3067 O O . GLY A 1 388 ? -7.099 -13.830 4.239 1.00 79.00 388 GLY A O 1
ATOM 3068 N N . VAL A 1 389 ? -6.221 -11.846 3.604 1.00 82.25 389 VAL A N 1
ATOM 3069 C CA . VAL A 1 389 ? -5.030 -12.379 2.918 1.00 82.25 389 VAL A CA 1
ATOM 3070 C C . VAL A 1 389 ? -4.116 -13.132 3.884 1.00 82.25 389 VAL A C 1
ATOM 3072 O O . VAL A 1 389 ? -3.643 -14.220 3.575 1.00 82.25 389 VAL A O 1
ATOM 3075 N N . TYR A 1 390 ? -3.891 -12.579 5.076 1.00 81.44 390 TYR A N 1
ATOM 3076 C CA . TYR A 1 390 ? -2.930 -13.120 6.044 1.00 81.44 390 TYR A CA 1
ATOM 3077 C C . TYR A 1 390 ? -3.544 -14.066 7.080 1.00 81.44 390 TYR A C 1
ATOM 3079 O O . TYR A 1 390 ? -2.848 -14.490 8.003 1.00 81.44 390 TYR A O 1
ATOM 3087 N N . ASN A 1 391 ? -4.839 -14.386 6.957 1.00 77.56 391 ASN A N 1
ATOM 3088 C CA . ASN A 1 391 ? -5.600 -15.120 7.972 1.00 77.56 391 ASN A CA 1
ATOM 3089 C C . ASN A 1 391 ? -5.361 -14.546 9.381 1.00 77.56 391 ASN A C 1
ATOM 3091 O O . ASN A 1 391 ? -5.037 -15.272 10.323 1.00 77.56 391 ASN A O 1
ATOM 3095 N N . ALA A 1 392 ? -5.452 -13.225 9.498 1.00 80.75 392 ALA A N 1
ATOM 3096 C CA . ALA A 1 392 ? -5.106 -12.478 10.696 1.00 80.75 392 ALA A CA 1
ATOM 3097 C C . ALA A 1 392 ? -6.343 -11.908 11.392 1.00 80.75 392 ALA A C 1
ATOM 3099 O O . ALA A 1 392 ? -7.457 -11.951 10.866 1.00 80.75 392 ALA A O 1
ATOM 3100 N N . ASP A 1 393 ? -6.135 -11.390 12.593 1.00 81.75 393 ASP A N 1
ATOM 3101 C CA . ASP A 1 393 ? -7.064 -10.500 13.271 1.00 81.75 393 ASP A CA 1
ATOM 3102 C C . ASP A 1 393 ? -6.322 -9.297 13.842 1.00 81.75 393 ASP A C 1
ATOM 3104 O O . ASP A 1 393 ? -5.094 -9.328 13.996 1.00 81.75 393 ASP A O 1
ATOM 3108 N N . TRP A 1 394 ? -7.070 -8.237 14.137 1.00 86.69 394 TRP A N 1
ATOM 3109 C CA . TRP A 1 394 ? -6.493 -7.019 14.679 1.00 86.69 394 TRP A CA 1
ATOM 3110 C C . TRP A 1 394 ? -7.364 -6.382 15.750 1.00 86.69 394 TRP A C 1
ATOM 3112 O O . TRP A 1 394 ? -8.590 -6.410 15.685 1.00 86.69 394 TRP A O 1
ATOM 3122 N N . TYR A 1 395 ? -6.712 -5.804 16.751 1.00 83.25 395 TYR A N 1
ATOM 3123 C CA . TYR A 1 395 ? -7.366 -5.124 17.864 1.00 83.25 395 TYR A CA 1
ATOM 3124 C C . TYR A 1 395 ? -6.399 -4.144 18.528 1.00 83.25 395 TYR A C 1
ATOM 3126 O O . TYR A 1 395 ? -5.186 -4.193 18.312 1.00 83.25 395 TYR A O 1
ATOM 3134 N N . ILE A 1 396 ? -6.936 -3.254 19.360 1.00 83.50 396 ILE A N 1
ATOM 3135 C CA . ILE A 1 396 ? -6.138 -2.350 20.188 1.00 83.50 396 ILE A CA 1
ATOM 3136 C C . ILE A 1 396 ? -6.150 -2.868 21.619 1.00 83.50 396 ILE A C 1
ATOM 3138 O O . ILE A 1 396 ? -7.195 -3.231 22.154 1.00 83.50 396 ILE A O 1
ATOM 3142 N N . LYS A 1 397 ? -4.978 -2.908 22.251 1.00 77.31 397 LYS A N 1
ATOM 3143 C CA . LYS A 1 397 ? -4.835 -3.290 23.657 1.00 77.31 397 LYS A CA 1
ATOM 3144 C C . LYS A 1 397 ? -3.977 -2.273 24.387 1.00 77.31 397 LYS A C 1
ATOM 3146 O O . LYS A 1 397 ? -2.916 -1.886 23.904 1.00 77.31 397 LYS A O 1
ATOM 3151 N N . TYR A 1 398 ? -4.415 -1.875 25.574 1.00 78.06 398 TYR A N 1
ATOM 3152 C CA . TYR A 1 398 ? -3.627 -1.016 26.446 1.00 78.06 398 TYR A CA 1
ATOM 3153 C C . TYR A 1 398 ? -2.573 -1.841 27.187 1.00 78.06 398 TYR A C 1
ATOM 3155 O O . TYR A 1 398 ? -2.892 -2.827 27.851 1.00 78.06 398 TYR A O 1
ATOM 3163 N N . VAL A 1 399 ? -1.312 -1.427 27.081 1.00 74.50 399 VAL A N 1
ATOM 3164 C CA . VAL A 1 399 ? -0.183 -2.000 27.821 1.00 74.50 399 VAL A CA 1
ATOM 3165 C C . VAL A 1 399 ? 0.493 -0.858 28.564 1.00 74.50 399 VAL A C 1
ATOM 3167 O O . VAL A 1 399 ? 0.940 0.109 27.948 1.00 74.50 399 VAL A O 1
ATOM 3170 N N . ASN A 1 400 ? 0.530 -0.943 29.897 1.00 78.94 400 ASN A N 1
ATOM 3171 C CA . ASN A 1 400 ? 1.069 0.106 30.772 1.00 78.94 400 ASN A CA 1
ATOM 3172 C C . ASN A 1 400 ? 0.474 1.501 30.480 1.00 78.94 400 ASN A C 1
ATOM 3174 O O . ASN A 1 400 ? 1.194 2.495 30.421 1.00 78.94 400 ASN A O 1
ATOM 3178 N N . GLY A 1 401 ? -0.840 1.564 30.238 1.00 72.62 401 GLY A N 1
ATOM 3179 C CA . GLY A 1 401 ? -1.565 2.812 29.971 1.00 72.62 401 GLY A CA 1
ATOM 3180 C C . GLY A 1 401 ? -1.419 3.381 28.552 1.00 72.62 401 GLY A C 1
ATOM 3181 O O . GLY A 1 401 ? -2.088 4.360 28.240 1.00 72.62 401 GLY A O 1
ATOM 3182 N N . ALA A 1 402 ? -0.614 2.774 27.673 1.00 82.06 402 ALA A N 1
ATOM 3183 C CA . ALA A 1 402 ? -0.486 3.187 26.273 1.00 82.06 402 ALA A CA 1
ATOM 3184 C C . ALA A 1 402 ? -1.239 2.222 25.333 1.00 82.06 402 ALA A C 1
ATOM 3186 O O . ALA A 1 402 ? -1.154 1.009 25.544 1.00 82.06 402 ALA A O 1
ATOM 3187 N N . PRO A 1 403 ? -1.949 2.713 24.299 1.00 87.50 403 PRO A N 1
ATOM 3188 C CA . PRO A 1 403 ? -2.627 1.854 23.333 1.00 87.50 403 PRO A CA 1
ATOM 3189 C C . PRO A 1 403 ? -1.627 1.253 22.338 1.00 87.50 403 PRO A C 1
ATOM 3191 O O . PRO A 1 403 ? -0.787 1.961 21.781 1.00 87.50 403 PRO A O 1
ATOM 3194 N N . TYR A 1 404 ? -1.737 -0.051 22.093 1.00 89.12 404 TYR A N 1
ATOM 3195 C CA . TYR A 1 404 ? -0.947 -0.790 21.109 1.00 89.12 404 TYR A CA 1
ATOM 3196 C C . TYR A 1 404 ? -1.855 -1.452 20.075 1.00 89.12 404 TYR A C 1
ATOM 3198 O O . TYR A 1 404 ? -2.839 -2.095 20.445 1.00 89.12 404 TYR A O 1
ATOM 3206 N N . LEU A 1 405 ? -1.496 -1.344 18.796 1.00 93.31 405 LEU A N 1
ATOM 3207 C CA . LEU A 1 405 ? -2.140 -2.070 17.705 1.00 93.31 405 LEU A CA 1
ATOM 3208 C C . LEU A 1 405 ? -1.557 -3.480 17.613 1.00 93.31 405 LEU A C 1
ATOM 3210 O O . LEU A 1 405 ? -0.361 -3.639 17.357 1.00 93.31 405 LEU A O 1
ATOM 3214 N N . TYR A 1 406 ? -2.414 -4.485 17.756 1.00 87.06 406 TYR A N 1
ATOM 3215 C CA . TYR A 1 406 ? -2.096 -5.883 17.497 1.00 87.06 406 TYR A CA 1
ATOM 3216 C C . TYR A 1 406 ? -2.638 -6.284 16.126 1.00 87.06 406 TYR A C 1
ATOM 3218 O O . TYR A 1 406 ? -3.803 -6.033 15.838 1.00 87.06 406 TYR A O 1
ATOM 3226 N N . PHE A 1 407 ? -1.805 -6.910 1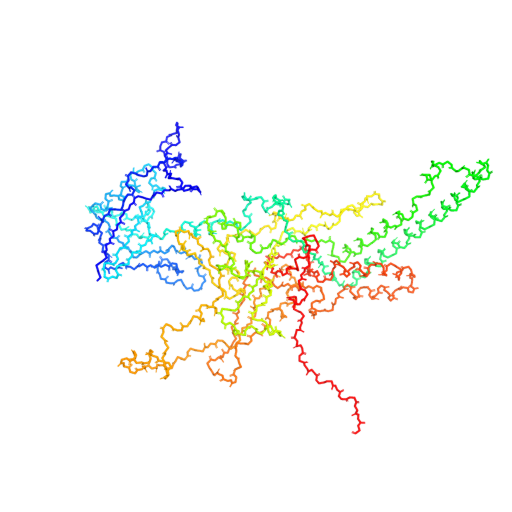5.293 1.00 88.31 407 PHE A N 1
ATOM 3227 C CA . PHE A 1 407 ? -2.195 -7.526 14.020 1.00 88.31 407 PHE A CA 1
ATOM 3228 C C . PHE A 1 407 ? -1.480 -8.871 13.880 1.00 88.31 407 PHE A C 1
ATOM 3230 O O . PHE A 1 407 ? -0.292 -8.936 13.544 1.00 88.31 407 PHE A O 1
ATOM 3237 N N . TRP A 1 408 ? -2.182 -9.950 14.215 1.00 79.19 408 TRP A N 1
ATOM 3238 C CA . TRP A 1 408 ? -1.603 -11.280 14.421 1.00 79.19 408 TRP A CA 1
ATOM 3239 C C . TRP A 1 408 ? -2.358 -12.331 13.620 1.00 79.19 408 TRP A C 1
ATOM 3241 O O . TRP A 1 408 ? -3.566 -12.225 13.418 1.00 79.19 408 TRP A O 1
ATOM 3251 N N . ARG A 1 409 ? -1.658 -13.384 13.192 1.00 75.25 409 ARG A N 1
ATOM 3252 C CA . ARG A 1 409 ? -2.312 -14.517 12.536 1.00 75.25 409 ARG A CA 1
ATOM 3253 C C . ARG A 1 409 ? -3.233 -15.250 13.512 1.00 75.25 409 ARG A C 1
ATOM 3255 O O . ARG A 1 409 ? -2.854 -15.505 14.654 1.00 75.25 409 ARG A O 1
ATOM 3262 N N . LYS A 1 410 ? -4.410 -15.661 13.040 1.00 69.44 410 LYS A N 1
ATOM 3263 C CA . LYS A 1 410 ? -5.406 -16.389 13.841 1.00 69.44 410 LYS A CA 1
ATOM 3264 C C . LYS A 1 410 ? -4.863 -17.707 14.387 1.00 69.44 410 LYS A C 1
ATOM 3266 O O . LYS A 1 410 ? -5.141 -18.063 15.525 1.00 69.44 410 LYS A O 1
ATOM 3271 N N . ASP A 1 411 ? -4.043 -18.407 13.608 1.00 58.72 411 ASP A N 1
ATOM 3272 C CA . ASP A 1 411 ? -3.451 -19.687 14.002 1.00 58.72 411 ASP A CA 1
ATOM 3273 C C . ASP A 1 411 ? -2.374 -19.578 15.083 1.00 58.72 411 ASP A C 1
ATOM 3275 O O . ASP A 1 411 ? -2.034 -20.596 15.678 1.00 58.72 411 ASP A O 1
ATOM 3279 N N . TRP A 1 412 ? -1.865 -18.381 15.389 1.00 57.50 412 TRP A N 1
ATOM 3280 C CA . TRP A 1 412 ? -1.002 -18.203 16.558 1.00 57.50 412 TRP A CA 1
ATOM 3281 C C . TRP A 1 412 ? -1.778 -18.173 17.869 1.00 57.50 412 TRP A C 1
ATOM 3283 O O . TRP A 1 412 ? -1.277 -18.698 18.859 1.00 57.50 412 TRP A O 1
ATOM 3293 N N . PHE A 1 413 ? -3.011 -17.665 17.873 1.00 44.09 413 PHE A N 1
ATOM 3294 C CA . PHE A 1 413 ? -3.854 -17.671 19.073 1.00 44.09 413 PHE A CA 1
ATOM 3295 C C . PHE A 1 413 ? -4.308 -19.084 19.464 1.00 44.09 413 PHE A C 1
ATOM 3297 O O . PHE A 1 413 ? -4.471 -19.377 20.642 1.00 44.09 413 PHE A O 1
ATOM 3304 N N . TYR A 1 414 ? -4.452 -19.994 18.495 1.00 43.91 414 TYR A N 1
ATOM 3305 C CA . TYR A 1 414 ? -4.809 -21.396 18.759 1.00 43.91 414 TYR A CA 1
ATOM 3306 C C . TYR A 1 414 ? -3.634 -22.268 19.231 1.00 43.91 414 TYR A C 1
ATOM 3308 O O . TYR A 1 414 ? -3.833 -23.448 19.511 1.00 43.91 414 TYR A O 1
ATOM 3316 N N . ARG A 1 415 ? -2.413 -21.720 19.290 1.00 45.75 415 ARG A N 1
ATOM 3317 C CA . ARG A 1 415 ? -1.204 -22.443 19.723 1.00 45.75 415 ARG A CA 1
ATOM 3318 C C . ARG A 1 415 ? -0.785 -22.119 21.153 1.00 45.75 415 ARG A C 1
ATOM 3320 O O . ARG A 1 415 ? 0.245 -22.622 21.599 1.00 45.75 415 ARG A O 1
ATOM 3327 N N . GLU A 1 416 ? -1.551 -21.299 21.872 1.00 45.34 416 GLU A N 1
ATOM 3328 C CA . GLU A 1 416 ? -1.347 -21.178 23.312 1.00 45.34 416 GLU A CA 1
ATOM 3329 C C . GLU A 1 416 ? -1.598 -22.546 23.970 1.00 45.34 416 GLU A C 1
ATOM 3331 O O . GLU A 1 416 ? -2.539 -23.250 23.582 1.00 45.34 416 GLU A O 1
ATOM 3336 N N . PRO A 1 417 ? -0.746 -22.974 24.922 1.00 47.25 417 PRO A N 1
ATOM 3337 C CA . PRO A 1 417 ? -0.972 -24.216 25.642 1.00 47.25 417 PRO A CA 1
ATOM 3338 C C . PRO A 1 417 ? -2.367 -24.166 26.258 1.00 47.25 417 PRO A C 1
ATOM 3340 O O . PRO A 1 417 ? -2.748 -23.165 26.866 1.00 47.25 417 PRO A O 1
ATOM 3343 N N . ALA A 1 418 ? -3.140 -25.235 26.059 1.00 52.44 418 ALA A N 1
ATOM 3344 C CA . ALA A 1 418 ? -4.485 -25.321 26.601 1.00 52.44 418 ALA A CA 1
ATOM 3345 C C . ALA A 1 418 ? -4.453 -24.969 28.096 1.00 52.44 418 ALA A C 1
ATOM 3347 O O . ALA A 1 418 ? -3.630 -25.504 28.837 1.00 52.44 418 ALA A O 1
ATOM 3348 N N . ILE A 1 419 ? -5.356 -24.079 28.530 1.00 56.53 419 ILE A N 1
ATOM 3349 C CA . ILE A 1 419 ? -5.466 -23.637 29.935 1.00 56.53 419 ILE A CA 1
ATOM 3350 C C . ILE A 1 419 ? -5.591 -24.846 30.880 1.00 56.53 419 ILE A C 1
ATOM 3352 O O . ILE A 1 419 ? -5.160 -24.790 32.031 1.00 56.53 419 ILE A O 1
ATOM 3356 N N . TYR A 1 420 ? -6.146 -25.947 30.366 1.00 57.53 420 TYR A N 1
ATOM 3357 C CA . TYR A 1 420 ? -6.169 -27.246 31.013 1.00 57.53 420 TYR A CA 1
ATOM 3358 C C . TYR A 1 420 ? -5.688 -28.336 30.053 1.00 57.53 420 TYR A C 1
ATOM 3360 O O . TYR A 1 420 ? -6.202 -28.462 28.939 1.00 57.53 420 TYR A O 1
ATOM 3368 N N . ASP A 1 421 ? -4.756 -29.170 30.506 1.00 63.47 421 ASP A N 1
ATOM 3369 C CA . ASP A 1 421 ? -4.313 -30.358 29.778 1.00 63.47 421 ASP A CA 1
ATOM 3370 C C . ASP A 1 421 ? -4.958 -31.615 30.377 1.00 63.47 421 ASP A C 1
ATOM 3372 O O . ASP A 1 421 ? -4.547 -32.111 31.420 1.00 63.47 421 ASP A O 1
ATOM 3376 N N . PHE A 1 422 ? -5.977 -32.170 29.724 1.00 70.19 422 PHE A N 1
ATOM 3377 C CA . PHE A 1 422 ? -6.674 -33.363 30.223 1.00 70.19 422 PHE A CA 1
ATOM 3378 C C . PHE A 1 422 ? -6.141 -34.686 29.657 1.00 70.19 422 PHE A C 1
ATOM 3380 O O . PHE A 1 422 ? -6.842 -35.708 29.729 1.00 70.19 422 PHE A O 1
ATOM 3387 N N . ARG A 1 423 ? -4.928 -34.701 29.083 1.00 73.06 423 ARG A N 1
ATOM 3388 C CA . ARG A 1 423 ? -4.258 -35.950 28.689 1.00 73.06 423 ARG A CA 1
ATOM 3389 C C . ARG A 1 423 ? -4.074 -36.854 29.907 1.00 73.06 423 ARG A C 1
ATOM 3391 O O . ARG A 1 423 ? -4.038 -36.396 31.047 1.00 73.06 423 ARG A O 1
ATOM 3398 N N . LYS A 1 424 ? -3.986 -38.164 29.659 1.00 69.19 424 LYS A N 1
ATOM 3399 C CA . LYS A 1 424 ? -3.953 -39.206 30.702 1.00 69.19 424 LYS A CA 1
ATOM 3400 C C . LYS A 1 424 ? -2.864 -38.967 31.759 1.00 69.19 424 LYS A C 1
ATOM 3402 O O . LYS A 1 424 ? -3.060 -39.335 32.912 1.00 69.19 424 LYS A O 1
ATOM 3407 N N . ASP A 1 425 ? -1.784 -38.303 31.361 1.00 77.62 425 ASP A N 1
ATOM 3408 C CA . ASP A 1 425 ? -0.563 -38.148 32.148 1.00 77.62 425 ASP A CA 1
ATOM 3409 C C . ASP A 1 425 ? -0.401 -36.722 32.715 1.00 77.62 425 ASP A C 1
ATOM 3411 O O . ASP A 1 425 ? 0.623 -36.401 33.313 1.00 77.62 425 ASP A O 1
ATOM 3415 N N . SER A 1 426 ? -1.400 -35.853 32.528 1.00 77.94 426 SER A N 1
ATOM 3416 C CA . SER A 1 426 ? -1.362 -34.462 32.982 1.00 77.94 426 SER A CA 1
ATOM 3417 C C . SER A 1 426 ? -1.979 -34.275 34.371 1.00 77.94 426 SER A C 1
ATOM 3419 O O . SER A 1 426 ? -2.962 -34.924 34.738 1.00 77.94 426 SER A O 1
ATOM 3421 N N . ALA A 1 427 ? -1.439 -33.316 35.128 1.00 77.81 427 ALA A N 1
ATOM 3422 C CA . ALA A 1 427 ? -1.941 -32.920 36.441 1.00 77.81 427 ALA A CA 1
ATOM 3423 C C . ALA A 1 427 ? -3.391 -32.398 36.404 1.00 77.81 427 ALA A C 1
ATOM 3425 O O . ALA A 1 427 ? -4.126 -32.571 37.379 1.00 77.81 427 ALA A O 1
ATOM 3426 N N . ASP A 1 428 ? -3.840 -31.811 35.286 1.00 76.38 428 ASP A N 1
ATOM 3427 C CA . ASP A 1 428 ? -5.211 -31.292 35.177 1.00 76.38 428 ASP A CA 1
ATOM 3428 C C . ASP A 1 428 ? -6.251 -32.394 34.959 1.00 76.38 428 ASP A C 1
ATOM 3430 O O . ASP A 1 428 ? -7.441 -32.159 35.167 1.00 76.38 428 ASP A O 1
ATOM 3434 N N . ARG A 1 429 ? -5.837 -33.628 34.630 1.00 74.12 429 ARG A N 1
ATOM 3435 C CA . ARG A 1 429 ? -6.747 -34.776 34.476 1.00 74.12 429 ARG A CA 1
ATOM 3436 C C . ARG A 1 429 ? -7.594 -35.015 35.724 1.00 74.12 429 ARG A C 1
ATOM 3438 O O . ARG A 1 429 ? -8.762 -35.372 35.610 1.00 74.12 429 ARG A O 1
ATOM 3445 N N . LEU A 1 430 ? -7.014 -34.800 36.902 1.00 72.25 430 LEU A N 1
ATOM 3446 C CA . LEU A 1 430 ? -7.680 -34.982 38.194 1.00 72.25 430 LEU A CA 1
ATOM 3447 C C . LEU A 1 430 ? -8.693 -33.870 38.514 1.00 72.25 430 LEU A C 1
ATOM 3449 O O . LEU A 1 430 ? -9.496 -34.030 39.427 1.00 72.25 430 LEU A O 1
ATOM 3453 N N . LYS A 1 431 ? -8.686 -32.760 37.759 1.00 73.31 431 LYS A N 1
ATOM 3454 C CA . LYS A 1 431 ? -9.661 -31.665 37.894 1.00 73.31 431 LYS A CA 1
ATOM 3455 C C . LYS A 1 431 ? -11.009 -31.987 37.226 1.00 73.31 431 LYS A C 1
ATOM 3457 O O . LYS A 1 431 ? -11.962 -31.230 37.385 1.00 73.31 431 LYS A O 1
ATOM 3462 N N . LEU A 1 432 ? -11.114 -33.109 36.507 1.00 66.38 432 LEU A N 1
ATOM 3463 C CA . LEU A 1 432 ? -12.370 -33.622 35.954 1.00 66.38 432 LEU A CA 1
ATOM 3464 C C . LEU A 1 432 ? -13.205 -34.311 37.046 1.00 66.38 432 LEU A C 1
ATOM 3466 O O . LEU A 1 432 ? -12.984 -35.475 37.366 1.00 66.38 432 LEU A O 1
ATOM 3470 N N . LEU A 1 433 ? -14.164 -33.577 37.619 1.00 65.56 433 LEU A N 1
ATOM 3471 C CA . LEU A 1 433 ? -14.998 -34.023 38.750 1.00 65.56 433 LEU A CA 1
ATOM 3472 C C . LEU A 1 433 ? -16.105 -35.018 38.358 1.00 65.56 433 LEU A C 1
ATOM 3474 O O . LEU A 1 433 ? -16.478 -35.887 39.143 1.00 65.56 433 LEU A O 1
ATOM 3478 N N . GLN A 1 434 ? -16.626 -34.899 37.141 1.00 61.38 434 GLN A N 1
ATOM 3479 C CA . GLN A 1 434 ? -17.540 -35.843 36.500 1.00 61.38 434 GLN A CA 1
ATOM 3480 C C . GLN A 1 434 ? -16.958 -36.122 35.118 1.00 61.38 434 GLN A C 1
ATOM 3482 O O . GLN A 1 434 ? -16.407 -35.212 34.498 1.00 61.38 434 GLN A O 1
ATOM 3487 N N . GLY A 1 435 ? -16.991 -37.379 34.667 1.00 60.41 435 GLY A N 1
ATOM 3488 C CA . GLY A 1 435 ? -16.451 -37.757 33.360 1.00 60.41 435 GLY A CA 1
ATOM 3489 C C . GLY A 1 435 ? -16.902 -36.787 32.264 1.00 60.41 435 GLY A C 1
ATOM 3490 O O . GLY A 1 435 ? -18.005 -36.251 32.321 1.00 60.41 435 GLY A O 1
ATOM 3491 N N . VAL A 1 436 ? -16.035 -36.525 31.288 1.00 55.50 436 VAL A N 1
ATOM 3492 C CA . VAL A 1 436 ? -16.376 -35.612 30.196 1.00 55.50 436 VAL A CA 1
ATOM 3493 C C . VAL A 1 436 ? -17.514 -36.237 29.391 1.00 55.50 436 VAL A C 1
ATOM 3495 O O . VAL A 1 436 ? -17.332 -37.279 28.758 1.00 55.50 436 VAL A O 1
ATOM 3498 N N . CYS A 1 437 ? -18.691 -35.618 29.426 1.00 52.75 437 CYS A N 1
ATOM 3499 C CA . CYS A 1 437 ? -19.741 -35.899 28.460 1.00 52.75 437 CYS A CA 1
ATOM 3500 C C . CYS A 1 437 ? -19.274 -35.324 27.122 1.00 52.75 437 CYS A C 1
ATOM 3502 O O . CYS A 1 437 ? -19.323 -34.116 26.910 1.00 52.75 437 CYS A O 1
ATOM 3504 N N . PHE A 1 438 ? -18.744 -36.178 26.250 1.00 51.25 438 PHE A N 1
ATOM 3505 C CA . PHE A 1 438 ? -18.450 -35.791 24.879 1.00 51.25 438 PHE A CA 1
ATOM 3506 C C . PHE A 1 438 ? -19.710 -36.016 24.050 1.00 51.25 438 PHE A C 1
ATOM 3508 O O . PHE A 1 438 ? -20.159 -37.153 23.904 1.00 51.25 438 PHE A O 1
ATOM 3515 N N . GLU A 1 439 ? -20.262 -34.952 23.487 1.00 51.59 439 GLU A N 1
ATOM 3516 C CA . GLU A 1 439 ? -21.022 -35.083 22.250 1.00 51.59 439 GLU A CA 1
ATOM 3517 C C . GLU A 1 439 ? -20.019 -35.031 21.100 1.00 51.59 439 GLU A C 1
ATOM 3519 O O . GLU A 1 439 ? -19.071 -34.239 21.115 1.00 51.59 439 GLU A O 1
ATOM 3524 N N . TRP A 1 440 ? -20.173 -35.929 20.128 1.00 49.72 440 TRP A N 1
ATOM 3525 C CA . TRP A 1 440 ? -19.354 -35.877 18.927 1.00 49.72 440 TRP A CA 1
ATOM 3526 C C . TRP A 1 440 ? -19.653 -34.565 18.216 1.00 49.72 440 TRP A C 1
ATOM 3528 O O . TRP A 1 440 ? -20.782 -34.316 17.805 1.00 49.72 440 TRP A O 1
ATOM 3538 N N . ASN A 1 441 ? -18.636 -33.718 18.100 1.00 58.88 441 ASN A N 1
ATOM 3539 C CA . ASN A 1 441 ? -18.749 -32.497 17.331 1.00 58.88 441 ASN A CA 1
ATOM 3540 C C . ASN A 1 441 ? -18.843 -32.881 15.846 1.00 58.88 441 ASN A C 1
ATOM 3542 O O . ASN A 1 441 ? -17.829 -33.174 15.219 1.00 58.88 441 ASN A O 1
ATOM 3546 N N . GLU A 1 442 ? -20.060 -32.917 15.301 1.00 65.06 442 GLU A N 1
ATOM 3547 C CA . GLU A 1 442 ? -20.326 -33.181 13.877 1.00 65.06 442 GLU A CA 1
ATOM 3548 C C . GLU A 1 442 ? -19.954 -31.992 12.970 1.00 65.06 442 GLU A C 1
ATOM 3550 O O . GLU A 1 442 ? -20.238 -31.996 11.770 1.00 65.06 442 GLU A O 1
ATOM 3555 N N . VAL A 1 443 ? -19.325 -30.947 13.521 1.00 69.94 443 VAL A N 1
ATOM 3556 C CA . VAL A 1 443 ? -18.837 -29.812 12.740 1.00 69.94 443 VAL A CA 1
ATOM 3557 C C . VAL A 1 443 ? -17.689 -30.274 11.851 1.00 69.94 443 VAL A C 1
ATOM 3559 O O . VAL A 1 443 ? -16.569 -30.513 12.302 1.00 69.94 443 VAL A O 1
ATOM 3562 N N . ASN A 1 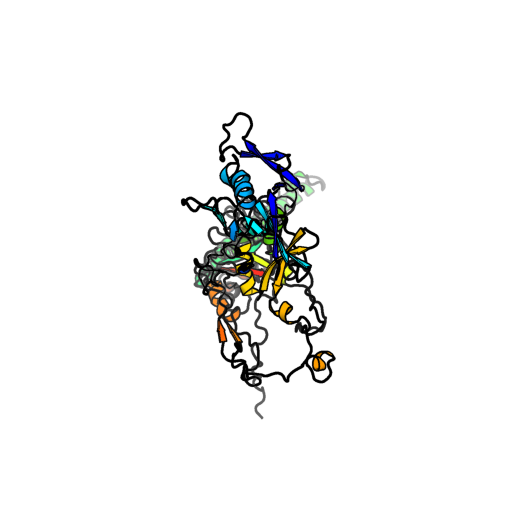444 ? -17.988 -30.367 10.559 1.00 71.75 444 ASN A N 1
ATOM 3563 C CA . ASN A 1 444 ? -16.986 -30.563 9.527 1.00 71.75 444 ASN A CA 1
ATOM 3564 C C . ASN A 1 444 ? -16.232 -29.251 9.280 1.00 71.75 444 ASN A C 1
ATOM 3566 O O . ASN A 1 444 ? -16.828 -28.176 9.176 1.00 71.75 444 ASN A O 1
ATOM 3570 N N . TYR A 1 445 ? -14.917 -29.355 9.145 1.00 76.94 445 TYR A N 1
ATOM 3571 C CA . TYR A 1 445 ? -14.028 -28.266 8.768 1.00 76.94 445 TYR A CA 1
ATOM 3572 C C . TYR A 1 445 ? -13.687 -28.368 7.279 1.00 76.94 445 TYR A C 1
ATOM 3574 O O . TYR A 1 445 ? -13.621 -29.473 6.744 1.00 76.94 445 TYR A O 1
ATOM 3582 N N . PRO A 1 446 ? -13.437 -27.247 6.586 1.00 77.88 446 PRO A N 1
ATOM 3583 C CA . PRO A 1 446 ? -12.993 -27.297 5.201 1.00 77.88 446 PRO A CA 1
ATOM 3584 C C . PRO A 1 446 ? -11.667 -28.042 5.083 1.00 77.88 446 PRO A C 1
ATOM 3586 O O . PRO A 1 446 ? -10.736 -27.752 5.832 1.00 77.88 446 PRO A O 1
ATOM 3589 N N . ALA A 1 447 ? -11.568 -28.970 4.136 1.00 73.31 447 ALA A N 1
ATOM 3590 C CA . ALA A 1 447 ? -10.336 -29.713 3.882 1.00 73.31 447 ALA A CA 1
ATOM 3591 C C . ALA A 1 447 ? -9.303 -28.906 3.106 1.00 73.31 447 ALA A C 1
ATOM 3593 O O . ALA A 1 447 ? -8.103 -29.124 3.251 1.00 73.31 447 ALA A O 1
ATOM 3594 N N . SER A 1 448 ? -9.768 -27.960 2.298 1.00 73.06 448 SER A N 1
ATOM 3595 C CA . SER A 1 448 ? -8.912 -27.074 1.530 1.00 73.06 448 SER A CA 1
ATOM 3596 C C . SER A 1 448 ? -9.511 -25.683 1.420 1.00 73.06 448 SER A C 1
ATOM 3598 O O . SER A 1 448 ? -10.694 -25.474 1.703 1.00 73.06 448 SER A O 1
ATOM 3600 N N . ALA A 1 449 ? -8.695 -24.710 1.029 1.00 75.81 449 ALA A N 1
ATOM 3601 C CA . ALA A 1 449 ? -9.156 -23.383 0.656 1.00 75.81 449 ALA A CA 1
ATOM 3602 C C . ALA A 1 449 ? -8.725 -23.026 -0.759 1.00 75.81 449 ALA A C 1
ATOM 3604 O O . ALA A 1 449 ? -7.641 -23.398 -1.202 1.00 75.81 449 ALA A O 1
ATOM 3605 N N . LYS A 1 450 ? -9.571 -22.264 -1.450 1.00 79.06 450 LYS A N 1
ATOM 3606 C CA . LYS A 1 450 ? -9.317 -21.767 -2.802 1.00 79.06 450 LYS A CA 1
ATOM 3607 C C . LYS A 1 450 ? -9.673 -20.287 -2.907 1.00 79.06 450 LYS A C 1
ATOM 3609 O O . LYS A 1 450 ? -10.575 -19.809 -2.219 1.00 79.06 450 LYS A O 1
ATOM 3614 N N . GLY A 1 451 ? -8.990 -19.602 -3.825 1.00 69.00 451 GLY A N 1
ATOM 3615 C CA . GLY A 1 451 ? -9.421 -18.310 -4.353 1.00 69.00 451 GLY A CA 1
ATOM 3616 C C . GLY A 1 451 ? -9.191 -17.162 -3.386 1.00 69.00 451 GLY A C 1
ATOM 3617 O O . GLY A 1 451 ? -10.146 -16.629 -2.858 1.00 69.00 451 GLY A O 1
ATOM 3618 N N . LEU A 1 452 ? -7.934 -16.773 -3.168 1.00 76.56 452 LEU A N 1
ATOM 3619 C CA . LEU A 1 452 ? -7.577 -15.646 -2.294 1.00 76.56 452 LEU A CA 1
ATOM 3620 C C . LEU A 1 452 ? -7.812 -14.276 -2.939 1.00 76.56 452 LEU A C 1
ATOM 3622 O O . LEU A 1 452 ? -8.147 -13.319 -2.246 1.00 76.56 452 LEU A O 1
ATOM 3626 N N . TYR A 1 453 ? -7.626 -14.178 -4.252 1.00 84.62 453 TYR A N 1
ATOM 3627 C CA . TYR A 1 453 ? -7.587 -12.911 -4.974 1.00 84.62 453 TYR A CA 1
ATOM 3628 C C . TYR A 1 453 ? -8.850 -12.701 -5.800 1.00 84.62 453 TYR A C 1
ATOM 3630 O O . TYR A 1 453 ? -9.304 -13.616 -6.487 1.00 84.62 453 TYR A O 1
ATOM 3638 N N . ALA A 1 454 ? -9.388 -11.486 -5.753 1.00 86.88 454 ALA A N 1
ATOM 3639 C CA . ALA A 1 454 ? -10.520 -11.090 -6.575 1.00 86.88 454 ALA A CA 1
ATOM 3640 C C . ALA A 1 454 ? -10.089 -10.759 -8.014 1.00 86.88 454 ALA A C 1
ATOM 3642 O O . ALA A 1 454 ? -8.934 -10.424 -8.292 1.00 86.88 454 ALA A O 1
ATOM 3643 N N . ILE A 1 455 ? -11.053 -10.855 -8.929 1.00 88.00 455 ILE A N 1
ATOM 3644 C CA . ILE A 1 455 ? -10.896 -10.460 -10.329 1.00 88.00 455 ILE A CA 1
ATOM 3645 C C . ILE A 1 455 ? -10.880 -8.932 -10.402 1.00 88.00 455 ILE A C 1
ATOM 3647 O O . ILE A 1 455 ? -11.831 -8.278 -9.980 1.00 88.00 455 ILE A O 1
ATOM 3651 N N . ASP A 1 456 ? -9.810 -8.371 -10.956 1.00 88.88 456 ASP A N 1
ATOM 3652 C CA . ASP A 1 456 ? -9.621 -6.932 -11.149 1.00 88.88 456 ASP A CA 1
ATOM 3653 C C . ASP A 1 456 ? -10.209 -6.506 -12.510 1.00 88.88 456 ASP A C 1
ATOM 3655 O O . ASP A 1 456 ? -9.720 -6.966 -13.547 1.00 88.88 456 ASP A O 1
ATOM 3659 N N . PRO A 1 457 ? -11.245 -5.649 -12.563 1.00 87.00 457 PRO A N 1
ATOM 3660 C CA . PRO A 1 457 ? -11.873 -5.257 -13.827 1.00 87.00 457 PRO A CA 1
ATOM 3661 C C . PRO A 1 457 ? -10.928 -4.546 -14.807 1.00 87.00 457 PRO A C 1
ATOM 3663 O O . PRO A 1 457 ? -11.147 -4.602 -16.021 1.00 87.00 457 PRO A O 1
ATOM 3666 N N . GLN A 1 458 ? -9.882 -3.884 -14.303 1.00 87.56 458 GLN A N 1
ATOM 3667 C CA . GLN A 1 458 ? -8.933 -3.124 -15.119 1.00 87.56 458 GLN A CA 1
ATOM 3668 C C . GLN A 1 458 ? -7.675 -3.925 -15.477 1.00 87.56 458 GLN A C 1
ATOM 3670 O O . GLN A 1 458 ? -7.081 -3.686 -16.534 1.00 87.56 458 GLN A O 1
ATOM 3675 N N . ASP A 1 459 ? -7.299 -4.906 -14.651 1.00 88.81 459 ASP A N 1
ATOM 3676 C CA . ASP A 1 459 ? -6.096 -5.715 -14.848 1.00 88.81 459 ASP A CA 1
ATOM 3677 C C . ASP A 1 459 ? -6.387 -7.131 -15.372 1.00 88.81 459 ASP A C 1
ATOM 3679 O O . ASP A 1 459 ? -6.381 -8.131 -14.651 1.00 88.81 459 ASP A O 1
ATOM 3683 N N . LEU A 1 460 ? -6.570 -7.226 -16.692 1.00 87.56 460 LEU A N 1
ATOM 3684 C CA . LEU A 1 460 ? -6.711 -8.515 -17.372 1.00 87.56 460 LEU A CA 1
ATOM 3685 C C . LEU A 1 460 ? -5.477 -9.415 -17.192 1.00 87.56 460 LEU A C 1
ATOM 3687 O O . LEU A 1 460 ? -5.628 -10.632 -17.133 1.00 87.56 460 LEU A O 1
ATOM 3691 N N . ALA A 1 461 ? -4.274 -8.835 -17.126 1.00 87.94 461 ALA A N 1
ATOM 3692 C CA . ALA A 1 461 ? -3.043 -9.608 -17.012 1.00 87.94 461 ALA A CA 1
ATOM 3693 C C . ALA A 1 461 ? -2.975 -10.294 -15.640 1.00 87.94 461 ALA A C 1
ATOM 3695 O O . ALA A 1 461 ? -2.783 -11.507 -15.583 1.00 87.94 461 ALA A O 1
ATOM 3696 N N . GLY A 1 462 ? -3.236 -9.568 -14.552 1.00 87.56 462 GLY A N 1
ATOM 3697 C CA . GLY A 1 462 ? -3.374 -10.148 -13.213 1.00 87.56 462 GLY A CA 1
ATOM 3698 C C . GLY A 1 462 ? -4.431 -11.254 -13.143 1.00 87.56 462 GLY A C 1
ATOM 3699 O O . GLY A 1 462 ? -4.173 -12.315 -12.577 1.00 87.56 462 GLY A O 1
ATOM 3700 N N . ASN A 1 463 ? -5.584 -11.069 -13.792 1.00 88.56 463 ASN A N 1
ATOM 3701 C CA . ASN A 1 463 ? -6.654 -12.077 -13.804 1.00 88.56 463 ASN A CA 1
ATOM 3702 C C . ASN A 1 463 ? -6.243 -13.401 -14.465 1.00 88.56 463 ASN A C 1
ATOM 3704 O O . ASN A 1 463 ? -6.716 -14.460 -14.062 1.00 88.56 463 ASN A O 1
ATOM 3708 N N . GLU A 1 464 ? -5.349 -13.369 -15.454 1.00 86.56 464 GLU A N 1
ATOM 3709 C CA . GLU A 1 464 ? -4.800 -14.587 -16.064 1.00 86.56 464 GLU A CA 1
ATOM 3710 C C . GLU A 1 464 ? -3.865 -15.350 -15.124 1.00 86.56 464 GLU A C 1
ATOM 3712 O O . GLU A 1 464 ? -3.774 -16.571 -15.223 1.00 86.56 464 GLU A O 1
ATOM 3717 N N . ALA A 1 465 ? -3.190 -14.646 -14.210 1.00 84.62 465 ALA A N 1
ATOM 3718 C CA . ALA A 1 465 ? -2.357 -15.254 -13.175 1.00 84.62 465 ALA A CA 1
ATOM 3719 C C . ALA A 1 465 ? -3.171 -15.708 -11.951 1.00 84.62 465 ALA A C 1
ATOM 3721 O O . ALA A 1 465 ? -2.685 -16.504 -11.146 1.00 84.62 465 ALA A O 1
ATOM 3722 N N . ALA A 1 466 ? -4.425 -15.261 -11.812 1.00 82.94 466 ALA A N 1
ATOM 3723 C CA . ALA A 1 466 ? -5.278 -15.599 -10.675 1.00 82.94 466 ALA A CA 1
ATOM 3724 C C . ALA A 1 466 ? -5.423 -17.114 -10.417 1.00 82.94 466 ALA A C 1
ATOM 3726 O O . ALA A 1 466 ? -5.399 -17.493 -9.250 1.00 82.94 466 ALA A O 1
ATOM 3727 N N . PRO A 1 467 ? -5.506 -18.017 -11.418 1.00 79.06 467 PRO A N 1
ATOM 3728 C CA . PRO A 1 467 ? -5.527 -19.460 -11.164 1.00 79.06 467 PRO A CA 1
ATOM 3729 C C . PRO A 1 467 ? -4.244 -20.005 -10.521 1.00 79.06 467 PRO A C 1
ATOM 3731 O O . PRO A 1 467 ? -4.309 -20.973 -9.768 1.00 79.06 467 PRO A O 1
ATOM 3734 N N . GLN A 1 468 ? -3.092 -19.396 -10.810 1.00 77.25 468 GLN A N 1
ATOM 3735 C CA . GLN A 1 468 ? -1.791 -19.807 -10.273 1.00 77.25 468 GLN A CA 1
ATOM 3736 C C . GLN A 1 468 ? -1.542 -19.197 -8.895 1.00 77.25 468 GLN A C 1
ATOM 3738 O O . GLN A 1 468 ? -1.029 -19.863 -8.004 1.00 77.25 468 GLN A O 1
ATOM 3743 N N . MET A 1 469 ? -1.976 -17.952 -8.694 1.00 74.56 469 MET A N 1
ATOM 3744 C CA . MET A 1 469 ? -1.890 -17.262 -7.406 1.00 74.56 469 MET A CA 1
ATOM 3745 C C . MET A 1 469 ? -2.971 -17.674 -6.402 1.00 74.56 469 MET A C 1
ATOM 3747 O O . MET A 1 469 ? -2.762 -17.625 -5.195 1.00 74.56 469 MET A O 1
ATOM 3751 N N . GLY A 1 470 ? -4.151 -18.042 -6.892 1.00 69.31 470 GLY A N 1
ATOM 3752 C CA . GLY A 1 470 ? -5.327 -18.441 -6.121 1.00 69.31 470 GLY A CA 1
ATOM 3753 C C . GLY A 1 470 ? -5.515 -19.954 -6.069 1.00 69.31 470 GLY A C 1
ATOM 3754 O O . GLY A 1 470 ? -6.660 -20.414 -5.986 1.00 69.31 470 GLY A O 1
ATOM 3755 N N . GLY A 1 471 ? -4.411 -20.705 -6.166 1.00 67.88 471 GLY A N 1
ATOM 3756 C CA . GLY A 1 471 ? -4.378 -22.162 -6.093 1.00 67.88 471 GLY A CA 1
ATOM 3757 C C . GLY A 1 471 ? -5.093 -22.720 -4.860 1.00 67.88 471 GLY A C 1
ATOM 3758 O O . GLY A 1 471 ? -5.454 -22.001 -3.927 1.00 67.88 471 GLY A O 1
ATOM 3759 N N . THR A 1 472 ? -5.347 -24.027 -4.877 1.00 70.12 472 THR A N 1
ATOM 3760 C CA . THR A 1 472 ? -5.979 -24.698 -3.735 1.00 70.12 472 THR A CA 1
ATOM 3761 C C . THR A 1 472 ? -4.900 -25.065 -2.725 1.00 70.12 472 THR A C 1
ATOM 3763 O O . THR A 1 472 ? -3.917 -25.701 -3.093 1.00 70.12 472 THR A O 1
ATOM 3766 N N . VAL A 1 473 ? -5.069 -24.638 -1.477 1.00 68.69 473 VAL A N 1
ATOM 3767 C CA . VAL A 1 473 ? -4.210 -25.039 -0.360 1.00 68.69 473 VAL A CA 1
ATOM 3768 C C . VAL A 1 473 ? -4.975 -26.061 0.460 1.00 68.69 473 VAL A C 1
ATOM 3770 O O . VAL A 1 473 ? -6.019 -25.740 1.031 1.00 68.69 473 VAL A O 1
ATOM 3773 N N . ASP A 1 474 ? -4.460 -27.283 0.507 1.00 67.00 474 ASP A N 1
ATOM 3774 C CA . ASP A 1 474 ? -5.033 -28.355 1.312 1.00 67.00 474 ASP A CA 1
ATOM 3775 C C . ASP A 1 474 ? -4.566 -28.213 2.767 1.00 67.00 474 ASP A C 1
ATOM 3777 O O . ASP A 1 474 ? -3.376 -28.090 3.054 1.00 67.00 474 ASP A O 1
ATOM 3781 N N . PHE A 1 475 ? -5.516 -28.202 3.700 1.00 63.75 475 PHE A N 1
ATOM 3782 C CA . PHE A 1 475 ? -5.254 -28.137 5.139 1.00 63.75 475 PHE A CA 1
ATOM 3783 C C . PHE A 1 475 ? -5.020 -29.521 5.744 1.00 63.75 475 PHE A C 1
ATOM 3785 O O . PHE A 1 475 ? -4.326 -29.651 6.752 1.00 63.75 475 PHE A O 1
ATOM 3792 N N . ALA A 1 476 ? -5.620 -30.550 5.148 1.00 61.50 476 ALA A N 1
ATOM 3793 C CA . ALA A 1 476 ? -5.492 -31.934 5.566 1.00 61.50 476 ALA A CA 1
ATOM 3794 C C . ALA A 1 476 ? -5.693 -32.868 4.369 1.00 61.50 476 ALA A C 1
ATOM 3796 O O . ALA A 1 476 ? -6.441 -32.565 3.440 1.00 61.50 476 ALA A O 1
ATOM 3797 N N . LEU A 1 477 ? -5.062 -34.041 4.419 1.00 57.12 477 LEU A N 1
ATOM 3798 C CA . LEU A 1 477 ? -5.384 -35.128 3.501 1.00 57.12 477 LEU A CA 1
ATOM 3799 C C . LEU A 1 477 ? -6.801 -35.619 3.830 1.00 57.12 477 LEU A C 1
ATOM 3801 O O . LEU A 1 477 ? -7.025 -36.168 4.909 1.00 57.12 477 LEU A O 1
ATOM 3805 N N . ASN A 1 478 ? -7.745 -35.443 2.899 1.00 53.00 478 ASN A N 1
ATOM 3806 C CA . ASN A 1 478 ? -9.138 -35.912 3.024 1.00 53.00 478 ASN A CA 1
ATOM 3807 C C . ASN A 1 478 ? -9.246 -37.385 3.466 1.00 53.00 478 ASN A C 1
ATOM 3809 O O . ASN A 1 478 ? -10.219 -37.783 4.106 1.00 53.00 478 ASN A O 1
ATOM 3813 N N . ASP A 1 479 ? -8.232 -38.191 3.153 1.00 56.41 479 ASP A N 1
ATOM 3814 C CA . ASP A 1 479 ? -8.227 -39.628 3.409 1.00 56.41 479 ASP A CA 1
ATOM 3815 C C . ASP A 1 479 ? -7.940 -39.993 4.877 1.00 56.41 479 ASP A C 1
ATOM 3817 O O . ASP A 1 479 ? -8.291 -41.090 5.314 1.00 56.41 479 ASP A O 1
ATOM 3821 N N . SER A 1 480 ? -7.320 -39.100 5.661 1.00 57.62 480 SER A N 1
ATOM 3822 C CA . SER A 1 480 ? -6.883 -39.402 7.034 1.00 57.62 480 SER A CA 1
ATOM 3823 C C . SER A 1 480 ? -7.821 -38.873 8.121 1.00 57.62 480 SER A C 1
ATOM 3825 O O . SER A 1 480 ? -7.839 -39.428 9.222 1.00 57.62 480 SER A O 1
ATOM 3827 N N . ASN A 1 481 ? -8.638 -37.851 7.834 1.00 65.12 481 ASN A N 1
ATOM 3828 C CA . ASN A 1 481 ? -9.577 -37.288 8.803 1.00 65.12 481 ASN A CA 1
ATOM 3829 C C . ASN A 1 481 ? -10.916 -36.899 8.160 1.00 65.12 481 ASN A C 1
ATOM 3831 O O . ASN A 1 481 ? -11.033 -35.864 7.511 1.00 65.12 481 ASN A O 1
ATOM 3835 N N . LYS A 1 482 ? -11.959 -37.694 8.434 1.00 69.69 482 LYS A N 1
ATOM 3836 C CA . LYS A 1 482 ? -13.317 -37.482 7.904 1.00 69.69 482 LYS A CA 1
ATOM 3837 C C . LYS A 1 482 ? -13.991 -36.189 8.379 1.00 69.69 482 LYS A C 1
ATOM 3839 O O . LYS A 1 482 ? -15.016 -35.844 7.804 1.00 69.69 482 LYS A O 1
ATOM 3844 N N . LEU A 1 483 ? -13.459 -35.504 9.396 1.00 69.31 483 LEU A N 1
ATOM 3845 C CA . LEU A 1 483 ? -13.954 -34.190 9.827 1.00 69.31 483 LEU A CA 1
ATOM 3846 C C . LEU A 1 483 ? -13.518 -33.066 8.882 1.00 69.31 483 LEU A C 1
ATOM 3848 O O . LEU A 1 483 ? -14.125 -32.003 8.902 1.00 69.31 483 LEU A O 1
ATOM 3852 N N . PHE A 1 484 ? -12.482 -33.274 8.066 1.00 71.06 484 PHE A N 1
ATOM 3853 C CA . PHE A 1 484 ? -12.058 -32.311 7.057 1.00 71.06 484 PHE A CA 1
ATOM 3854 C C . PHE A 1 484 ? -12.700 -32.682 5.720 1.00 71.06 484 PHE A C 1
ATOM 3856 O O . PHE A 1 484 ? -12.345 -33.692 5.120 1.00 71.06 484 PHE A O 1
ATOM 3863 N N . GLN A 1 485 ? -13.678 -31.894 5.270 1.00 74.56 485 GLN A N 1
ATOM 3864 C CA . GLN A 1 485 ? -14.389 -32.102 4.007 1.00 74.56 485 GLN A CA 1
ATOM 3865 C C . GLN A 1 485 ? -14.713 -30.769 3.326 1.00 74.56 485 GLN A C 1
ATOM 3867 O O . GLN A 1 485 ? -14.986 -29.762 3.974 1.00 74.56 485 GLN A O 1
ATOM 3872 N N . GLY A 1 486 ? -14.747 -30.775 1.993 1.00 78.62 486 GLY A N 1
ATOM 3873 C CA . GLY A 1 486 ? -15.147 -29.615 1.193 1.00 78.62 486 GLY A CA 1
ATOM 3874 C C . GLY A 1 486 ? -14.062 -28.545 1.035 1.00 78.62 486 GLY A C 1
ATOM 3875 O O . GLY A 1 486 ? -12.961 -28.654 1.573 1.00 78.62 486 GLY A O 1
ATOM 3876 N N . ILE A 1 487 ? -14.391 -27.512 0.254 1.00 77.62 487 ILE A N 1
ATOM 3877 C CA . ILE A 1 487 ? -13.481 -26.420 -0.118 1.00 77.62 487 ILE A CA 1
ATOM 3878 C C . ILE A 1 487 ? -14.029 -25.107 0.438 1.00 77.62 487 ILE A C 1
ATOM 3880 O O . ILE A 1 487 ? -15.170 -24.734 0.161 1.00 77.62 487 ILE A O 1
ATOM 3884 N N . LEU A 1 488 ? -13.201 -24.379 1.181 1.00 79.88 488 LEU A N 1
ATOM 3885 C CA . LEU A 1 488 ? -13.487 -23.022 1.621 1.00 79.88 488 LEU A CA 1
ATOM 3886 C C . LEU A 1 488 ? -13.086 -22.022 0.534 1.00 79.88 488 LEU A C 1
ATOM 3888 O O . LEU A 1 488 ? -11.902 -21.846 0.253 1.00 79.88 488 LEU A O 1
ATOM 3892 N N . SER A 1 489 ? -14.057 -21.318 -0.042 1.00 75.81 489 SER A N 1
ATOM 3893 C CA . SER A 1 489 ? -13.749 -20.156 -0.881 1.00 75.81 489 SER A CA 1
ATOM 3894 C C . SER A 1 489 ? -13.430 -18.948 0.006 1.00 75.81 489 SER A C 1
ATOM 3896 O O . SER A 1 489 ? -14.263 -18.551 0.824 1.00 75.81 489 SER A O 1
ATOM 3898 N N . LYS A 1 490 ? -12.224 -18.383 -0.125 1.00 70.94 490 LYS A N 1
ATOM 3899 C CA . LYS A 1 490 ? -11.751 -17.210 0.636 1.00 70.94 490 LYS A CA 1
ATOM 3900 C C . LYS A 1 490 ? -11.446 -16.032 -0.296 1.00 70.94 490 LYS A C 1
ATOM 3902 O O . LYS A 1 490 ? -10.357 -15.470 -0.245 1.00 70.94 490 LYS A O 1
ATOM 3907 N N . GLU A 1 491 ? -12.401 -15.635 -1.132 1.00 67.56 491 GLU A N 1
ATOM 3908 C CA . GLU A 1 491 ? -12.190 -14.495 -2.034 1.00 67.56 491 GLU A CA 1
ATOM 3909 C C . GLU A 1 491 ? -12.085 -13.179 -1.252 1.00 67.56 491 GLU A C 1
ATOM 3911 O O . GLU A 1 491 ? -13.059 -12.681 -0.677 1.00 67.56 491 GLU A O 1
ATOM 3916 N N . VAL A 1 492 ? -10.882 -12.594 -1.234 1.00 75.25 492 VAL A N 1
ATOM 3917 C CA . VAL A 1 492 ? -10.647 -11.261 -0.679 1.00 75.25 492 VAL A CA 1
ATOM 3918 C C . VAL A 1 492 ? -11.060 -10.230 -1.723 1.00 75.25 492 VAL A C 1
ATOM 3920 O O . VAL A 1 492 ? -10.361 -9.994 -2.703 1.00 75.25 492 VAL A O 1
ATOM 3923 N N . LYS A 1 493 ? -12.199 -9.573 -1.486 1.00 79.25 493 LYS A N 1
ATOM 3924 C CA . LYS A 1 493 ? -12.856 -8.664 -2.447 1.00 79.25 493 LYS A CA 1
ATOM 3925 C C . LYS A 1 493 ? -12.013 -7.474 -2.922 1.00 79.25 493 LYS A C 1
ATOM 3927 O O . LYS A 1 493 ? -12.334 -6.889 -3.947 1.00 79.25 493 LYS A O 1
ATOM 3932 N N . TYR A 1 494 ? -10.988 -7.088 -2.167 1.00 86.69 494 TYR A N 1
ATOM 3933 C CA . TYR A 1 494 ? -10.275 -5.820 -2.357 1.00 86.69 494 TYR A CA 1
ATOM 3934 C C . TYR A 1 494 ? -8.828 -5.983 -2.835 1.00 86.69 494 TYR A C 1
ATOM 3936 O O . TYR A 1 494 ? -8.152 -4.981 -3.066 1.00 86.69 494 TYR A O 1
ATOM 3944 N N . ILE A 1 495 ? -8.348 -7.224 -2.967 1.00 90.06 495 ILE A N 1
ATOM 3945 C CA . ILE A 1 495 ? -6.973 -7.521 -3.374 1.00 90.06 495 ILE A CA 1
ATOM 3946 C C . ILE A 1 495 ? -7.002 -8.355 -4.651 1.00 90.06 495 ILE A C 1
ATOM 3948 O O . ILE A 1 495 ? -7.562 -9.452 -4.672 1.00 90.06 495 ILE A O 1
ATOM 3952 N N . GLY A 1 496 ? -6.399 -7.821 -5.709 1.00 89.75 496 GLY A N 1
ATOM 3953 C CA . GLY A 1 496 ? -6.291 -8.472 -7.007 1.00 89.75 496 GLY A CA 1
ATOM 3954 C C . GLY A 1 496 ? -5.022 -9.309 -7.132 1.00 89.75 496 GLY A C 1
ATOM 3955 O O . GLY A 1 496 ? -4.022 -9.064 -6.453 1.00 89.75 496 GLY A O 1
ATOM 3956 N N . ALA A 1 497 ? -5.050 -10.282 -8.040 1.00 88.69 497 ALA A N 1
ATOM 3957 C CA . ALA A 1 497 ? -3.862 -11.044 -8.407 1.00 88.69 497 ALA A CA 1
ATOM 3958 C C . ALA A 1 497 ? -2.829 -10.149 -9.126 1.00 88.69 497 ALA A C 1
ATOM 3960 O O . ALA A 1 497 ? -3.175 -9.146 -9.762 1.00 88.69 497 ALA A O 1
ATOM 3961 N N . THR A 1 498 ? -1.552 -10.508 -9.012 1.00 89.31 498 THR A N 1
ATOM 3962 C CA . THR A 1 498 ? -0.399 -9.862 -9.648 1.00 89.31 498 THR A CA 1
ATOM 3963 C C . THR A 1 498 ? 0.262 -10.813 -10.638 1.00 89.31 498 THR A C 1
ATOM 3965 O O . THR A 1 498 ? 0.725 -11.889 -10.280 1.00 89.31 498 THR A O 1
ATOM 3968 N N . LYS A 1 499 ? 0.369 -10.397 -11.898 1.00 89.38 499 LYS A N 1
ATOM 3969 C CA . LYS A 1 499 ? 1.155 -11.121 -12.901 1.00 89.38 499 LYS A CA 1
ATOM 3970 C C . LYS A 1 499 ? 2.491 -10.423 -13.088 1.00 89.38 499 LYS A C 1
ATOM 3972 O O . LYS A 1 499 ? 2.537 -9.194 -13.132 1.00 89.38 499 LYS A O 1
ATOM 3977 N N . PHE A 1 500 ? 3.569 -11.178 -13.236 1.00 91.06 500 PHE A N 1
ATOM 3978 C CA . PHE A 1 500 ? 4.894 -10.616 -13.482 1.00 91.06 500 PHE A CA 1
ATOM 3979 C C . PHE A 1 500 ? 5.480 -11.187 -14.766 1.00 91.06 500 PHE A C 1
ATOM 3981 O O . PHE A 1 500 ? 5.150 -12.283 -15.210 1.00 91.06 500 PHE A O 1
ATOM 3988 N N . ARG A 1 501 ? 6.399 -10.455 -15.389 1.00 89.75 501 ARG A N 1
ATOM 3989 C CA . ARG A 1 501 ? 7.204 -11.043 -16.458 1.00 89.75 501 ARG A CA 1
ATOM 3990 C C . ARG A 1 501 ? 8.032 -12.192 -15.904 1.00 89.75 501 ARG A C 1
ATOM 3992 O O . ARG A 1 501 ? 8.679 -12.039 -14.873 1.00 89.75 501 ARG A O 1
ATOM 3999 N N . LEU A 1 502 ? 8.073 -13.295 -16.649 1.00 86.31 502 LEU A N 1
ATOM 4000 C CA . LEU A 1 502 ? 8.836 -14.496 -16.294 1.00 86.31 502 LEU A CA 1
ATOM 4001 C C . LEU A 1 502 ? 8.362 -15.180 -14.999 1.00 86.31 502 LEU A C 1
ATOM 4003 O O . LEU A 1 502 ? 9.146 -15.879 -14.363 1.00 86.31 502 LEU A O 1
ATOM 4007 N N . ASP A 1 503 ? 7.087 -15.023 -14.634 1.00 78.62 503 ASP A N 1
ATOM 4008 C CA . ASP A 1 503 ? 6.457 -15.759 -13.527 1.00 78.62 503 ASP A CA 1
ATOM 4009 C C . ASP A 1 503 ? 6.123 -17.221 -13.875 1.00 78.62 503 ASP A C 1
ATOM 4011 O O . ASP A 1 503 ? 5.773 -18.005 -13.006 1.00 78.62 503 ASP A O 1
ATOM 4015 N N . GLY A 1 504 ? 6.271 -17.620 -15.141 1.00 78.44 504 GLY A N 1
ATOM 4016 C CA . GLY A 1 504 ? 5.924 -18.964 -15.606 1.00 78.44 504 GLY A CA 1
ATOM 4017 C C . GLY A 1 504 ? 4.439 -19.130 -15.924 1.00 78.44 504 GLY A C 1
ATOM 4018 O O . GLY A 1 504 ? 4.028 -20.230 -16.295 1.00 78.44 504 GLY A O 1
ATOM 4019 N N . ALA A 1 505 ? 3.650 -18.051 -15.848 1.00 75.88 505 ALA A N 1
ATOM 4020 C CA . ALA A 1 505 ? 2.223 -18.116 -16.090 1.00 75.88 505 ALA A CA 1
ATOM 4021 C C . ALA A 1 505 ? 1.883 -18.382 -17.551 1.00 75.88 505 ALA A C 1
ATOM 4023 O O . ALA A 1 505 ? 1.036 -19.218 -17.851 1.00 75.88 505 ALA A O 1
ATOM 4024 N N . ASN A 1 506 ? 2.561 -17.654 -18.438 1.00 77.06 506 ASN A N 1
ATOM 4025 C CA . ASN A 1 506 ? 2.409 -17.683 -19.886 1.00 77.06 506 ASN A CA 1
ATOM 4026 C C . ASN A 1 506 ? 3.776 -17.466 -20.555 1.00 77.06 506 ASN A C 1
ATOM 4028 O O . ASN A 1 506 ? 4.761 -17.097 -19.912 1.00 77.06 506 ASN A O 1
ATOM 4032 N N . THR A 1 507 ? 3.839 -17.658 -21.874 1.00 81.50 507 THR A N 1
ATOM 4033 C CA . THR A 1 507 ? 5.017 -17.291 -22.671 1.00 81.50 507 THR A CA 1
ATOM 4034 C C . THR A 1 507 ? 5.284 -15.789 -22.593 1.00 81.50 507 THR A C 1
ATOM 4036 O O . THR A 1 507 ? 4.366 -14.982 -22.745 1.00 81.50 507 THR A O 1
ATOM 4039 N N . ASP A 1 508 ? 6.545 -15.407 -22.409 1.00 88.62 508 ASP A N 1
ATOM 4040 C CA . ASP A 1 508 ? 6.939 -14.003 -22.325 1.00 88.62 508 ASP A CA 1
ATOM 4041 C C . ASP A 1 508 ? 6.890 -13.318 -23.702 1.00 88.62 508 ASP A C 1
ATOM 4043 O O . ASP A 1 508 ? 7.664 -13.641 -24.607 1.00 88.62 508 ASP A O 1
ATOM 4047 N N . TYR A 1 509 ? 5.979 -12.351 -23.848 1.00 90.38 509 TYR A N 1
ATOM 4048 C CA . TYR A 1 509 ? 5.736 -11.640 -25.109 1.00 90.38 509 TYR A CA 1
ATOM 4049 C C . TYR A 1 509 ? 6.972 -10.883 -25.617 1.00 90.38 509 TYR A C 1
ATOM 4051 O O . TYR A 1 509 ? 7.188 -10.780 -26.827 1.00 90.38 509 TYR A O 1
ATOM 4059 N N . LEU A 1 510 ? 7.817 -10.398 -24.701 1.00 91.94 510 LEU A N 1
ATOM 4060 C CA . LEU A 1 510 ? 9.030 -9.674 -25.050 1.00 91.94 510 LEU A CA 1
ATOM 4061 C C . LEU A 1 510 ? 10.106 -10.592 -25.614 1.00 91.94 510 LEU A C 1
ATOM 4063 O O . LEU A 1 510 ? 10.717 -10.245 -26.624 1.00 91.94 510 LEU A O 1
ATOM 4067 N N . TYR A 1 511 ? 10.341 -11.756 -25.007 1.00 90.38 511 TYR A N 1
ATOM 4068 C CA . TYR A 1 511 ? 11.283 -12.734 -25.549 1.00 90.38 511 TYR A CA 1
ATOM 4069 C C . TYR A 1 511 ? 10.821 -13.297 -26.890 1.00 90.38 511 TYR A C 1
ATOM 4071 O O . TYR A 1 511 ? 11.655 -13.438 -27.786 1.00 90.38 511 TYR A O 1
ATOM 4079 N N . ASP A 1 512 ? 9.519 -13.519 -27.077 1.00 90.31 512 ASP A N 1
ATOM 4080 C CA . ASP A 1 512 ? 8.978 -13.869 -28.394 1.00 90.31 512 ASP A CA 1
ATOM 4081 C C . ASP A 1 512 ? 9.244 -12.747 -29.418 1.00 90.31 512 ASP A C 1
ATOM 4083 O O . ASP A 1 512 ? 9.835 -12.988 -30.471 1.00 90.31 512 ASP A O 1
ATOM 4087 N N . ALA A 1 513 ? 8.952 -11.485 -29.078 1.00 91.50 513 ALA A N 1
ATOM 4088 C CA . ALA A 1 513 ? 9.215 -10.359 -29.977 1.00 91.50 513 ALA A CA 1
ATOM 4089 C C . ALA A 1 513 ? 10.712 -10.187 -30.312 1.00 91.50 513 ALA A C 1
ATOM 4091 O O . ALA A 1 513 ? 11.064 -9.925 -31.467 1.00 91.50 513 ALA A O 1
ATOM 4092 N N . MET A 1 514 ? 11.604 -10.382 -29.332 1.00 90.62 514 MET A N 1
ATOM 4093 C CA . MET A 1 514 ? 13.059 -10.362 -29.539 1.00 90.62 514 MET A CA 1
ATOM 4094 C C . MET A 1 514 ? 13.496 -11.470 -30.498 1.00 90.62 514 MET A C 1
ATOM 4096 O O . MET A 1 514 ? 14.282 -11.219 -31.414 1.00 90.62 514 MET A O 1
ATOM 4100 N N . GLN A 1 515 ? 12.978 -12.687 -30.318 1.00 90.62 515 GLN A N 1
ATOM 4101 C CA . GLN A 1 515 ? 13.309 -13.817 -31.180 1.00 90.62 515 GLN A CA 1
ATOM 4102 C C . GLN A 1 515 ? 12.867 -13.562 -32.626 1.00 90.62 515 GLN A C 1
ATOM 4104 O O . GLN A 1 515 ? 13.636 -13.815 -33.555 1.00 90.62 515 GLN A O 1
ATOM 4109 N N . GLN A 1 516 ? 11.669 -13.008 -32.830 1.00 90.81 516 GLN A N 1
ATOM 4110 C CA . GLN A 1 516 ? 11.171 -12.685 -34.171 1.00 90.81 516 GLN A CA 1
ATOM 4111 C C . GLN A 1 516 ? 12.015 -11.607 -34.865 1.00 90.81 516 GLN A C 1
ATOM 4113 O O . GLN A 1 516 ? 12.331 -11.737 -36.049 1.00 90.81 516 GLN A O 1
ATOM 4118 N N . LEU A 1 517 ? 12.465 -10.581 -34.135 1.00 90.00 517 LEU A N 1
ATOM 4119 C CA . LEU A 1 517 ? 13.406 -9.588 -34.672 1.00 90.00 517 LEU A CA 1
ATOM 4120 C C . LEU A 1 517 ? 14.738 -10.210 -35.074 1.00 90.00 517 LEU A C 1
ATOM 4122 O O . LEU A 1 517 ? 15.234 -9.938 -36.167 1.00 90.00 517 LEU A O 1
ATOM 4126 N N . LEU A 1 518 ? 15.305 -11.058 -34.214 1.00 90.12 518 LEU A N 1
ATOM 4127 C CA . LEU A 1 518 ? 16.554 -11.759 -34.503 1.00 90.12 518 LEU A CA 1
ATOM 4128 C C . LEU A 1 518 ? 16.420 -12.667 -35.728 1.00 90.12 518 LEU A C 1
ATOM 4130 O O . LEU A 1 518 ? 17.330 -12.703 -36.553 1.00 90.12 518 LEU A O 1
ATOM 4134 N N . ASN A 1 519 ? 15.279 -13.332 -35.913 1.00 89.69 519 ASN A N 1
ATOM 4135 C CA . ASN A 1 519 ? 15.000 -14.104 -37.128 1.00 89.69 519 ASN A CA 1
ATOM 4136 C C . ASN A 1 519 ? 14.968 -13.199 -38.380 1.00 89.69 519 ASN A C 1
ATOM 4138 O O . ASN A 1 519 ? 15.438 -13.592 -39.447 1.00 89.69 519 ASN A O 1
ATOM 4142 N N . GLY A 1 520 ? 14.488 -11.959 -38.240 1.00 84.88 520 GLY A N 1
ATOM 4143 C CA . GLY A 1 520 ? 14.467 -10.937 -39.292 1.00 84.88 520 GLY A CA 1
ATOM 4144 C C . GLY A 1 520 ? 15.828 -10.317 -39.648 1.00 84.88 520 GLY A C 1
ATOM 4145 O O . GLY A 1 520 ? 15.901 -9.524 -40.590 1.00 84.88 520 GLY A O 1
ATOM 4146 N N . GLN A 1 521 ? 16.919 -10.674 -38.956 1.00 85.50 521 GLN A N 1
ATOM 4147 C CA . GLN A 1 521 ? 18.254 -10.087 -39.173 1.00 85.50 521 GLN A CA 1
ATOM 4148 C C . GLN A 1 521 ? 18.798 -10.274 -40.599 1.00 85.50 521 GLN A C 1
ATOM 4150 O O . GLN A 1 521 ? 19.634 -9.488 -41.039 1.00 85.50 521 GLN A O 1
ATOM 4155 N N . ALA A 1 522 ? 18.308 -11.271 -41.347 1.00 81.06 522 ALA A N 1
ATOM 4156 C CA . ALA A 1 522 ? 18.677 -11.474 -42.750 1.00 81.06 522 ALA A CA 1
ATOM 4157 C C . ALA A 1 522 ? 18.310 -10.270 -43.641 1.00 81.06 522 ALA A C 1
ATOM 4159 O O . ALA A 1 522 ? 18.994 -10.003 -44.625 1.00 81.06 522 ALA A O 1
ATOM 4160 N N . LEU A 1 523 ? 17.257 -9.527 -43.280 1.00 79.75 523 LEU A N 1
ATOM 4161 C CA . LEU A 1 523 ? 16.807 -8.332 -44.001 1.00 79.75 523 LEU A CA 1
ATOM 4162 C C . LEU A 1 523 ? 17.488 -7.049 -43.504 1.00 79.75 523 LEU A C 1
ATOM 4164 O O . LEU A 1 523 ? 17.548 -6.061 -44.230 1.00 79.75 523 LEU A O 1
ATOM 4168 N N . ASN A 1 524 ? 17.995 -7.046 -42.269 1.00 80.19 524 ASN A N 1
ATOM 4169 C CA . ASN A 1 524 ? 18.698 -5.913 -41.673 1.00 80.19 524 ASN A CA 1
ATOM 4170 C C . ASN A 1 524 ? 19.781 -6.421 -40.698 1.00 80.19 524 ASN A C 1
ATOM 4172 O O . ASN A 1 524 ? 19.488 -6.657 -39.520 1.00 80.19 524 ASN A O 1
ATOM 4176 N N . PRO A 1 525 ? 21.043 -6.545 -41.155 1.00 81.31 525 PRO A N 1
ATOM 4177 C CA . PRO A 1 525 ? 22.146 -7.078 -40.349 1.00 81.31 525 PRO A CA 1
ATOM 4178 C C . PRO A 1 525 ? 22.423 -6.293 -39.060 1.00 81.31 525 PRO A C 1
ATOM 4180 O O . PRO A 1 525 ? 22.983 -6.831 -38.104 1.00 81.31 525 PRO A O 1
ATOM 4183 N N . HIS A 1 526 ? 22.012 -5.023 -38.995 1.00 82.50 526 HIS A N 1
ATOM 4184 C CA . HIS A 1 526 ? 22.188 -4.196 -37.804 1.00 82.50 526 HIS A CA 1
ATOM 4185 C C . HIS A 1 526 ? 21.274 -4.613 -36.642 1.00 82.50 526 HIS A C 1
ATOM 4187 O O . HIS A 1 526 ? 21.601 -4.297 -35.499 1.00 82.50 526 HIS A O 1
ATOM 4193 N N . ILE A 1 527 ? 20.181 -5.353 -36.891 1.00 85.69 527 ILE A N 1
ATOM 4194 C CA . ILE A 1 527 ? 19.286 -5.847 -35.828 1.00 85.69 527 ILE A CA 1
ATOM 4195 C C . ILE A 1 527 ? 20.072 -6.668 -34.806 1.00 85.69 527 ILE A C 1
ATOM 4197 O O . ILE A 1 527 ? 19.930 -6.445 -33.606 1.00 85.69 527 ILE A O 1
ATOM 4201 N N . HIS A 1 528 ? 20.955 -7.557 -35.267 1.00 86.12 528 HIS A N 1
ATOM 4202 C CA . HIS A 1 528 ? 21.800 -8.353 -34.380 1.00 86.12 528 HIS A CA 1
ATOM 4203 C C . HIS A 1 528 ? 22.655 -7.468 -33.460 1.00 86.12 528 HIS A C 1
ATOM 4205 O O . HIS A 1 528 ? 22.725 -7.687 -32.250 1.00 86.12 528 HIS A O 1
ATOM 4211 N N . SER A 1 529 ? 23.272 -6.429 -34.034 1.00 84.50 529 SER A N 1
ATOM 4212 C CA . SER A 1 529 ? 24.100 -5.480 -33.288 1.00 84.50 529 SER A CA 1
ATOM 4213 C C . SER A 1 529 ? 23.289 -4.713 -32.246 1.00 84.50 529 SER A C 1
ATOM 4215 O O . SER A 1 529 ? 23.760 -4.547 -31.124 1.00 84.50 529 SER A O 1
ATOM 4217 N N . HIS A 1 530 ? 22.082 -4.257 -32.591 1.00 84.56 530 HIS A N 1
ATOM 4218 C CA . HIS A 1 530 ? 21.206 -3.550 -31.655 1.00 84.56 530 HIS A CA 1
ATOM 4219 C C . HIS A 1 530 ? 20.763 -4.473 -30.519 1.00 84.56 530 HIS A C 1
ATOM 4221 O O . HIS A 1 530 ? 20.934 -4.139 -29.346 1.00 84.56 530 HIS A O 1
ATOM 4227 N N . MET A 1 531 ? 20.260 -5.665 -30.854 1.00 87.94 531 MET A N 1
ATOM 4228 C CA . MET A 1 531 ? 19.725 -6.624 -29.882 1.00 87.94 531 MET A CA 1
ATOM 4229 C C . MET A 1 531 ? 20.769 -7.068 -28.858 1.00 87.94 531 MET A C 1
ATOM 4231 O O . MET A 1 531 ? 20.446 -7.198 -27.679 1.00 87.94 531 MET A O 1
ATOM 4235 N N . LYS A 1 532 ? 22.042 -7.202 -29.254 1.00 87.56 532 LYS A N 1
ATOM 4236 C CA . LYS A 1 532 ? 23.142 -7.501 -28.322 1.00 87.56 532 LYS A CA 1
ATOM 4237 C C . LYS A 1 532 ? 23.249 -6.486 -27.174 1.00 87.56 532 LYS A C 1
ATOM 4239 O O . LYS A 1 532 ? 23.635 -6.861 -26.071 1.00 87.56 532 LYS A O 1
ATOM 4244 N N . HIS A 1 533 ? 22.911 -5.221 -27.421 1.00 85.50 533 HIS A N 1
ATOM 4245 C CA . HIS A 1 533 ? 22.934 -4.162 -26.409 1.00 85.50 533 HIS A CA 1
ATOM 4246 C C . HIS A 1 533 ? 21.599 -3.997 -25.674 1.00 85.50 533 HIS A C 1
ATOM 4248 O O . HIS A 1 533 ? 21.594 -3.568 -24.523 1.00 85.50 533 HIS A O 1
ATOM 4254 N N . ILE A 1 534 ? 20.483 -4.341 -26.318 1.00 88.62 534 ILE A N 1
ATOM 4255 C CA . ILE A 1 534 ? 19.133 -4.173 -25.762 1.00 88.62 534 ILE A CA 1
ATOM 4256 C C . ILE A 1 534 ? 18.750 -5.334 -24.843 1.00 88.62 534 ILE A C 1
ATOM 4258 O O . ILE A 1 534 ? 18.141 -5.100 -23.807 1.00 88.62 534 ILE A O 1
ATOM 4262 N N . ILE A 1 535 ? 19.129 -6.575 -25.164 1.00 90.25 535 ILE A N 1
ATOM 4263 C CA . ILE A 1 535 ? 18.766 -7.754 -24.358 1.00 90.25 535 ILE A CA 1
ATOM 4264 C C . ILE A 1 535 ? 19.233 -7.625 -22.896 1.00 90.25 535 ILE A C 1
ATOM 4266 O O . ILE A 1 535 ? 18.405 -7.827 -22.008 1.00 90.25 535 ILE A O 1
ATOM 4270 N N . PRO A 1 536 ? 20.504 -7.272 -22.596 1.00 90.81 536 PRO A N 1
ATOM 4271 C CA . PRO A 1 536 ? 20.938 -7.081 -21.211 1.00 90.81 536 PRO A CA 1
ATOM 4272 C C . PRO A 1 536 ? 20.142 -5.988 -20.494 1.00 90.81 536 PRO A C 1
ATOM 4274 O O . PRO A 1 536 ? 19.804 -6.142 -19.328 1.00 90.81 536 PRO A O 1
ATOM 4277 N N . TRP A 1 537 ? 19.790 -4.924 -21.216 1.00 87.19 537 TRP A N 1
ATOM 4278 C CA . TRP A 1 537 ? 19.023 -3.802 -20.691 1.00 87.19 537 TRP A CA 1
ATOM 4279 C C . TRP A 1 537 ? 17.576 -4.194 -20.359 1.00 87.19 537 TRP A C 1
ATOM 4281 O O . TRP A 1 537 ? 17.077 -3.900 -19.280 1.00 87.19 537 TRP A O 1
ATOM 4291 N N . ILE A 1 538 ? 16.902 -4.941 -21.238 1.00 88.81 538 ILE A N 1
ATOM 4292 C CA . ILE A 1 538 ? 15.565 -5.475 -20.943 1.00 88.81 538 ILE A CA 1
ATOM 4293 C C . ILE A 1 538 ? 15.614 -6.400 -19.724 1.00 88.81 538 ILE A C 1
ATOM 4295 O O . ILE A 1 538 ? 14.737 -6.313 -18.871 1.00 88.81 538 ILE A O 1
ATOM 4299 N N . ARG A 1 539 ? 16.647 -7.242 -19.603 1.00 88.38 539 ARG A N 1
ATOM 4300 C CA . ARG A 1 539 ? 16.807 -8.116 -18.432 1.00 88.38 539 ARG A CA 1
ATOM 4301 C C . ARG A 1 539 ? 16.989 -7.337 -17.139 1.00 88.38 539 ARG A C 1
ATOM 4303 O O . ARG A 1 539 ? 16.406 -7.665 -16.115 1.00 88.38 539 ARG A O 1
ATOM 4310 N N . GLU A 1 540 ? 17.791 -6.282 -17.182 1.00 85.88 540 GLU A N 1
ATOM 4311 C CA . GLU A 1 540 ? 18.055 -5.458 -16.009 1.00 85.88 540 GLU A CA 1
ATOM 4312 C C . GLU A 1 540 ? 16.787 -4.775 -15.485 1.00 85.88 540 GLU A C 1
ATOM 4314 O O . GLU A 1 540 ? 16.595 -4.720 -14.271 1.00 85.88 540 GLU A O 1
ATOM 4319 N N . TYR A 1 541 ? 15.913 -4.308 -16.379 1.00 84.75 541 TYR A N 1
ATOM 4320 C CA . TYR A 1 541 ? 14.825 -3.402 -16.009 1.00 84.75 541 TYR A CA 1
ATOM 4321 C C . TYR A 1 541 ? 13.408 -3.948 -16.145 1.00 84.75 541 TYR A C 1
ATOM 4323 O O . TYR A 1 541 ? 12.490 -3.359 -15.580 1.00 84.75 541 TYR A O 1
ATOM 4331 N N . ALA A 1 542 ? 13.202 -4.986 -16.947 1.00 88.75 542 ALA A N 1
ATOM 4332 C CA . ALA A 1 542 ? 11.876 -5.505 -17.249 1.00 88.75 542 ALA A CA 1
ATOM 4333 C C . ALA A 1 542 ? 11.693 -6.962 -16.804 1.00 88.75 542 ALA A C 1
ATOM 4335 O O . ALA A 1 542 ? 10.565 -7.456 -16.854 1.00 88.75 542 ALA A O 1
ATOM 4336 N N . ASP A 1 543 ? 12.748 -7.673 -16.392 1.00 88.50 543 ASP A N 1
ATOM 4337 C CA . ASP A 1 543 ? 12.581 -8.986 -15.759 1.00 88.50 543 ASP A CA 1
ATOM 4338 C C . ASP A 1 543 ? 11.846 -8.813 -14.425 1.00 88.50 543 ASP A C 1
ATOM 4340 O O . ASP A 1 543 ? 12.200 -7.948 -13.622 1.00 88.50 543 ASP A O 1
ATOM 4344 N N . TYR A 1 544 ? 10.802 -9.619 -14.206 1.00 87.50 544 TYR A N 1
ATOM 4345 C CA . TYR A 1 544 ? 9.891 -9.513 -13.058 1.00 87.50 544 TYR A CA 1
ATOM 4346 C C . TYR A 1 544 ? 9.220 -8.141 -12.906 1.00 87.50 544 TYR A C 1
ATOM 4348 O O . TYR A 1 544 ? 8.765 -7.785 -11.819 1.00 87.50 544 TYR A O 1
ATOM 4356 N N . ALA A 1 545 ? 9.120 -7.369 -13.993 1.00 91.75 545 ALA A N 1
ATOM 4357 C CA . ALA A 1 545 ? 8.222 -6.223 -14.036 1.00 91.75 545 ALA A CA 1
ATOM 4358 C C . ALA A 1 545 ? 6.768 -6.701 -13.945 1.00 91.75 545 ALA A C 1
ATOM 4360 O O . ALA A 1 545 ? 6.415 -7.754 -14.485 1.00 91.75 545 ALA A O 1
ATOM 4361 N N . LEU A 1 546 ? 5.925 -5.913 -13.283 1.00 93.31 546 LEU A N 1
ATOM 4362 C CA . LEU A 1 546 ? 4.489 -6.165 -13.204 1.00 93.31 546 LEU A CA 1
ATOM 4363 C C . LEU A 1 546 ? 3.890 -6.146 -14.617 1.00 93.31 546 LEU A C 1
ATOM 4365 O O . LEU A 1 546 ? 4.172 -5.241 -15.395 1.00 93.31 546 LEU A O 1
ATOM 4369 N N . LEU A 1 547 ? 3.064 -7.123 -14.968 1.00 92.62 547 LEU A N 1
ATOM 4370 C CA . LEU A 1 547 ? 2.306 -7.091 -16.214 1.00 92.62 547 LEU A CA 1
ATOM 4371 C C . LEU A 1 547 ? 0.957 -6.433 -15.962 1.00 92.62 547 LEU A C 1
ATOM 4373 O O . LEU A 1 547 ? 0.177 -6.917 -15.149 1.00 92.62 547 LEU A O 1
ATOM 4377 N N . LEU A 1 548 ? 0.698 -5.346 -16.683 1.00 92.12 548 LEU A N 1
ATOM 4378 C CA . LEU A 1 548 ? -0.590 -4.661 -16.726 1.00 92.12 548 LEU A CA 1
ATOM 4379 C C . LEU A 1 548 ? -1.098 -4.636 -18.170 1.00 92.12 548 LEU A C 1
ATOM 4381 O O . LEU A 1 548 ? -0.364 -4.930 -19.116 1.00 92.12 548 LEU A O 1
ATOM 4385 N N . LYS A 1 549 ? -2.367 -4.278 -18.362 1.00 83.62 549 LYS A N 1
ATOM 4386 C CA . LYS A 1 549 ? -2.927 -4.052 -19.705 1.00 83.62 549 LYS A CA 1
ATOM 4387 C C . LYS A 1 549 ? -3.091 -2.569 -20.039 1.00 83.62 549 LYS A C 1
ATOM 4389 O O . LYS A 1 549 ? -2.836 -2.176 -21.173 1.00 83.62 549 LYS A O 1
ATOM 4394 N N . ASN A 1 550 ? -3.531 -1.769 -19.068 1.00 86.81 550 ASN A N 1
ATOM 4395 C CA . ASN A 1 550 ? -4.014 -0.403 -19.290 1.00 86.81 550 ASN A CA 1
ATOM 4396 C C . ASN A 1 550 ? -3.323 0.641 -18.397 1.00 86.81 550 ASN A C 1
ATOM 4398 O O . ASN A 1 550 ? -3.942 1.644 -18.063 1.00 86.81 550 ASN A O 1
ATOM 4402 N N . ASP A 1 551 ? -2.071 0.415 -17.990 1.00 92.38 551 ASP A N 1
ATOM 4403 C CA . ASP A 1 551 ? -1.329 1.265 -17.043 1.00 92.38 551 ASP A CA 1
ATOM 4404 C C . ASP A 1 551 ? -1.944 1.393 -15.635 1.00 92.38 551 ASP A C 1
ATOM 4406 O O . ASP A 1 551 ? -1.367 2.079 -14.801 1.00 92.38 551 ASP A O 1
ATOM 4410 N N . THR A 1 552 ? -3.109 0.804 -15.367 1.00 93.25 552 THR A N 1
ATOM 4411 C CA . THR A 1 552 ? -3.859 0.977 -14.117 1.00 93.25 552 THR A CA 1
ATOM 4412 C C . THR A 1 552 ? -4.347 -0.362 -13.574 1.00 93.25 552 THR A C 1
ATOM 4414 O O . THR A 1 552 ? -4.425 -1.361 -14.297 1.00 93.25 552 THR A O 1
ATOM 4417 N N . CYS A 1 553 ? -4.677 -0.377 -12.285 1.00 93.00 553 CYS A N 1
ATOM 4418 C CA . CYS A 1 553 ? -5.343 -1.484 -11.611 1.00 93.00 553 CYS A CA 1
ATOM 4419 C C . CYS A 1 553 ? -6.369 -0.956 -10.604 1.00 93.00 553 CYS A C 1
ATOM 4421 O O . CYS A 1 553 ? -6.084 -0.016 -9.859 1.00 93.00 553 CYS A O 1
ATOM 4423 N N . GLU A 1 554 ? -7.555 -1.563 -10.570 1.00 92.12 554 GLU A N 1
ATOM 4424 C CA . GLU A 1 554 ? -8.639 -1.107 -9.694 1.00 92.12 554 GLU A CA 1
ATOM 4425 C C . GLU A 1 554 ? -8.533 -1.709 -8.295 1.00 92.12 554 GLU A C 1
ATOM 4427 O O . GLU A 1 554 ? -8.868 -1.051 -7.313 1.00 92.12 554 GLU A O 1
ATOM 4432 N N . LEU A 1 555 ? -8.042 -2.945 -8.188 1.00 93.00 555 LEU A N 1
ATOM 4433 C CA . LEU A 1 555 ? -7.850 -3.603 -6.902 1.00 93.00 555 LEU A CA 1
ATOM 4434 C C . LEU A 1 555 ? -6.424 -3.402 -6.393 1.00 93.00 555 LEU A C 1
ATOM 4436 O O . LEU A 1 555 ? -5.465 -3.306 -7.163 1.00 93.00 555 LEU A O 1
ATOM 4440 N N . GLY A 1 556 ? -6.282 -3.375 -5.067 1.00 93.56 556 GLY A N 1
ATOM 4441 C CA . GLY A 1 556 ? -4.974 -3.328 -4.429 1.00 93.56 556 GLY A CA 1
ATOM 4442 C C . GLY A 1 556 ? -4.161 -4.579 -4.747 1.00 93.56 556 GLY A C 1
ATOM 4443 O O . GLY A 1 556 ? -4.700 -5.681 -4.840 1.00 93.56 556 GLY A O 1
ATOM 4444 N N . LYS A 1 557 ? -2.849 -4.426 -4.889 1.00 93.06 557 LYS A N 1
ATOM 4445 C CA . LYS A 1 557 ? -1.910 -5.517 -5.159 1.00 93.06 557 LYS A CA 1
ATOM 4446 C C . LYS A 1 557 ? -0.816 -5.518 -4.102 1.00 93.06 557 LYS A C 1
ATOM 4448 O O . LYS A 1 557 ? -0.271 -4.469 -3.765 1.00 93.06 557 LYS A O 1
ATOM 4453 N N . ILE A 1 558 ? -0.486 -6.697 -3.581 1.00 92.94 558 ILE A N 1
ATOM 4454 C CA . ILE A 1 558 ? 0.598 -6.861 -2.606 1.00 92.94 558 ILE A CA 1
ATOM 4455 C C . ILE A 1 558 ? 1.835 -7.359 -3.347 1.00 92.94 558 ILE A C 1
ATOM 4457 O O . ILE A 1 558 ? 1.789 -8.396 -4.006 1.00 92.94 558 ILE A O 1
ATOM 4461 N N . ILE A 1 559 ? 2.935 -6.614 -3.245 1.00 93.12 559 ILE A N 1
ATOM 4462 C CA . ILE A 1 559 ? 4.200 -6.927 -3.918 1.00 93.12 559 ILE A CA 1
ATOM 4463 C C . ILE A 1 559 ? 5.307 -7.009 -2.872 1.00 93.12 559 ILE A C 1
ATOM 4465 O O . ILE A 1 559 ? 5.462 -6.099 -2.062 1.00 93.12 559 ILE A O 1
ATOM 4469 N N . ILE A 1 560 ? 6.097 -8.081 -2.888 1.00 92.06 560 ILE A N 1
ATOM 4470 C CA . ILE A 1 560 ? 7.243 -8.229 -1.986 1.00 92.06 560 ILE A CA 1
ATOM 4471 C C . ILE A 1 560 ? 8.475 -7.587 -2.622 1.00 92.06 560 ILE A C 1
ATOM 4473 O O . ILE A 1 560 ? 8.988 -8.092 -3.620 1.00 92.06 560 ILE A O 1
ATOM 4477 N N . TRP A 1 561 ? 8.942 -6.478 -2.051 1.00 92.88 561 TRP A N 1
ATOM 4478 C CA . TRP A 1 561 ? 10.123 -5.754 -2.522 1.00 92.88 561 TRP A CA 1
ATOM 4479 C C . TRP A 1 561 ? 11.431 -6.437 -2.088 1.00 92.88 561 TRP A C 1
ATOM 4481 O O . TRP A 1 561 ? 11.583 -6.844 -0.935 1.00 92.88 561 TRP A O 1
ATOM 4491 N N . ASP A 1 562 ? 12.408 -6.507 -2.994 1.00 88.31 562 ASP A N 1
ATOM 4492 C CA . ASP A 1 562 ? 13.731 -7.095 -2.734 1.00 88.31 562 ASP A CA 1
ATOM 4493 C C . ASP A 1 562 ? 14.612 -6.298 -1.753 1.00 88.31 562 ASP A C 1
ATOM 4495 O O . ASP A 1 562 ? 15.589 -6.824 -1.222 1.00 88.31 562 ASP A O 1
ATOM 4499 N N . GLY A 1 563 ? 14.263 -5.040 -1.475 1.00 89.56 563 GLY A N 1
ATOM 4500 C CA . GLY A 1 563 ? 15.008 -4.179 -0.560 1.00 89.56 563 GLY A CA 1
ATOM 4501 C C . GLY A 1 563 ? 16.220 -3.475 -1.179 1.00 89.56 563 GLY A C 1
ATOM 4502 O O . GLY A 1 563 ? 16.861 -2.688 -0.482 1.00 89.56 563 GLY A O 1
ATOM 4503 N N . ALA A 1 564 ? 16.544 -3.724 -2.453 1.00 89.31 564 ALA A N 1
ATOM 4504 C CA . ALA A 1 564 ? 17.807 -3.290 -3.054 1.00 89.31 564 ALA A CA 1
ATOM 4505 C C . ALA A 1 564 ? 17.785 -1.822 -3.499 1.00 89.31 564 ALA A C 1
ATOM 4507 O O . ALA A 1 564 ? 18.700 -1.060 -3.189 1.00 89.31 564 ALA A O 1
ATOM 4508 N N . SER A 1 565 ? 16.734 -1.411 -4.212 1.00 90.94 565 SER A N 1
ATOM 4509 C CA . SER A 1 565 ? 16.584 -0.040 -4.708 1.00 90.94 565 SER A CA 1
ATOM 4510 C C . SER A 1 565 ? 15.136 0.434 -4.648 1.00 90.94 565 SER A C 1
ATOM 4512 O O . SER A 1 565 ? 14.208 -0.334 -4.898 1.00 90.94 565 SER A O 1
ATOM 4514 N N . ARG A 1 566 ? 14.942 1.716 -4.306 1.00 92.06 566 ARG A N 1
ATOM 4515 C CA . ARG A 1 566 ? 13.627 2.382 -4.345 1.00 92.06 566 ARG A CA 1
ATOM 4516 C C . ARG A 1 566 ? 13.282 2.866 -5.755 1.00 92.06 566 ARG A C 1
ATOM 4518 O O . ARG A 1 566 ? 12.111 2.867 -6.112 1.00 92.06 566 ARG A O 1
ATOM 4525 N N . LEU A 1 567 ? 14.285 3.256 -6.539 1.00 90.00 567 LEU A N 1
ATOM 4526 C CA . LEU A 1 567 ? 14.162 3.504 -7.978 1.00 90.00 567 LEU A CA 1
ATOM 4527 C C . LEU A 1 567 ? 14.308 2.172 -8.714 1.00 90.00 567 LEU A C 1
ATOM 4529 O O . LEU A 1 567 ? 15.192 1.390 -8.367 1.00 90.00 567 LEU A O 1
ATOM 4533 N N . HIS A 1 568 ? 13.450 1.891 -9.695 1.00 87.69 568 HIS A N 1
ATOM 4534 C CA . HIS A 1 568 ? 13.448 0.598 -10.396 1.00 87.69 568 HIS A CA 1
ATOM 4535 C C . HIS A 1 568 ? 13.323 -0.599 -9.435 1.00 87.69 568 HIS A C 1
ATOM 4537 O O . HIS A 1 568 ? 14.033 -1.599 -9.559 1.00 87.69 568 HIS A O 1
ATOM 4543 N N . ALA A 1 569 ? 12.449 -0.475 -8.435 1.00 92.38 569 ALA A N 1
ATOM 4544 C CA . ALA A 1 569 ? 12.224 -1.510 -7.440 1.00 92.38 569 ALA A CA 1
ATOM 4545 C C . ALA A 1 569 ? 11.789 -2.822 -8.106 1.00 92.38 569 ALA A C 1
ATOM 4547 O O . ALA A 1 569 ? 10.988 -2.825 -9.050 1.00 92.38 569 ALA A O 1
ATOM 4548 N N . LYS A 1 570 ? 12.308 -3.938 -7.587 1.00 90.12 570 LYS A N 1
ATOM 4549 C CA . LYS A 1 570 ? 12.034 -5.280 -8.101 1.00 90.12 570 LYS A CA 1
ATOM 4550 C C . LYS A 1 570 ? 11.264 -6.107 -7.087 1.00 90.12 570 LYS A C 1
ATOM 4552 O O . LYS A 1 570 ? 11.450 -5.973 -5.874 1.00 90.12 570 LYS A O 1
ATOM 4557 N N . ALA A 1 571 ? 10.390 -6.958 -7.610 1.00 88.38 571 ALA A N 1
ATOM 4558 C CA . ALA A 1 571 ? 9.739 -7.988 -6.822 1.00 88.38 571 ALA A CA 1
ATOM 4559 C C . ALA A 1 571 ? 10.717 -9.145 -6.549 1.00 88.38 571 ALA A C 1
ATOM 4561 O O . ALA A 1 571 ? 11.574 -9.454 -7.380 1.00 88.38 571 ALA A O 1
ATOM 4562 N N . VAL A 1 572 ? 10.589 -9.799 -5.393 1.00 82.75 572 VAL A N 1
ATOM 4563 C CA . VAL A 1 572 ? 11.388 -10.988 -5.054 1.00 82.75 572 VAL A CA 1
ATOM 4564 C C . VAL A 1 572 ? 10.996 -12.163 -5.954 1.00 82.75 572 VAL A C 1
ATOM 4566 O O . VAL A 1 572 ? 9.872 -12.653 -5.886 1.00 82.75 572 VAL A O 1
ATOM 4569 N N . LYS A 1 573 ? 11.952 -12.645 -6.755 1.00 67.06 573 LYS A N 1
ATOM 4570 C CA . LYS A 1 573 ? 11.775 -13.709 -7.758 1.00 67.06 573 LYS A CA 1
ATOM 4571 C C . LYS A 1 573 ? 11.167 -15.010 -7.214 1.00 67.06 573 LYS A C 1
ATOM 4573 O O . LYS A 1 573 ? 10.305 -15.570 -7.872 1.00 67.06 573 LYS A O 1
ATOM 4578 N N . ASP A 1 574 ? 11.588 -15.462 -6.034 1.00 56.28 574 ASP A N 1
ATOM 4579 C CA . ASP A 1 574 ? 11.145 -16.745 -5.456 1.00 56.28 574 ASP A CA 1
ATOM 4580 C C . ASP A 1 574 ? 9.762 -16.658 -4.772 1.00 56.28 574 ASP A C 1
ATOM 4582 O O . ASP A 1 574 ? 9.234 -17.660 -4.302 1.00 56.28 574 ASP A O 1
ATOM 4586 N N . MET A 1 575 ? 9.188 -15.450 -4.687 1.00 51.59 575 MET A N 1
ATOM 4587 C CA . MET A 1 575 ? 7.875 -15.162 -4.081 1.00 51.59 575 MET A CA 1
ATOM 4588 C C . MET A 1 575 ? 6.857 -14.635 -5.108 1.00 51.59 575 MET A C 1
ATOM 4590 O O . MET A 1 575 ? 5.666 -14.538 -4.819 1.00 51.59 575 MET A O 1
ATOM 4594 N N . VAL A 1 576 ? 7.321 -14.294 -6.312 1.00 41.44 576 VAL A N 1
ATOM 4595 C CA . VAL A 1 576 ? 6.524 -14.349 -7.541 1.00 41.44 576 VAL A CA 1
ATOM 4596 C C . VAL A 1 576 ? 6.309 -15.838 -7.803 1.00 41.44 576 VAL A C 1
ATOM 4598 O O . VAL A 1 576 ? 7.289 -16.567 -7.680 1.00 41.44 576 VAL A O 1
ATOM 4601 N N . PRO A 1 577 ? 5.092 -16.334 -8.083 1.00 32.34 577 PRO A N 1
ATOM 4602 C CA . PRO A 1 577 ? 4.822 -17.768 -8.136 1.00 32.34 577 PRO A CA 1
ATOM 4603 C C . PRO A 1 577 ? 5.584 -18.439 -9.289 1.00 32.34 577 PRO A C 1
ATOM 4605 O O . PRO A 1 577 ? 5.009 -18.756 -10.318 1.00 32.34 577 PRO A O 1
ATOM 4608 N N . MET A 1 578 ? 6.877 -18.713 -9.118 1.00 25.59 578 MET A N 1
ATOM 4609 C CA . MET A 1 578 ? 7.522 -19.809 -9.811 1.00 25.59 578 MET A CA 1
ATOM 4610 C C . MET A 1 578 ? 6.836 -21.051 -9.271 1.00 25.59 578 MET A C 1
ATOM 4612 O O . MET A 1 578 ? 6.896 -21.317 -8.074 1.00 25.59 578 MET A O 1
ATOM 4616 N N . ALA A 1 579 ? 6.149 -21.768 -10.154 1.00 28.00 579 ALA A N 1
ATOM 4617 C CA . ALA A 1 579 ? 5.616 -23.089 -9.890 1.00 28.00 579 ALA A CA 1
ATOM 4618 C C . ALA A 1 579 ? 6.688 -23.963 -9.213 1.00 28.00 579 ALA A C 1
ATOM 4620 O O . ALA A 1 579 ? 7.533 -24.561 -9.881 1.00 28.00 579 ALA A O 1
ATOM 4621 N N . THR A 1 580 ? 6.672 -24.024 -7.884 1.00 26.75 580 THR A N 1
ATOM 4622 C CA . THR A 1 580 ? 7.270 -25.128 -7.152 1.00 26.75 580 THR A CA 1
ATOM 4623 C C . THR A 1 580 ? 6.349 -26.312 -7.379 1.00 26.75 580 THR A C 1
ATOM 4625 O O . THR A 1 580 ? 5.170 -26.273 -7.033 1.00 26.75 580 THR A O 1
ATOM 4628 N N . ASP A 1 581 ? 6.905 -27.322 -8.036 1.00 26.55 581 ASP A N 1
ATOM 4629 C CA . ASP A 1 581 ? 6.330 -28.645 -8.240 1.00 26.55 581 ASP A CA 1
ATOM 4630 C C . ASP A 1 581 ? 5.111 -28.725 -9.172 1.00 26.55 581 ASP A C 1
ATOM 4632 O O . ASP A 1 581 ? 4.036 -29.221 -8.831 1.00 26.55 581 ASP A O 1
ATOM 4636 N N . LEU A 1 582 ? 5.349 -28.427 -10.457 1.00 24.64 582 LEU A N 1
ATOM 4637 C CA . LEU A 1 582 ? 4.845 -29.361 -11.465 1.00 24.64 582 LEU A CA 1
ATOM 4638 C C . LEU A 1 582 ? 5.492 -30.712 -11.165 1.00 24.64 582 LEU A C 1
ATOM 4640 O O . LEU A 1 582 ? 6.679 -30.913 -11.420 1.00 24.64 582 LEU A O 1
ATOM 4644 N N . GLN A 1 583 ? 4.685 -31.579 -10.559 1.00 26.45 583 GLN A N 1
ATOM 4645 C CA . GLN A 1 583 ? 4.815 -33.026 -10.517 1.00 26.45 583 GLN A CA 1
ATOM 4646 C C . GLN A 1 583 ? 5.898 -33.542 -11.460 1.00 26.45 583 GLN A C 1
ATOM 4648 O O . GLN A 1 583 ? 5.849 -33.319 -12.672 1.00 26.45 583 GLN A O 1
ATOM 4653 N N . SER A 1 584 ? 6.823 -34.290 -10.870 1.00 27.94 584 SER A N 1
ATOM 4654 C CA . SER A 1 584 ? 7.489 -35.441 -11.462 1.00 27.94 584 SER A CA 1
ATOM 4655 C C . SER A 1 584 ? 6.622 -36.147 -12.516 1.00 27.94 584 SER A C 1
ATOM 4657 O O . SER A 1 584 ? 6.019 -37.189 -12.279 1.00 27.94 584 SER A O 1
ATOM 4659 N N . SER A 1 585 ? 6.598 -35.612 -13.734 1.00 24.67 585 SER A N 1
ATOM 4660 C CA . SER A 1 585 ? 6.298 -36.409 -14.906 1.00 24.67 585 SER A CA 1
ATOM 4661 C C . SER A 1 585 ? 7.502 -37.328 -15.061 1.00 24.67 585 SER A C 1
ATOM 4663 O O . SER A 1 585 ? 8.624 -36.824 -15.191 1.00 24.67 585 SER A O 1
ATOM 4665 N N . PRO A 1 586 ? 7.329 -38.658 -14.976 1.00 27.86 586 PRO A N 1
ATOM 4666 C CA . PRO A 1 586 ? 8.437 -39.565 -15.183 1.00 27.86 586 PRO A CA 1
ATOM 4667 C C . PRO A 1 586 ? 9.000 -39.284 -16.572 1.00 27.86 586 PRO A C 1
ATOM 4669 O O . PRO A 1 586 ? 8.284 -39.329 -17.574 1.00 27.86 586 PRO A O 1
ATOM 4672 N N . VAL A 1 587 ? 10.290 -38.957 -16.608 1.00 30.31 587 VAL A N 1
ATOM 4673 C CA . VAL A 1 587 ? 11.085 -38.928 -17.832 1.00 30.31 587 VAL A CA 1
ATOM 4674 C C . VAL A 1 587 ? 10.766 -40.216 -18.601 1.00 30.31 587 VAL A C 1
ATOM 4676 O O . VAL A 1 587 ? 10.916 -41.299 -18.025 1.00 30.31 587 VAL A O 1
ATOM 4679 N N . PRO A 1 588 ? 10.308 -40.151 -19.865 1.00 29.97 588 PRO A N 1
ATOM 4680 C CA . PRO A 1 588 ? 10.142 -41.347 -20.672 1.00 29.97 588 PRO A CA 1
ATOM 4681 C C . PRO A 1 588 ? 11.501 -42.033 -20.751 1.00 29.97 588 PRO A C 1
ATOM 4683 O O . PRO A 1 588 ? 12.470 -41.438 -21.221 1.00 29.97 588 PRO A O 1
ATOM 4686 N N . ASN A 1 589 ? 11.573 -43.257 -20.233 1.00 30.88 589 ASN A N 1
ATOM 4687 C CA . ASN A 1 589 ? 12.774 -44.077 -20.240 1.00 30.88 589 ASN A CA 1
ATOM 4688 C C . ASN A 1 589 ? 13.350 -44.129 -21.670 1.00 30.88 589 ASN A C 1
ATOM 4690 O O . ASN A 1 589 ? 12.699 -44.689 -22.558 1.00 30.88 589 ASN A O 1
ATOM 4694 N N . PRO A 1 590 ? 14.540 -43.561 -21.935 1.00 33.44 590 PRO A N 1
ATOM 4695 C CA . PRO A 1 590 ? 15.137 -43.609 -23.252 1.00 33.44 590 PRO A CA 1
ATOM 4696 C C . PRO A 1 590 ? 15.919 -44.916 -23.357 1.00 33.44 590 PRO A C 1
ATOM 4698 O O . PRO A 1 590 ? 17.142 -44.905 -23.332 1.00 33.44 590 PRO A O 1
ATOM 4701 N N . ASN A 1 591 ? 15.217 -46.049 -23.415 1.00 30.30 591 ASN A N 1
ATOM 4702 C CA . ASN A 1 591 ? 15.769 -47.309 -23.910 1.00 30.30 591 ASN A CA 1
ATOM 4703 C C . ASN A 1 591 ? 14.646 -48.311 -24.217 1.00 30.30 591 ASN A C 1
ATOM 4705 O O . ASN A 1 591 ? 14.048 -48.862 -23.293 1.00 30.30 591 ASN A O 1
ATOM 4709 N N . PRO A 1 592 ? 14.387 -48.608 -25.501 1.00 39.62 592 PRO A N 1
ATOM 4710 C CA . PRO A 1 592 ? 13.728 -49.836 -25.894 1.00 39.62 592 PRO A CA 1
ATOM 4711 C C . PRO A 1 592 ? 14.794 -50.931 -26.027 1.00 39.62 592 PRO A C 1
ATOM 4713 O O . PRO A 1 592 ? 15.527 -50.961 -27.019 1.00 39.62 592 PRO A O 1
ATOM 4716 N N . ARG A 1 593 ? 14.889 -51.815 -25.032 1.00 33.00 593 ARG A N 1
ATOM 4717 C CA . ARG A 1 593 ? 15.379 -53.192 -25.185 1.00 33.00 593 ARG A CA 1
ATOM 4718 C C . ARG A 1 593 ? 14.664 -54.110 -24.216 1.00 33.00 593 ARG A C 1
ATOM 4720 O O . ARG A 1 593 ? 14.620 -53.750 -23.020 1.00 33.00 593 ARG A O 1
#